Protein AF-0000000068152889 (afdb_homodimer)

Foldseek 3Di:
DPPPPLQAFEEEEEEDAQFAPQLVCLQVLLQVLLCVVVVHNNYHYFYEYQAQAWHAHVVRDTDHGHYHLVRQLVCCPDPNNGQEYEYTHDPPVLVDDDVSLLVSQVSCVVSVRQYEYAAACVLVPVSSVNQQCHEWEHAPLQVLQSCVVRVRGNYDQWQWDDGRSYIYGHHRNSSNLSSLVVCCVVPRDVSSVSSCVVVVPPDRDDRRDGPDDQPCVVQVFDDPLLSVLVVVLLVQQLAGDDLCVSCVVSVHDSVVQQVCCCVGPVDGPVVVSLVVLLSSLLSNLANHPDDLQVSCNSRHHPGSVVSQVSNCVVVVDGSVVSNVVSVVVVVVSD/DPPPPLQAFEEEEEEDAQFAPQLVCLQVLLQVLLCVVVVHNNYHYFYEYQAQAWHAHVVRDTDHGHYHLVRQLVCCPDPNNGQEYEYTHDPPVLVDDDVSLLVSQVSCVVSVRQYEYAAACVLVCVSSVNQQCHEWEHAPLQVLQSCVVRVRGNYDQWQWDDGRSYIYGHHRNSSNLSSLVVCCVNPRDVSSVSSCVVVVPPDRDDRRDGPDDQPCVVQVFDDPLLSVLVVVLLVQQLAGDDLCVSCVVSVHDSVVQQVCCCVGPVDGPVVVSLVVLLSSLLSNLANHPDDLQVSCNSRHHPGSVVSQVSNCVVVVDGSVVSNVVSVVVVVVSD

pLDDT: mean 92.95, std 10.17, range [31.41, 98.94]

Sequence (668 aa):
MHKPLTKKRSLVFFLVPNFSMLPFSAAIETLRIANRMLGYEAYTWRLASTDGQKVYSSAGIALEVNTSLADERKYLGGESRPSMVLVCSGVYVEDFQNKSVNAWLREAYNRGIAVGSLCTGAHVLDSAGLLTGKRCAIHWENLPGFSESFPQADVYADLYEIDGNIYTCAGGTASLDMMLNLIDQDFGENLVNRVCEQALTDRVRGPHDRQRLPLRARLGVQNAKVLSIIELMESNLSEPLSLLEIAESADLSRRQIERLFRQEMGRSPARYYLEIRLDRARHLLIQSSMPVVEVAVACGFVSASHFSKCYRELYNRSPQQERAERKLTLQMARMHKPLTKKRSLVFFLVPNFSMLPFSAAIETLRIANRMLGYEAYTWRLASTDGQKVYSSAGIALEVNTSLADERKYLGGESRPSMVLVCSGVYVEDFQNKSVNAWLREAYNRGIAVGSLCTGAHVLDSAGLLTGKRCAIHWENLPGFSESFPQADVYADLYEIDGNIYTCAGGTASLDMMLNLIDQDFGENLVNRVCEQALTDRVRGPHDRQRLPLRARLGVQNAKVLSIIELMESNLSEPLSLLEIAESADLSRRQIERLFRQEMGRSPARYYLEIRLDRARHLLIQSSMPVVEVAVACGFVSASHFSKCYRELYNRSPQQERAERKLTLQMAR

Radius of gyration: 26.79 Å; Cα contacts (8 Å, |Δi|>4): 1304; chains: 2; bounding box: 69×76×69 Å

Structure (mmCIF, N/CA/C/O backbone):
data_AF-0000000068152889-model_v1
#
loop_
_entity.id
_entity.type
_entity.pdbx_description
1 polymer 'Transcription regulator AraC family'
#
loop_
_atom_site.group_PDB
_atom_site.id
_atom_site.type_symbol
_atom_site.label_atom_id
_atom_site.label_alt_id
_atom_site.label_comp_id
_atom_site.label_asym_id
_atom_site.label_entity_id
_atom_site.label_seq_id
_atom_site.pdbx_PDB_ins_code
_atom_site.Cartn_x
_atom_site.Cartn_y
_atom_site.Cartn_z
_atom_site.occupancy
_atom_site.B_iso_or_equiv
_atom_site.auth_seq_id
_atom_site.auth_comp_id
_atom_site.auth_asym_id
_atom_site.auth_atom_id
_atom_site.pdbx_PDB_model_num
ATOM 1 N N . MET A 1 1 ? -34.219 13.75 19.234 1 31.5 1 MET A N 1
ATOM 2 C CA . MET A 1 1 ? -33.312 14 18.109 1 31.5 1 MET A CA 1
ATOM 3 C C . MET A 1 1 ? -32.625 12.719 17.688 1 31.5 1 MET A C 1
ATOM 5 O O . MET A 1 1 ? -31.922 12.094 18.484 1 31.5 1 MET A O 1
ATOM 9 N N . HIS A 1 2 ? -33.125 11.898 16.828 1 32.91 2 HIS A N 1
ATOM 10 C CA . HIS A 1 2 ? -32.656 10.578 16.422 1 32.91 2 HIS A CA 1
ATOM 11 C C . HIS A 1 2 ? -31.188 10.609 16.016 1 32.91 2 HIS A C 1
ATOM 13 O O . HIS A 1 2 ? -30.797 11.414 15.164 1 32.91 2 HIS A O 1
ATOM 19 N N . LYS A 1 3 ? -30.312 10.391 16.844 1 44.84 3 LYS A N 1
ATOM 20 C CA . LYS A 1 3 ? -28.875 10.312 16.531 1 44.84 3 LYS A CA 1
ATOM 21 C C . LYS A 1 3 ? -28.656 9.586 15.211 1 44.84 3 LYS A C 1
ATOM 23 O O . LYS A 1 3 ? -29.062 8.445 15.047 1 44.84 3 LYS A O 1
ATOM 28 N N . PRO A 1 4 ? -28.562 10.25 14.133 1 51.5 4 PRO A N 1
ATOM 29 C CA . PRO A 1 4 ? -28.438 9.508 12.875 1 51.5 4 PRO A CA 1
ATOM 30 C C . PRO A 1 4 ? -27.578 8.25 13 1 51.5 4 PRO A C 1
ATOM 32 O O . PRO A 1 4 ? -26.609 8.234 13.773 1 51.5 4 PRO A O 1
ATOM 35 N N . LEU A 1 5 ? -28.156 6.992 12.922 1 55.22 5 LEU A N 1
ATOM 36 C CA . LEU A 1 5 ? -27.516 5.688 13.008 1 55.22 5 LEU A CA 1
ATOM 37 C C . LEU A 1 5 ? -26.172 5.695 12.305 1 55.22 5 LEU A C 1
ATOM 39 O O . LEU A 1 5 ? -26.094 5.875 11.086 1 55.22 5 LEU A O 1
ATOM 43 N N . THR A 1 6 ? -25.125 6.027 13.078 1 76.88 6 THR A N 1
ATOM 44 C CA . THR A 1 6 ? -23.781 6.035 12.531 1 76.88 6 THR A CA 1
ATOM 45 C C . THR A 1 6 ? -23.375 4.633 12.078 1 76.88 6 THR A C 1
ATOM 47 O O . THR A 1 6 ? -23.531 3.664 12.82 1 76.88 6 THR A O 1
ATOM 50 N N . LYS A 1 7 ? -23.312 4.312 10.719 1 82.88 7 LYS A N 1
ATOM 51 C CA . LYS A 1 7 ? -22.875 3.037 10.164 1 82.88 7 LYS A CA 1
ATOM 52 C C . LYS A 1 7 ? -21.594 2.543 10.844 1 82.88 7 LYS A C 1
ATOM 54 O O . LYS A 1 7 ? -20.656 3.309 11.039 1 82.88 7 LYS A O 1
ATOM 59 N N . LYS A 1 8 ? -21.719 1.295 11.461 1 92 8 LYS A N 1
ATOM 60 C CA . LYS A 1 8 ? -20.578 0.667 12.102 1 92 8 LYS A CA 1
ATOM 61 C C . LYS A 1 8 ? -20.328 -0.735 11.547 1 92 8 LYS A C 1
ATOM 63 O O . LYS A 1 8 ? -21.281 -1.475 11.289 1 92 8 LYS A O 1
ATOM 68 N N . ARG A 1 9 ? -19.125 -1.07 11.211 1 95.62 9 ARG A N 1
ATOM 69 C CA . ARG A 1 9 ? -18.703 -2.398 10.773 1 95.62 9 ARG A CA 1
ATOM 70 C C . ARG A 1 9 ? -17.578 -2.936 11.633 1 95.62 9 ARG A C 1
ATOM 72 O O . ARG A 1 9 ? -16.656 -2.191 12 1 95.62 9 ARG A O 1
ATOM 79 N N . SER A 1 10 ? -17.766 -4.184 12.016 1 97.44 10 SER A N 1
ATOM 80 C CA . SER A 1 10 ? -16.672 -4.898 12.672 1 97.44 10 SER A CA 1
ATOM 81 C C . SER A 1 10 ? -16.062 -5.953 11.75 1 97.44 10 SER A C 1
ATOM 83 O O . SER A 1 10 ? -16.797 -6.805 11.227 1 97.44 10 SER A O 1
ATOM 85 N N . LEU A 1 11 ? -14.773 -5.898 11.531 1 98.5 11 LEU A N 1
ATOM 86 C CA . LEU A 1 11 ? -14.102 -6.82 10.625 1 98.5 11 LEU A CA 1
ATOM 87 C C . LEU A 1 11 ? -13.109 -7.703 11.383 1 98.5 11 LEU A C 1
ATOM 89 O O . LEU A 1 11 ? -12.539 -7.277 12.391 1 98.5 11 LEU A O 1
ATOM 93 N N . VAL A 1 12 ? -12.938 -8.914 10.922 1 98.81 12 VAL A N 1
ATOM 94 C CA . VAL A 1 12 ? -11.883 -9.797 11.398 1 98.81 12 VAL A CA 1
ATOM 95 C C . VAL A 1 12 ? -10.906 -10.086 10.266 1 98.81 12 VAL A C 1
ATOM 97 O O . VAL A 1 12 ? -11.312 -10.516 9.18 1 98.81 12 VAL A O 1
ATOM 100 N N . PHE A 1 13 ? -9.703 -9.797 10.5 1 98.88 13 PHE A N 1
ATOM 101 C CA . PHE A 1 13 ? -8.633 -10.195 9.594 1 98.88 13 PHE A CA 1
ATOM 102 C C . PHE A 1 13 ? -7.945 -11.461 10.094 1 98.88 13 PHE A C 1
ATOM 104 O O . PHE A 1 13 ? -7.293 -11.445 11.141 1 98.88 13 PHE A O 1
ATOM 111 N N . PHE A 1 14 ? -8.109 -12.539 9.414 1 98.94 14 PHE A N 1
ATOM 112 C CA . PHE A 1 14 ? -7.457 -13.797 9.75 1 98.94 14 PHE A CA 1
ATOM 113 C C . PHE A 1 14 ? -6.125 -13.93 9.016 1 98.94 14 PHE A C 1
ATOM 115 O O . PHE A 1 14 ? -6.098 -14.031 7.789 1 98.94 14 PHE A O 1
ATOM 122 N N . LEU A 1 15 ? -5.055 -13.969 9.773 1 98.81 15 LEU A N 1
ATOM 123 C CA . LEU A 1 15 ? -3.719 -13.977 9.195 1 98.81 15 LEU A CA 1
ATOM 124 C C . LEU A 1 15 ? -3.227 -15.406 8.977 1 98.81 15 LEU A C 1
ATOM 126 O O . LEU A 1 15 ? -3.117 -16.172 9.938 1 98.81 15 LEU A O 1
ATOM 130 N N . VAL A 1 16 ? -2.926 -15.719 7.707 1 98.62 16 VAL A N 1
ATOM 131 C CA . VAL A 1 16 ? -2.293 -16.984 7.332 1 98.62 16 VAL A CA 1
ATOM 132 C C . VAL A 1 16 ? -0.774 -16.828 7.371 1 98.62 16 VAL A C 1
ATOM 134 O O . VAL A 1 16 ? -0.237 -15.797 6.953 1 98.62 16 VAL A O 1
ATOM 137 N N . PRO A 1 17 ? -0.037 -17.812 7.922 1 97.62 17 PRO A N 1
ATOM 138 C CA . PRO A 1 17 ? 1.424 -17.703 7.891 1 97.62 17 PRO A CA 1
ATOM 139 C C . PRO A 1 17 ? 1.959 -17.328 6.512 1 97.62 17 PRO A C 1
ATOM 141 O O . PRO A 1 17 ? 1.462 -17.828 5.496 1 97.62 17 PRO A O 1
ATOM 144 N N . ASN A 1 18 ? 2.965 -16.438 6.488 1 97.19 18 ASN A N 1
ATOM 145 C CA . ASN A 1 18 ? 3.605 -15.945 5.277 1 97.19 18 ASN A CA 1
ATOM 146 C C . ASN A 1 18 ? 2.672 -15.031 4.484 1 97.19 18 ASN A C 1
ATOM 148 O O . ASN A 1 18 ? 2.754 -14.969 3.256 1 97.19 18 ASN A O 1
ATOM 152 N N . PHE A 1 19 ? 1.725 -14.445 5.211 1 98.25 19 PHE A N 1
ATOM 153 C CA . PHE A 1 19 ? 0.882 -13.469 4.527 1 98.25 19 PHE A CA 1
ATOM 154 C C . PHE A 1 19 ? 1.711 -12.289 4.027 1 98.25 19 PHE A C 1
ATOM 156 O O . PHE A 1 19 ? 2.793 -12.016 4.555 1 98.25 19 PHE A O 1
ATOM 163 N N . SER A 1 20 ? 1.239 -11.648 2.984 1 98.06 20 SER A N 1
ATOM 164 C CA . SER A 1 20 ? 1.909 -10.469 2.451 1 98.06 20 SER A CA 1
ATOM 165 C C . SER A 1 20 ? 1.516 -9.211 3.223 1 98.06 20 SER A C 1
ATOM 167 O O . SER A 1 20 ? 0.329 -8.906 3.361 1 98.06 20 SER A O 1
ATOM 169 N N . MET A 1 21 ? 2.416 -8.43 3.633 1 98.06 21 MET A N 1
ATOM 170 C CA . MET A 1 21 ? 2.16 -7.277 4.496 1 98.06 21 MET A CA 1
ATOM 171 C C . MET A 1 21 ? 1.453 -6.168 3.729 1 98.06 21 MET A C 1
ATOM 173 O O . MET A 1 21 ? 0.585 -5.484 4.277 1 98.06 21 MET A O 1
ATOM 177 N N . LEU A 1 22 ? 1.832 -6.004 2.498 1 98.44 22 LEU A N 1
ATOM 178 C CA . LEU A 1 22 ? 1.33 -4.863 1.743 1 98.44 22 LEU A CA 1
ATOM 179 C C . LEU A 1 22 ? -0.183 -4.945 1.572 1 98.44 22 LEU A C 1
ATOM 181 O O . LEU A 1 22 ? -0.908 -4.027 1.966 1 98.44 22 LEU A O 1
ATOM 185 N N . PRO A 1 23 ? -0.765 -6.09 1.053 1 98.69 23 PRO A N 1
ATOM 186 C CA . PRO A 1 23 ? -2.225 -6.145 0.93 1 98.69 23 PRO A CA 1
ATOM 187 C C . PRO A 1 23 ? -2.934 -6.027 2.277 1 98.69 23 PRO A C 1
ATOM 189 O O . PRO A 1 23 ? -3.979 -5.379 2.375 1 98.69 23 PRO A O 1
ATOM 192 N N . PHE A 1 24 ? -2.383 -6.613 3.299 1 98.81 24 PHE A N 1
ATOM 193 C CA . PHE A 1 24 ? -2.969 -6.539 4.633 1 98.81 24 PHE A CA 1
ATOM 194 C C . PHE A 1 24 ? -3.01 -5.098 5.125 1 98.81 24 PHE A C 1
ATOM 196 O O . PHE A 1 24 ? -4.066 -4.602 5.527 1 98.81 24 PHE A O 1
ATOM 203 N N . SER A 1 25 ? -1.882 -4.402 5.055 1 98.62 25 SER A N 1
ATOM 204 C CA . SER A 1 25 ? -1.765 -3.035 5.547 1 98.62 25 SER A CA 1
ATOM 205 C C . SER A 1 25 ? -2.617 -2.074 4.723 1 98.62 25 SER A C 1
ATOM 207 O O . SER A 1 25 ? -3.193 -1.129 5.262 1 98.62 25 SER A O 1
ATOM 209 N N . ALA A 1 26 ? -2.609 -2.318 3.408 1 98.44 26 ALA A N 1
ATOM 210 C CA . ALA A 1 26 ? -3.436 -1.475 2.551 1 98.44 26 ALA A CA 1
ATOM 211 C C . ALA A 1 26 ? -4.902 -1.55 2.955 1 98.44 26 ALA A C 1
ATOM 213 O O . ALA A 1 26 ? -5.598 -0.531 2.99 1 98.44 26 ALA A O 1
ATOM 214 N N . ALA A 1 27 ? -5.367 -2.727 3.293 1 98.62 27 ALA A N 1
ATOM 215 C CA . ALA A 1 27 ? -6.762 -2.91 3.688 1 98.62 27 ALA A CA 1
ATOM 216 C C . ALA A 1 27 ? -7.055 -2.211 5.012 1 98.62 27 ALA A C 1
ATOM 218 O O . ALA A 1 27 ? -7.98 -1.398 5.102 1 98.62 27 ALA A O 1
ATOM 219 N N . ILE A 1 28 ? -6.242 -2.418 6 1 98.19 28 ILE A N 1
ATOM 220 C CA . ILE A 1 28 ? -6.512 -1.917 7.344 1 98.19 28 ILE A CA 1
ATOM 221 C C . ILE A 1 28 ? -6.336 -0.401 7.375 1 98.19 28 ILE A C 1
ATOM 223 O O . ILE A 1 28 ? -7.117 0.309 8.008 1 98.19 28 ILE A O 1
ATOM 227 N N . GLU A 1 29 ? -5.309 0.078 6.738 1 98.25 29 GLU A N 1
ATOM 228 C CA . GLU A 1 29 ? -5.027 1.51 6.766 1 98.25 29 GLU A CA 1
ATOM 229 C C . GLU A 1 29 ? -6.133 2.301 6.074 1 98.25 29 GLU A C 1
ATOM 231 O O . GLU A 1 29 ? -6.438 3.43 6.465 1 98.25 29 GLU A O 1
ATOM 236 N N . THR A 1 30 ? -6.668 1.681 5.004 1 98.44 30 THR A N 1
ATOM 237 C CA . THR A 1 30 ? -7.801 2.32 4.344 1 98.44 30 THR A CA 1
ATOM 238 C C . THR A 1 30 ? -8.953 2.521 5.32 1 98.44 30 THR A C 1
ATOM 240 O O . THR A 1 30 ? -9.539 3.604 5.379 1 98.44 30 THR A O 1
ATOM 243 N N . LEU A 1 31 ? -9.258 1.573 6.133 1 98.56 31 LEU A N 1
ATOM 244 C CA . LEU A 1 31 ? -10.312 1.656 7.133 1 98.56 31 LEU A CA 1
ATOM 245 C C . LEU A 1 31 ? -9.945 2.652 8.227 1 98.56 31 LEU A C 1
ATOM 247 O O . LEU A 1 31 ? -10.789 3.441 8.664 1 98.56 31 LEU A O 1
ATOM 251 N N . ARG A 1 32 ? -8.703 2.598 8.656 1 98.12 32 ARG A N 1
ATOM 252 C CA . ARG A 1 32 ? -8.242 3.508 9.695 1 98.12 32 ARG A CA 1
ATOM 253 C C . ARG A 1 32 ? -8.359 4.961 9.25 1 98.12 32 ARG A C 1
ATOM 255 O O . ARG A 1 32 ? -8.812 5.812 10.008 1 98.12 32 ARG A O 1
ATOM 262 N N . ILE A 1 33 ? -7.91 5.215 8.055 1 97.81 33 ILE A N 1
ATOM 263 C CA . ILE A 1 33 ? -7.98 6.562 7.492 1 97.81 33 ILE A CA 1
ATOM 264 C C . ILE A 1 33 ? -9.438 7.004 7.395 1 97.81 33 ILE A C 1
ATOM 266 O O . ILE A 1 33 ? -9.773 8.148 7.723 1 97.81 33 ILE A O 1
ATOM 270 N N . ALA A 1 34 ? -10.32 6.105 6.938 1 98.06 34 ALA A N 1
ATOM 271 C CA . ALA A 1 34 ? -11.75 6.418 6.875 1 98.06 34 ALA A CA 1
ATOM 272 C C . ALA A 1 34 ? -12.273 6.855 8.242 1 98.06 34 ALA A C 1
ATOM 274 O O . ALA A 1 34 ? -12.992 7.852 8.352 1 98.06 34 ALA A O 1
ATOM 275 N N . ASN A 1 35 ? -11.93 6.09 9.305 1 97 35 ASN A N 1
ATOM 276 C CA . ASN A 1 35 ? -12.312 6.457 10.664 1 97 35 ASN A CA 1
ATOM 277 C C . ASN A 1 35 ? -11.867 7.871 11.008 1 97 35 ASN A C 1
ATOM 279 O O . ASN A 1 35 ? -12.641 8.656 11.555 1 97 35 ASN A O 1
ATOM 283 N N . ARG A 1 36 ? -10.633 8.133 10.648 1 93.94 36 ARG A N 1
ATOM 284 C CA . ARG A 1 36 ? -10.078 9.453 10.953 1 93.94 36 ARG A CA 1
ATOM 285 C C . ARG A 1 36 ? -10.844 10.547 10.227 1 93.94 36 ARG A C 1
ATOM 287 O O . ARG A 1 36 ? -11.156 11.586 10.812 1 93.94 36 ARG A O 1
ATOM 294 N N . MET A 1 37 ? -11.148 10.344 8.977 1 92.31 37 MET A N 1
ATOM 295 C CA . MET A 1 37 ? -11.859 11.336 8.18 1 92.31 37 MET A CA 1
ATOM 296 C C . MET A 1 37 ? -13.289 11.523 8.68 1 92.31 37 MET A C 1
ATOM 298 O O . MET A 1 37 ? -13.836 12.625 8.617 1 92.31 37 MET A O 1
ATOM 302 N N . LEU A 1 38 ? -13.859 10.445 9.164 1 93.12 38 LEU A N 1
ATOM 303 C CA . LEU A 1 38 ? -15.234 10.477 9.656 1 93.12 38 LEU A CA 1
ATOM 304 C C . LEU A 1 38 ? -15.297 11.102 11.047 1 93.12 38 LEU A C 1
ATOM 306 O O . LEU A 1 38 ? -16.344 11.602 11.461 1 93.12 38 LEU A O 1
ATOM 310 N N . GLY A 1 39 ? -14.234 11 11.805 1 89.06 39 GLY A N 1
ATOM 311 C CA . GLY A 1 39 ? -14.18 11.531 13.156 1 89.06 39 GLY A CA 1
ATOM 312 C C . GLY A 1 39 ? -14.711 10.57 14.195 1 89.06 39 GLY A C 1
ATOM 313 O O . GLY A 1 39 ? -14.938 10.953 15.344 1 89.06 39 GLY A O 1
ATOM 314 N N . TYR A 1 40 ? -15.031 9.328 13.75 1 91.38 40 TYR A N 1
ATOM 315 C CA . TYR A 1 40 ? -15.453 8.273 14.664 1 91.38 40 TYR A CA 1
ATOM 316 C C . TYR A 1 40 ? -15.086 6.898 14.125 1 91.38 40 TYR A C 1
ATOM 318 O O . TYR A 1 40 ? -14.664 6.766 12.977 1 91.38 40 TYR A O 1
ATOM 326 N N . GLU A 1 41 ? -15.227 5.961 14.93 1 95.38 41 GLU A N 1
ATOM 327 C CA . GLU A 1 41 ? -14.844 4.605 14.555 1 95.38 41 GLU A CA 1
ATOM 328 C C . GLU A 1 41 ? -15.984 3.889 13.836 1 95.38 41 GLU A C 1
ATOM 330 O O . GLU A 1 41 ? -16.703 3.084 14.438 1 95.38 41 GLU A O 1
ATOM 335 N N . ALA A 1 42 ? -16.125 4.184 12.609 1 97.38 42 ALA A N 1
ATOM 336 C CA . ALA A 1 42 ? -17.109 3.482 11.781 1 97.38 42 ALA A CA 1
ATOM 337 C C . ALA A 1 42 ? -16.672 2.039 11.531 1 97.38 42 ALA A C 1
ATOM 339 O O . ALA A 1 42 ? -17.516 1.156 11.359 1 97.38 42 ALA A O 1
ATOM 340 N N . TYR A 1 43 ? -15.414 1.824 11.508 1 98 43 TYR A N 1
ATOM 341 C CA . TYR A 1 43 ? -14.828 0.504 11.289 1 98 43 TYR A CA 1
ATOM 342 C C . TYR A 1 43 ? -13.969 0.09 12.477 1 98 43 TYR A C 1
ATOM 344 O O . TYR A 1 43 ? -13.141 0.87 12.953 1 98 43 TYR A O 1
ATOM 352 N N . THR A 1 44 ? -14.219 -1.092 12.969 1 97.56 44 THR A N 1
ATOM 353 C CA . THR A 1 44 ? -13.375 -1.734 13.961 1 97.56 44 THR A CA 1
ATOM 354 C C . THR A 1 44 ? -12.844 -3.07 13.445 1 97.56 44 THR A C 1
ATOM 356 O O . THR A 1 44 ? -13.398 -3.643 12.508 1 97.56 44 THR A O 1
ATOM 359 N N . TRP A 1 45 ? -11.719 -3.5 13.961 1 98.12 45 TRP A N 1
ATOM 360 C CA . TRP A 1 45 ? -11.172 -4.75 13.445 1 98.12 45 TRP A CA 1
ATOM 361 C C . TRP A 1 45 ? -10.469 -5.535 14.547 1 98.12 45 TRP A C 1
ATOM 363 O O . TRP A 1 45 ? -9.984 -4.953 15.523 1 98.12 45 TRP A O 1
ATOM 373 N N . ARG A 1 46 ? -10.469 -6.781 14.391 1 98.19 46 ARG A N 1
ATOM 374 C CA . ARG A 1 46 ? -9.68 -7.738 15.156 1 98.19 46 ARG A CA 1
ATOM 375 C C . ARG A 1 46 ? -8.75 -8.531 14.242 1 98.19 46 ARG A C 1
ATOM 377 O O . ARG A 1 46 ? -9.086 -8.797 13.086 1 98.19 46 ARG A O 1
ATOM 384 N N . LEU A 1 47 ? -7.617 -8.82 14.773 1 98.69 47 LEU A N 1
ATOM 385 C CA . LEU A 1 47 ? -6.68 -9.711 14.102 1 98.69 47 LEU A CA 1
ATOM 386 C C . LEU A 1 47 ? -6.707 -11.102 14.719 1 98.69 47 LEU A C 1
ATOM 388 O O . LEU A 1 47 ? -6.574 -11.25 15.938 1 98.69 47 LEU A O 1
ATOM 392 N N . ALA A 1 48 ? -6.855 -12.078 13.852 1 98.75 48 ALA A N 1
ATOM 393 C CA . ALA A 1 48 ? -6.973 -13.445 14.344 1 98.75 48 ALA A CA 1
ATOM 394 C C . ALA A 1 48 ? -5.918 -14.352 13.703 1 98.75 48 ALA A C 1
ATOM 396 O O . ALA A 1 48 ? -5.504 -14.117 12.562 1 98.75 48 ALA A O 1
ATOM 397 N N . SER A 1 49 ? -5.41 -15.266 14.43 1 98.62 49 SER A N 1
ATOM 398 C CA . SER A 1 49 ? -4.645 -16.406 13.93 1 98.62 49 SER A CA 1
ATOM 399 C C . SER A 1 49 ? -5.219 -17.719 14.43 1 98.62 49 SER A C 1
ATOM 401 O O . SER A 1 49 ? -6.16 -17.734 15.219 1 98.62 49 SER A O 1
ATOM 403 N N . THR A 1 50 ? -4.707 -18.812 13.906 1 98.19 50 THR A N 1
ATOM 404 C CA . THR A 1 50 ? -5.23 -20.125 14.273 1 98.19 50 THR A CA 1
ATOM 405 C C . THR A 1 50 ? -5.164 -20.344 15.781 1 98.19 50 THR A C 1
ATOM 407 O O . THR A 1 50 ? -6.129 -20.797 16.391 1 98.19 50 THR A O 1
ATOM 410 N N . ASP A 1 51 ? -4.082 -19.891 16.453 1 98 51 ASP A N 1
ATOM 411 C CA . ASP A 1 51 ? -3.859 -20.203 17.859 1 98 51 ASP A CA 1
ATOM 412 C C . ASP A 1 51 ? -3.791 -18.922 18.703 1 98 51 ASP A C 1
ATOM 414 O O . ASP A 1 51 ? -3.48 -18.984 19.891 1 98 51 ASP A O 1
ATOM 418 N N . GLY A 1 52 ? -3.998 -17.812 18.141 1 97.94 52 GLY A N 1
ATOM 419 C CA . GLY A 1 52 ? -3.965 -16.547 18.875 1 97.94 52 GLY A CA 1
ATOM 420 C C . GLY A 1 52 ? -2.559 -16.016 19.078 1 97.94 52 GLY A C 1
ATOM 421 O O . GLY A 1 52 ? -2.363 -15.016 19.766 1 97.94 52 GLY A O 1
ATOM 422 N N . GLN A 1 53 ? -1.618 -16.688 18.516 1 97.44 53 GLN A N 1
ATOM 423 C CA . GLN A 1 53 ? -0.228 -16.25 18.609 1 97.44 53 GLN A CA 1
ATOM 424 C C . GLN A 1 53 ? 0.161 -15.383 17.422 1 97.44 53 GLN A C 1
ATOM 426 O O . GLN A 1 53 ? -0.561 -15.336 16.422 1 97.44 53 GLN A O 1
ATOM 431 N N . LYS A 1 54 ? 1.28 -14.719 17.578 1 97.44 54 LYS A N 1
ATOM 432 C CA . LYS A 1 54 ? 1.789 -13.859 16.5 1 97.44 54 LYS A CA 1
ATOM 433 C C . LYS A 1 54 ? 1.954 -14.648 15.203 1 97.44 54 LYS A C 1
ATOM 435 O O . LYS A 1 54 ? 2.127 -15.867 15.227 1 97.44 54 LYS A O 1
ATOM 440 N N . VAL A 1 55 ? 1.851 -13.977 14.07 1 98.06 55 VAL A N 1
ATOM 441 C CA . VAL A 1 55 ? 1.971 -14.602 12.758 1 98.06 55 VAL A CA 1
ATOM 442 C C . VAL A 1 55 ? 3.08 -13.914 11.953 1 98.06 55 VAL A C 1
ATOM 444 O O . VAL A 1 55 ? 3.148 -12.688 11.906 1 98.06 55 VAL A O 1
ATOM 447 N N . TYR A 1 56 ? 3.934 -14.695 11.336 1 97.62 56 TYR A N 1
ATOM 448 C CA . TYR A 1 56 ? 5.016 -14.156 10.523 1 97.62 56 TYR A CA 1
ATOM 449 C C . TYR A 1 56 ? 4.543 -13.898 9.094 1 97.62 56 TYR A C 1
ATOM 451 O O . TYR A 1 56 ? 3.9 -14.75 8.484 1 97.62 56 TYR A O 1
ATOM 459 N N . SER A 1 57 ? 4.848 -12.688 8.648 1 97.81 57 SER A N 1
ATOM 460 C CA . SER A 1 57 ? 4.598 -12.344 7.25 1 97.81 57 SER A CA 1
ATOM 461 C C . SER A 1 57 ? 5.66 -12.945 6.336 1 97.81 57 SER A C 1
ATOM 463 O O . SER A 1 57 ? 6.656 -13.5 6.809 1 97.81 57 SER A O 1
ATOM 465 N N . SER A 1 58 ? 5.434 -12.812 5.035 1 96.56 58 SER A N 1
ATOM 466 C CA . SER A 1 58 ? 6.402 -13.281 4.047 1 96.56 58 SER A CA 1
ATOM 467 C C . SER A 1 58 ? 7.688 -12.461 4.102 1 96.56 58 SER A C 1
ATOM 469 O O . SER A 1 58 ? 8.719 -12.883 3.566 1 96.56 58 SER A O 1
ATOM 471 N N . ALA A 1 59 ? 7.672 -11.273 4.746 1 96.62 59 ALA A N 1
ATOM 472 C CA . ALA A 1 59 ? 8.859 -10.438 4.902 1 96.62 59 ALA A CA 1
ATOM 473 C C . ALA A 1 59 ? 9.617 -10.797 6.18 1 96.62 59 ALA A C 1
ATOM 475 O O . ALA A 1 59 ? 10.586 -10.117 6.543 1 96.62 59 ALA A O 1
ATOM 476 N N . GLY A 1 60 ? 9.188 -11.805 6.891 1 96.12 60 GLY A N 1
ATOM 477 C CA . GLY A 1 60 ? 9.852 -12.242 8.109 1 96.12 60 GLY A CA 1
ATOM 478 C C . GLY A 1 60 ? 9.516 -11.383 9.312 1 96.12 60 GLY A C 1
ATOM 479 O O . GLY A 1 60 ? 10.219 -11.422 10.328 1 96.12 60 GLY A O 1
ATOM 480 N N . ILE A 1 61 ? 8.5 -10.625 9.234 1 96.94 61 ILE A N 1
ATOM 481 C CA . ILE A 1 61 ? 8.086 -9.719 10.297 1 96.94 61 ILE A CA 1
ATOM 482 C C . ILE A 1 61 ? 6.867 -10.297 11.016 1 96.94 61 ILE A C 1
ATOM 484 O O . ILE A 1 61 ? 5.879 -10.664 10.383 1 96.94 61 ILE A O 1
ATOM 488 N N . ALA A 1 62 ? 6.93 -10.344 12.281 1 96.94 62 ALA A N 1
ATOM 489 C CA . ALA A 1 62 ? 5.848 -10.914 13.086 1 96.94 62 ALA A CA 1
ATOM 490 C C . ALA A 1 62 ? 4.859 -9.836 13.523 1 96.94 62 ALA A C 1
ATOM 492 O O . ALA A 1 62 ? 5.262 -8.766 13.984 1 96.94 62 ALA A O 1
ATOM 493 N N . LEU A 1 63 ? 3.588 -10.133 13.297 1 97.12 63 LEU A N 1
ATOM 494 C CA . LEU A 1 63 ? 2.508 -9.281 13.773 1 97.12 63 LEU A CA 1
ATOM 495 C C . LEU A 1 63 ? 1.785 -9.922 14.953 1 97.12 63 LEU A C 1
ATOM 497 O O . LEU A 1 63 ? 1.507 -11.117 14.938 1 97.12 63 LEU A O 1
ATOM 501 N N . GLU A 1 64 ? 1.51 -9.125 15.914 1 96.5 64 GLU A N 1
ATOM 502 C CA . GLU A 1 64 ? 0.67 -9.609 17 1 96.5 64 GLU A CA 1
ATOM 503 C C . GLU A 1 64 ? -0.799 -9.648 16.594 1 96.5 64 GLU A C 1
ATOM 505 O O . GLU A 1 64 ? -1.255 -8.805 15.812 1 96.5 64 GLU A O 1
ATOM 510 N N . VAL A 1 65 ? -1.461 -10.711 17.062 1 97.69 65 VAL A N 1
ATOM 511 C CA . VAL A 1 65 ? -2.908 -10.773 16.875 1 97.69 65 VAL A CA 1
ATOM 512 C C . VAL A 1 65 ? -3.604 -10.656 18.234 1 97.69 65 VAL A C 1
ATOM 514 O O . VAL A 1 65 ? -2.953 -10.711 19.281 1 97.69 65 VAL A O 1
ATOM 517 N N . ASN A 1 66 ? -4.887 -10.359 18.125 1 96.75 66 ASN A N 1
ATOM 518 C CA . ASN A 1 66 ? -5.543 -10.156 19.406 1 96.75 66 ASN A CA 1
ATOM 519 C C . ASN A 1 66 ? -6.652 -11.18 19.641 1 96.75 66 ASN A C 1
ATOM 521 O O . ASN A 1 66 ? -7.293 -11.188 20.688 1 96.75 66 ASN A O 1
ATOM 525 N N . THR A 1 67 ? -6.938 -12.133 18.734 1 98.06 67 THR A N 1
ATOM 526 C CA . THR A 1 67 ? -7.898 -13.211 18.906 1 98.06 67 THR A CA 1
ATOM 527 C C . THR A 1 67 ? -7.395 -14.5 18.266 1 98.06 67 THR A C 1
ATOM 529 O O . THR A 1 67 ? -6.43 -14.477 17.5 1 98.06 67 THR A O 1
ATOM 532 N N . SER A 1 68 ? -7.992 -15.594 18.672 1 98.44 68 SER A N 1
ATOM 533 C CA . SER A 1 68 ? -7.734 -16.906 18.094 1 98.44 68 SER A CA 1
ATOM 534 C C . SER A 1 68 ? -8.938 -17.406 17.297 1 98.44 68 SER A C 1
ATOM 536 O O . SER A 1 68 ? -10.031 -16.844 17.406 1 98.44 68 SER A O 1
ATOM 538 N N . LEU A 1 69 ? -8.672 -18.453 16.516 1 98.5 69 LEU A N 1
ATOM 539 C CA . LEU A 1 69 ? -9.773 -19.109 15.805 1 98.5 69 LEU A CA 1
ATOM 540 C C . LEU A 1 69 ? -10.859 -19.547 16.781 1 98.5 69 LEU A C 1
ATOM 542 O O . LEU A 1 69 ? -12.055 -19.375 16.516 1 98.5 69 LEU A O 1
ATOM 546 N N . ALA A 1 70 ? -10.492 -20.078 17.891 1 98 70 ALA A N 1
ATOM 547 C CA . ALA A 1 70 ? -11.438 -20.531 18.922 1 98 70 ALA A CA 1
ATOM 548 C C . ALA A 1 70 ? -12.281 -19.359 19.422 1 98 70 ALA A C 1
ATOM 550 O O . ALA A 1 70 ? -13.5 -19.484 19.578 1 98 70 ALA A O 1
ATOM 551 N N . ASP A 1 71 ? -11.648 -18.234 19.719 1 98 71 ASP A N 1
ATOM 552 C CA . ASP A 1 71 ? -12.367 -17.047 20.141 1 98 71 ASP A CA 1
ATOM 553 C C . ASP A 1 71 ? -13.367 -16.594 19.078 1 98 71 ASP A C 1
ATOM 555 O O . ASP A 1 71 ? -14.531 -16.344 19.391 1 98 71 ASP A O 1
ATOM 559 N N . GLU A 1 72 ? -12.914 -16.547 17.859 1 98.25 72 GLU A N 1
ATOM 560 C CA . GLU A 1 72 ? -13.742 -16.016 16.781 1 98.25 72 GLU A CA 1
ATOM 561 C C . GLU A 1 72 ? -14.953 -16.922 16.516 1 98.25 72 GLU A C 1
ATOM 563 O O . GLU A 1 72 ? -16.031 -16.438 16.141 1 98.25 72 GLU A O 1
ATOM 568 N N . ARG A 1 73 ? -14.766 -18.219 16.672 1 97.44 73 ARG A N 1
ATOM 569 C CA . ARG A 1 73 ? -15.898 -19.125 16.547 1 97.44 73 ARG A CA 1
ATOM 570 C C . ARG A 1 73 ? -16.969 -18.828 17.594 1 97.44 73 ARG A C 1
ATOM 572 O O . ARG A 1 73 ? -18.156 -18.828 17.281 1 97.44 73 ARG A O 1
ATOM 579 N N . LYS A 1 74 ? -16.484 -18.484 18.766 1 96.94 74 LYS A N 1
ATOM 580 C CA . LYS A 1 74 ? -17.422 -18.141 19.844 1 96.94 74 LYS A CA 1
ATOM 581 C C . LYS A 1 74 ? -18.156 -16.828 19.531 1 96.94 74 LYS A C 1
ATOM 583 O O . LYS A 1 74 ? -19.312 -16.656 19.906 1 96.94 74 LYS A O 1
ATOM 588 N N . TYR A 1 75 ? -17.5 -15.945 18.875 1 97.06 75 TYR A N 1
ATOM 589 C CA . TYR A 1 75 ? -18.047 -14.617 18.609 1 97.06 75 TYR A CA 1
ATOM 590 C C . TYR A 1 75 ? -19.141 -14.68 17.562 1 97.06 75 TYR A C 1
ATOM 592 O O . TYR A 1 75 ? -19.938 -13.75 17.438 1 97.06 75 TYR A O 1
ATOM 600 N N . LEU A 1 76 ? -19.25 -15.758 16.766 1 96.12 76 LEU A N 1
ATOM 601 C CA . LEU A 1 76 ? -20.172 -15.836 15.648 1 96.12 76 LEU A CA 1
ATOM 602 C C . LEU A 1 76 ? -21.625 -15.742 16.125 1 96.12 76 LEU A C 1
ATOM 604 O O . LEU A 1 76 ? -22.484 -15.266 15.391 1 96.12 76 LEU A O 1
ATOM 608 N N . GLY A 1 77 ? -21.922 -16.203 17.328 1 90.5 77 GLY A N 1
ATOM 609 C CA . GLY A 1 77 ? -23.281 -16.25 17.812 1 90.5 77 GLY A CA 1
ATOM 610 C C . GLY A 1 77 ? -23.594 -15.141 18.812 1 90.5 77 GLY A C 1
ATOM 611 O O . GLY A 1 77 ? -24.672 -15.109 19.406 1 90.5 77 GLY A O 1
ATOM 612 N N . GLY A 1 78 ? -22.703 -14.18 18.969 1 89.88 78 GLY A N 1
ATOM 613 C CA . GLY A 1 78 ? -22.891 -13.211 20.047 1 89.88 78 GLY A CA 1
ATOM 614 C C . GLY A 1 78 ? -22.812 -11.773 19.562 1 89.88 78 GLY A C 1
ATOM 615 O O . GLY A 1 78 ? -22.984 -11.5 18.375 1 89.88 78 GLY A O 1
ATOM 616 N N . GLU A 1 79 ? -22.656 -10.906 20.531 1 90.25 79 GLU A N 1
ATOM 617 C CA . GLU A 1 79 ? -22.641 -9.469 20.312 1 90.25 79 GLU A CA 1
ATOM 618 C C . GLU A 1 79 ? -21.375 -9.023 19.578 1 90.25 79 GLU A C 1
ATOM 620 O O . GLU A 1 79 ? -21.375 -7.992 18.906 1 90.25 79 GLU A O 1
ATOM 625 N N . SER A 1 80 ? -20.422 -9.906 19.609 1 93.56 80 SER A N 1
ATOM 626 C CA . SER A 1 80 ? -19.141 -9.562 19.016 1 93.56 80 SER A CA 1
ATOM 627 C C . SER A 1 80 ? -19.016 -10.125 17.594 1 93.56 80 SER A C 1
ATOM 629 O O . SER A 1 80 ? -17.906 -10.227 17.062 1 93.56 80 SER A O 1
ATOM 631 N N . ARG A 1 81 ? -20.156 -10.461 17.078 1 96.06 81 ARG A N 1
ATOM 632 C CA . ARG A 1 81 ? -20.188 -10.992 15.711 1 96.06 81 ARG A CA 1
ATOM 633 C C . ARG A 1 81 ? -19.672 -9.961 14.711 1 96.06 81 ARG A C 1
ATOM 635 O O . ARG A 1 81 ? -20.109 -8.805 14.727 1 96.06 81 ARG A O 1
ATOM 642 N N . PRO A 1 82 ? -18.703 -10.422 13.875 1 97.88 82 PRO A N 1
ATOM 643 C CA . PRO A 1 82 ? -18.234 -9.461 12.883 1 97.88 82 PRO A CA 1
ATOM 644 C C . PRO A 1 82 ? -19.188 -9.328 11.695 1 97.88 82 PRO A C 1
ATOM 646 O O . PRO A 1 82 ? -20.047 -10.188 11.492 1 97.88 82 PRO A O 1
ATOM 649 N N . SER A 1 83 ? -19.047 -8.219 10.984 1 97.12 83 SER A N 1
ATOM 650 C CA . SER A 1 83 ? -19.812 -8.047 9.758 1 97.12 83 SER A CA 1
ATOM 651 C C . SER A 1 83 ? -19.062 -8.617 8.555 1 97.12 83 SER A C 1
ATOM 653 O O . SER A 1 83 ? -19.656 -8.867 7.508 1 97.12 83 SER A O 1
ATOM 655 N N . MET A 1 84 ? -17.734 -8.797 8.727 1 98.31 84 MET A N 1
ATOM 656 C CA . MET A 1 84 ? -16.906 -9.289 7.621 1 98.31 84 MET A CA 1
ATOM 657 C C . MET A 1 84 ? -15.656 -9.992 8.141 1 98.31 84 MET A C 1
ATOM 659 O O . MET A 1 84 ? -15.055 -9.562 9.125 1 98.31 84 MET A O 1
ATOM 663 N N . VAL A 1 85 ? -15.32 -11.062 7.5 1 98.81 85 VAL A N 1
ATOM 664 C CA . VAL A 1 85 ? -14.078 -11.781 7.754 1 98.81 85 VAL A CA 1
ATOM 665 C C . VAL A 1 85 ? -13.211 -11.773 6.496 1 98.81 85 VAL A C 1
ATOM 667 O O . VAL A 1 85 ? -13.68 -12.125 5.41 1 98.81 85 VAL A O 1
ATOM 670 N N . LEU A 1 86 ? -11.977 -11.344 6.633 1 98.88 86 LEU A N 1
ATOM 671 C CA . LEU A 1 86 ? -11.039 -11.328 5.52 1 98.88 86 LEU A CA 1
ATOM 672 C C . LEU A 1 86 ? -9.852 -12.242 5.801 1 98.88 86 LEU A C 1
ATOM 674 O O . LEU A 1 86 ? -9.141 -12.062 6.793 1 98.88 86 LEU A O 1
ATOM 678 N N . VAL A 1 87 ? -9.641 -13.195 4.941 1 98.94 87 VAL A N 1
ATOM 679 C CA . VAL A 1 87 ? -8.469 -14.062 5.016 1 98.94 87 VAL A CA 1
ATOM 680 C C . VAL A 1 87 ? -7.273 -13.367 4.359 1 98.94 87 VAL A 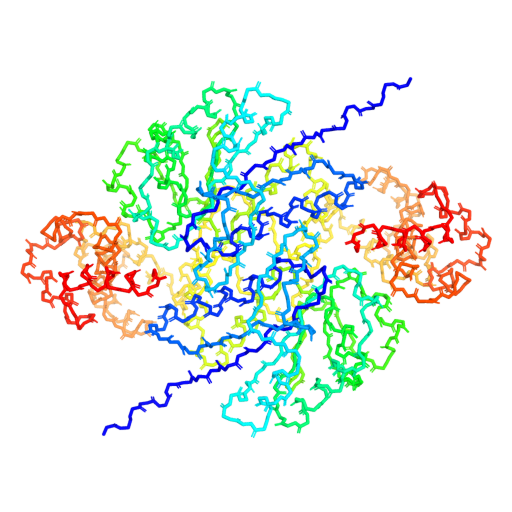C 1
ATOM 682 O O . VAL A 1 87 ? -7.316 -13.031 3.174 1 98.94 87 VAL A O 1
ATOM 685 N N . CYS A 1 88 ? -6.273 -13.125 5.148 1 98.81 88 CYS A N 1
ATOM 686 C CA . CYS A 1 88 ? -5.047 -12.5 4.664 1 98.81 88 CYS A CA 1
ATOM 687 C C . CYS A 1 88 ? -3.959 -13.547 4.43 1 98.81 88 CYS A C 1
ATOM 689 O O . CYS A 1 88 ? -3.486 -14.18 5.379 1 98.81 88 CYS A O 1
ATOM 691 N N . SER A 1 89 ? -3.539 -13.672 3.203 1 98.38 89 SER A N 1
ATOM 692 C CA . SER A 1 89 ? -2.564 -14.695 2.852 1 98.38 89 SER A CA 1
ATOM 693 C C . SER A 1 89 ? -1.446 -14.125 1.985 1 98.38 89 SER A C 1
ATOM 695 O O . SER A 1 89 ? -1.318 -12.906 1.853 1 98.38 89 SER A O 1
ATOM 697 N N . GLY A 1 90 ? -0.542 -14.961 1.561 1 96.69 90 GLY A N 1
ATOM 698 C CA . GLY A 1 90 ? 0.609 -14.594 0.75 1 96.69 90 GLY A CA 1
ATOM 699 C C . GLY A 1 90 ? 1.251 -15.781 0.06 1 96.69 90 GLY A C 1
ATOM 700 O O . GLY A 1 90 ? 0.573 -16.547 -0.628 1 96.69 90 GLY A O 1
ATOM 701 N N . VAL A 1 91 ? 2.521 -15.922 0.285 1 93.25 91 VAL A N 1
ATOM 702 C CA . VAL A 1 91 ? 3.244 -17 -0.39 1 93.25 91 VAL A CA 1
ATOM 703 C C . VAL A 1 91 ? 2.977 -18.328 0.314 1 93.25 91 VAL A C 1
ATOM 705 O O . VAL A 1 91 ? 2.629 -18.344 1.497 1 93.25 91 VAL A O 1
ATOM 708 N N . TYR A 1 92 ? 2.996 -19.406 -0.364 1 90.94 92 TYR A N 1
ATOM 709 C CA . TYR A 1 92 ? 2.896 -20.766 0.123 1 90.94 92 TYR A CA 1
ATOM 710 C C . TYR A 1 92 ? 1.503 -21.062 0.669 1 90.94 92 TYR A C 1
ATOM 712 O O . TYR A 1 92 ? 1.349 -21.812 1.636 1 90.94 92 TYR A O 1
ATOM 720 N N . VAL A 1 93 ? 0.531 -20.422 0.147 1 94.19 93 VAL A N 1
ATOM 721 C CA . VAL A 1 93 ? -0.83 -20.562 0.653 1 94.19 93 VAL A CA 1
ATOM 722 C C . VAL A 1 93 ? -1.306 -22 0.472 1 94.19 93 VAL A C 1
ATOM 724 O O . VAL A 1 93 ? -2.113 -22.5 1.261 1 94.19 93 VAL A O 1
ATOM 727 N N . GLU A 1 94 ? -0.816 -22.688 -0.58 1 89.81 94 GLU A N 1
ATOM 728 C CA . GLU A 1 94 ? -1.238 -24.047 -0.897 1 89.81 94 GLU A CA 1
ATOM 729 C C . GLU A 1 94 ? -0.901 -25.016 0.238 1 89.81 94 GLU A C 1
ATOM 731 O O . GLU A 1 94 ? -1.504 -26.078 0.353 1 89.81 94 GLU A O 1
ATOM 736 N N . ASP A 1 95 ? 0.013 -24.578 1.068 1 89.31 95 ASP A N 1
ATOM 737 C CA . ASP A 1 95 ? 0.443 -25.422 2.184 1 89.31 95 ASP A CA 1
ATOM 738 C C . ASP A 1 95 ? -0.456 -25.219 3.402 1 89.31 95 ASP A C 1
ATOM 740 O O . ASP A 1 95 ? -0.38 -25.984 4.367 1 89.31 95 ASP A O 1
ATOM 744 N N . PHE A 1 96 ? -1.23 -24.219 3.342 1 94.56 96 PHE A N 1
ATOM 745 C CA . PHE A 1 96 ? -2.113 -23.953 4.469 1 94.56 96 PHE A CA 1
ATOM 746 C C . PHE A 1 96 ? -3.412 -24.734 4.344 1 94.56 96 PHE A C 1
ATOM 748 O O . PHE A 1 96 ? -4.301 -24.359 3.574 1 94.56 96 PHE A O 1
ATOM 755 N N . GLN A 1 97 ? -3.52 -25.844 5.02 1 92.06 97 GLN A N 1
ATOM 756 C CA . GLN A 1 97 ? -4.715 -26.672 5.129 1 92.06 97 GLN A CA 1
ATOM 757 C C . GLN A 1 97 ? -5.156 -26.812 6.582 1 92.06 97 GLN A C 1
ATOM 759 O O . GLN A 1 97 ? -4.41 -27.359 7.41 1 92.06 97 GLN A O 1
ATOM 764 N N . ASN A 1 98 ? -6.277 -26.266 6.832 1 97 98 ASN A N 1
ATOM 765 C CA . ASN A 1 98 ? -6.793 -26.297 8.195 1 97 98 ASN A CA 1
ATOM 766 C C . ASN A 1 98 ? -8.312 -26.469 8.219 1 97 98 ASN A C 1
ATOM 768 O O . ASN A 1 98 ? -9.055 -25.547 7.906 1 97 98 ASN A O 1
ATOM 772 N N . LYS A 1 99 ? -8.773 -27.625 8.641 1 97.56 99 LYS A N 1
ATOM 773 C CA . LYS A 1 99 ? -10.18 -28 8.609 1 97.56 99 LYS A CA 1
ATOM 774 C C . LYS A 1 99 ? -11 -27.094 9.531 1 97.56 99 LYS A C 1
ATOM 776 O O . LYS A 1 99 ? -12.156 -26.781 9.234 1 97.56 99 LYS A O 1
ATOM 781 N N . SER A 1 100 ? -10.383 -26.75 10.625 1 98.31 100 SER A N 1
ATOM 782 C CA . SER A 1 100 ? -11.086 -25.891 11.578 1 98.31 100 SER A CA 1
ATOM 783 C C . SER A 1 100 ? -11.336 -24.5 11 1 98.31 100 SER A C 1
ATOM 785 O O . SER A 1 100 ? -12.398 -23.922 11.211 1 98.31 100 SER A O 1
ATOM 787 N N . VAL A 1 101 ? -10.359 -23.969 10.305 1 98.69 101 VAL A N 1
ATOM 788 C CA . VAL A 1 101 ? -10.523 -22.672 9.648 1 98.69 101 VAL A CA 1
ATOM 789 C C . VAL A 1 101 ? -11.609 -22.766 8.586 1 98.69 101 VAL A C 1
ATOM 791 O O . VAL A 1 101 ? -12.469 -21.891 8.484 1 98.69 101 VAL A O 1
ATOM 794 N N . ASN A 1 102 ? -11.594 -23.875 7.824 1 98.56 102 ASN A N 1
ATOM 795 C CA . ASN A 1 102 ? -12.602 -24.094 6.797 1 98.56 102 ASN A CA 1
ATOM 796 C C . ASN A 1 102 ? -14.008 -24.094 7.391 1 98.56 102 ASN A C 1
ATOM 798 O O . ASN A 1 102 ? -14.914 -23.453 6.867 1 98.56 102 ASN A O 1
ATOM 802 N N . ALA A 1 103 ? -14.141 -24.812 8.46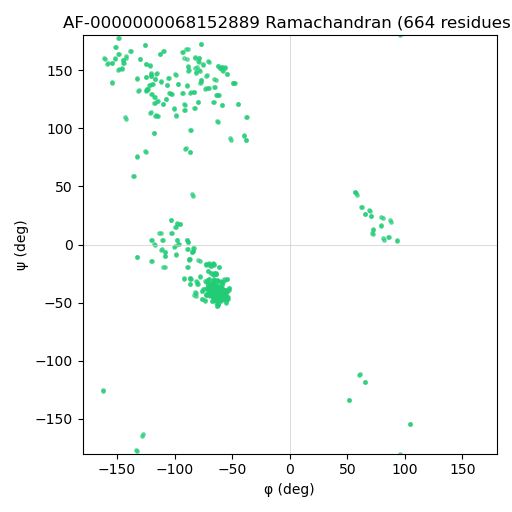1 1 98.62 103 ALA A N 1
ATOM 803 C CA . ALA A 1 103 ? -15.438 -24.906 9.125 1 98.62 103 ALA A CA 1
ATOM 804 C C . ALA A 1 103 ? -15.898 -23.547 9.633 1 98.62 103 ALA A C 1
ATOM 806 O O . ALA A 1 103 ? -17.062 -23.188 9.5 1 98.62 103 ALA A O 1
ATOM 807 N N . TRP A 1 104 ? -14.977 -22.812 10.234 1 98.69 104 TRP A N 1
ATOM 808 C CA . TRP A 1 104 ? -15.273 -21.484 10.766 1 98.69 104 TRP A CA 1
ATOM 809 C C . TRP A 1 104 ? -15.734 -20.547 9.656 1 98.69 104 TRP A C 1
ATOM 811 O O . TRP A 1 104 ? -16.703 -19.812 9.82 1 98.69 104 TRP A O 1
ATOM 821 N N . LEU A 1 105 ? -15.078 -20.562 8.516 1 98.81 105 LEU A N 1
ATOM 822 C CA . LEU A 1 105 ? -15.43 -19.703 7.387 1 98.81 105 LEU A CA 1
ATOM 823 C C . LEU A 1 105 ? -16.812 -20.062 6.844 1 98.81 105 LEU A C 1
ATOM 825 O O . LEU A 1 105 ? -17.609 -19.172 6.535 1 98.81 105 LEU A O 1
ATOM 829 N N . ARG A 1 106 ? -17.109 -21.328 6.734 1 98.44 106 ARG A N 1
ATOM 830 C CA . ARG A 1 106 ? -18.422 -21.766 6.273 1 98.44 106 ARG A CA 1
ATOM 831 C C . ARG A 1 106 ? -19.531 -21.281 7.211 1 98.44 106 ARG A C 1
ATOM 833 O O . ARG A 1 106 ? -20.562 -20.797 6.762 1 98.44 106 ARG A O 1
ATOM 840 N N . GLU A 1 107 ? -19.234 -21.5 8.422 1 98.38 107 GLU A N 1
ATOM 841 C CA . GLU A 1 107 ? -20.234 -21.078 9.414 1 98.38 107 GLU A CA 1
ATOM 842 C C . GLU A 1 107 ? -20.469 -19.578 9.352 1 98.38 107 GLU A C 1
ATOM 844 O O . GLU A 1 107 ? -21.609 -19.125 9.391 1 98.38 107 GLU A O 1
ATOM 849 N N . ALA A 1 108 ? -19.375 -18.781 9.289 1 98.44 108 ALA A N 1
ATOM 850 C CA . ALA A 1 108 ? -19.5 -17.328 9.172 1 98.44 108 ALA A CA 1
ATOM 851 C C . ALA A 1 108 ? -20.375 -16.953 7.973 1 98.44 108 ALA A C 1
ATOM 853 O O . ALA A 1 108 ? -21.312 -16.188 8.102 1 98.44 108 ALA A O 1
ATOM 854 N N . TYR A 1 109 ? -20.078 -17.594 6.887 1 98.25 109 TYR A N 1
ATOM 855 C CA . TYR A 1 109 ? -20.812 -17.312 5.66 1 98.25 109 TYR A CA 1
ATOM 856 C C . TYR A 1 109 ? -22.297 -17.672 5.809 1 98.25 109 TYR A C 1
ATOM 858 O O . TYR A 1 109 ? -23.172 -16.906 5.418 1 98.25 109 TYR A O 1
ATOM 866 N N . ASN A 1 110 ? -22.562 -18.781 6.379 1 97.25 110 ASN A N 1
ATOM 867 C CA . ASN A 1 110 ? -23.938 -19.266 6.551 1 97.25 110 ASN A CA 1
ATOM 868 C C . ASN A 1 110 ? -24.734 -18.375 7.48 1 97.25 110 ASN A C 1
ATOM 870 O O . ASN A 1 110 ? -25.953 -18.281 7.363 1 97.25 110 ASN A O 1
ATOM 874 N N . ARG A 1 111 ? -24.047 -17.703 8.305 1 97.06 111 ARG A N 1
ATOM 875 C CA . ARG A 1 111 ? -24.703 -16.797 9.25 1 97.06 111 ARG A CA 1
ATOM 876 C C . ARG A 1 111 ? -24.891 -15.406 8.648 1 97.06 111 ARG A C 1
ATOM 878 O O . ARG A 1 111 ? -25.297 -14.477 9.336 1 97.06 111 ARG A O 1
ATOM 885 N N . GLY A 1 112 ? -24.484 -15.266 7.418 1 96.56 112 GLY A N 1
ATOM 886 C CA . GLY A 1 112 ? -24.719 -14.016 6.711 1 96.56 112 GLY A CA 1
ATOM 887 C C . GLY A 1 112 ? -23.562 -13.047 6.824 1 96.56 112 GLY A C 1
ATOM 888 O O . GLY A 1 112 ? -23.656 -11.898 6.383 1 96.56 112 GLY A O 1
ATOM 889 N N . ILE A 1 113 ? -22.484 -13.438 7.445 1 98 113 ILE A N 1
ATOM 890 C CA . ILE A 1 113 ? -21.281 -12.617 7.539 1 98 113 ILE A CA 1
ATOM 891 C C . ILE A 1 113 ? -20.562 -12.594 6.191 1 98 113 ILE A C 1
ATOM 893 O O . ILE A 1 113 ? -20.453 -13.625 5.527 1 98 113 ILE A O 1
ATOM 897 N N . ALA A 1 114 ? -20.141 -11.398 5.746 1 98.44 114 ALA A N 1
ATOM 898 C CA . ALA A 1 114 ? -19.328 -11.328 4.523 1 98.44 114 ALA A CA 1
ATOM 899 C C . ALA A 1 114 ? -17.984 -12.008 4.711 1 98.44 114 ALA A C 1
ATOM 901 O O . ALA A 1 114 ? -17.359 -11.875 5.766 1 98.44 114 ALA A O 1
ATOM 902 N N . VAL A 1 115 ? -17.625 -12.781 3.729 1 98.75 115 VAL A N 1
ATOM 903 C CA . VAL A 1 115 ? -16.328 -13.445 3.758 1 98.75 115 VAL A CA 1
ATOM 904 C C . VAL A 1 115 ? -15.484 -12.984 2.568 1 98.75 115 VAL A C 1
ATOM 906 O O . VAL A 1 115 ? -16 -12.805 1.464 1 98.75 115 VAL A O 1
ATOM 909 N N . GLY A 1 116 ? -14.211 -12.742 2.834 1 98.69 116 GLY A N 1
ATOM 910 C CA . GLY A 1 116 ? -13.352 -12.258 1.766 1 98.69 116 GLY A CA 1
ATOM 911 C C . GLY A 1 116 ? -11.906 -12.711 1.908 1 98.69 116 GLY A C 1
ATOM 912 O O . GLY A 1 116 ? -11.578 -13.477 2.816 1 98.69 116 GLY A O 1
ATOM 913 N N . SER A 1 117 ? -11.125 -12.336 0.965 1 98.75 117 SER A N 1
ATOM 914 C CA . SER A 1 117 ? -9.719 -12.734 0.962 1 98.75 117 SER A CA 1
ATOM 915 C C . SER A 1 117 ? -8.844 -11.672 0.301 1 98.75 117 SER A C 1
ATOM 917 O O . SER A 1 117 ? -9.32 -10.906 -0.543 1 98.75 117 SER A O 1
ATOM 919 N N . LEU A 1 118 ? -7.66 -11.617 0.739 1 98.69 118 LEU A N 1
ATOM 920 C CA . LEU A 1 118 ? -6.617 -10.766 0.18 1 98.69 118 LEU A CA 1
ATOM 921 C C . LEU A 1 118 ? -5.477 -11.609 -0.382 1 98.69 118 LEU A C 1
ATOM 923 O O . LEU A 1 118 ? -5.082 -12.609 0.217 1 98.69 118 LEU A O 1
ATOM 927 N N . CYS A 1 119 ? -4.898 -11.109 -1.569 1 98 119 CYS A N 1
ATOM 928 C CA . CYS A 1 119 ? -3.771 -11.781 -2.209 1 98 119 CYS A CA 1
ATOM 929 C C . CYS A 1 119 ? -4.141 -13.203 -2.609 1 98 119 CYS A C 1
ATOM 931 O O . CYS A 1 119 ? -5.074 -13.414 -3.389 1 98 119 CYS A O 1
ATOM 933 N N . THR A 1 120 ? -3.559 -14.258 -1.992 1 97.81 120 THR A N 1
ATOM 934 C CA . THR A 1 120 ? -3.795 -15.633 -2.41 1 97.81 120 THR A CA 1
ATOM 935 C C . THR A 1 120 ? -4.836 -16.297 -1.513 1 97.81 120 THR A C 1
ATOM 937 O O . THR A 1 120 ? -5.027 -17.516 -1.571 1 97.81 120 THR A O 1
ATOM 940 N N . GLY A 1 121 ? -5.566 -15.492 -0.747 1 98.38 121 GLY A N 1
ATOM 941 C CA . GLY A 1 121 ? -6.504 -16 0.243 1 98.38 121 GLY A CA 1
ATOM 942 C C . GLY A 1 121 ? -7.703 -16.688 -0.372 1 98.38 121 GLY A C 1
ATOM 943 O O . GLY A 1 121 ? -8.406 -17.453 0.303 1 98.38 121 GLY A O 1
ATOM 944 N N . ALA A 1 122 ? -7.953 -16.422 -1.657 1 98.25 122 ALA A N 1
ATOM 945 C CA . ALA A 1 122 ? -9.039 -17.109 -2.35 1 98.25 122 ALA A CA 1
ATOM 946 C C . ALA A 1 122 ? -8.867 -18.625 -2.281 1 98.25 122 ALA A C 1
ATOM 948 O O . ALA A 1 122 ? -9.852 -19.375 -2.27 1 98.25 122 ALA A O 1
ATOM 949 N N . HIS A 1 123 ? -7.613 -19.078 -2.225 1 97 123 HIS A N 1
ATOM 950 C CA . HIS A 1 123 ? -7.324 -20.5 -2.076 1 97 123 HIS A CA 1
ATOM 951 C C . HIS A 1 123 ? -7.957 -21.062 -0.808 1 97 123 HIS A C 1
ATOM 953 O O . HIS A 1 123 ? -8.547 -22.156 -0.832 1 97 123 HIS A O 1
ATOM 959 N N . VAL A 1 124 ? -7.867 -20.312 0.285 1 98.19 124 VAL A N 1
ATOM 960 C CA . VAL A 1 124 ? -8.406 -20.734 1.575 1 98.19 124 VAL A CA 1
ATOM 961 C C . VAL A 1 124 ? -9.93 -20.734 1.525 1 98.19 124 VAL A C 1
ATOM 963 O O . VAL A 1 124 ? -10.578 -21.656 2.023 1 98.19 124 VAL A O 1
ATOM 966 N N . LEU A 1 125 ? -10.531 -19.719 0.914 1 98.5 125 LEU A N 1
ATOM 967 C CA . LEU A 1 125 ? -11.977 -19.672 0.777 1 98.5 125 LEU A CA 1
ATOM 968 C C . LEU A 1 125 ? -12.492 -20.844 -0.038 1 98.5 125 LEU A C 1
ATOM 970 O O . LEU A 1 125 ? -13.523 -21.438 0.296 1 98.5 125 LEU A O 1
ATOM 974 N N . ASP A 1 126 ? -11.797 -21.156 -1.078 1 96.94 126 ASP A N 1
ATOM 975 C CA . ASP A 1 126 ? -12.266 -22.25 -1.919 1 96.94 126 ASP A CA 1
ATOM 976 C C . ASP A 1 126 ? -12.07 -23.594 -1.223 1 96.94 126 ASP A C 1
ATOM 978 O O . ASP A 1 126 ? -12.898 -24.5 -1.361 1 96.94 126 ASP A O 1
ATOM 982 N N . SER A 1 127 ? -10.945 -23.734 -0.516 1 96.44 127 SER A N 1
ATOM 983 C CA . SER A 1 127 ? -10.742 -24.922 0.293 1 96.44 127 SER A CA 1
ATOM 984 C C . SER A 1 127 ? -11.906 -25.141 1.258 1 96.44 127 SER A C 1
ATOM 986 O O . SER A 1 127 ? -12.219 -26.281 1.613 1 96.44 127 SER A O 1
ATOM 988 N N . ALA A 1 128 ? -12.516 -24.031 1.65 1 97.69 128 ALA A N 1
ATOM 989 C CA . ALA A 1 128 ? -13.68 -24.094 2.531 1 97.69 128 ALA A CA 1
ATOM 990 C C . ALA A 1 128 ? -14.961 -24.344 1.735 1 97.69 128 ALA A C 1
ATOM 992 O O . ALA A 1 128 ? -16.047 -24.469 2.311 1 97.69 128 ALA A O 1
ATOM 993 N N . GLY A 1 129 ? -14.836 -24.406 0.396 1 97.19 129 GLY A N 1
ATOM 994 C CA . GLY A 1 129 ? -15.984 -24.688 -0.46 1 97.19 129 GLY A CA 1
ATOM 995 C C . GLY A 1 129 ? -16.844 -23.484 -0.71 1 97.19 129 GLY A C 1
ATOM 996 O O . GLY A 1 129 ? -18.016 -23.609 -1.093 1 97.19 129 GLY A O 1
ATOM 997 N N . LEU A 1 130 ? -16.297 -22.344 -0.565 1 98.19 130 LEU A N 1
ATOM 998 C CA . LEU A 1 130 ? -17.141 -21.141 -0.55 1 98.19 130 LEU A CA 1
ATOM 999 C C . LEU A 1 130 ? -17.125 -20.469 -1.914 1 98.19 130 LEU A C 1
ATOM 1001 O O . LEU A 1 130 ? -17.938 -19.562 -2.164 1 98.19 130 LEU A O 1
ATOM 1005 N N . LEU A 1 131 ? -16.266 -20.922 -2.826 1 98 131 LEU A N 1
ATOM 1006 C CA . LEU A 1 131 ? -16.125 -20.172 -4.078 1 98 131 LEU A CA 1
ATOM 1007 C C . LEU A 1 131 ? -16.703 -20.984 -5.242 1 98 131 LEU A C 1
ATOM 1009 O O . LEU A 1 131 ? -16.578 -20.578 -6.402 1 98 131 LEU A O 1
ATOM 1013 N N . THR A 1 132 ? -17.297 -22.141 -4.973 1 96.19 132 THR A N 1
ATOM 1014 C CA . THR A 1 132 ? -17.906 -22.922 -6.031 1 96.19 132 THR A CA 1
ATOM 1015 C C . THR A 1 132 ? -18.984 -22.125 -6.746 1 96.19 132 THR A C 1
ATOM 1017 O O . THR A 1 132 ? -19.953 -21.688 -6.121 1 96.19 132 THR A O 1
ATOM 1020 N N . GLY A 1 133 ? -18.812 -21.938 -8.008 1 95.94 133 GLY A N 1
ATOM 1021 C CA . GLY A 1 133 ? -19.797 -21.219 -8.812 1 95.94 133 GLY A CA 1
ATOM 1022 C C . GLY A 1 133 ? -19.812 -19.719 -8.539 1 95.94 133 GLY A C 1
ATOM 1023 O O . GLY A 1 133 ? -20.734 -19.016 -8.93 1 95.94 133 GLY A O 1
ATOM 1024 N N . LYS A 1 134 ? -18.859 -19.281 -7.793 1 97.31 134 LYS A N 1
ATOM 1025 C CA . LYS A 1 134 ? -18.781 -17.875 -7.438 1 97.31 134 LYS A CA 1
ATOM 1026 C C . LYS A 1 134 ? -17.688 -17.156 -8.211 1 97.31 134 LYS A C 1
ATOM 1028 O O . LYS A 1 134 ? -16.625 -17.75 -8.469 1 97.31 134 LYS A O 1
ATOM 1033 N N . ARG A 1 135 ? -17.938 -15.906 -8.594 1 97.06 135 ARG A N 1
ATOM 1034 C CA . ARG A 1 135 ? -16.891 -15.078 -9.172 1 97.06 135 ARG A CA 1
ATOM 1035 C C . ARG A 1 135 ? -15.852 -14.695 -8.117 1 97.06 135 ARG A C 1
ATOM 1037 O O . ARG A 1 135 ? -16.203 -14.32 -6.996 1 97.06 135 ARG A O 1
ATOM 1044 N N . CYS A 1 136 ? -14.617 -14.812 -8.453 1 97.94 136 CYS A N 1
ATOM 1045 C CA . CYS A 1 136 ? -13.586 -14.469 -7.48 1 97.94 136 CYS A CA 1
ATOM 1046 C C . CYS A 1 136 ? -12.312 -14 -8.18 1 97.94 136 CYS A C 1
ATOM 1048 O O . CYS A 1 136 ? -12.188 -14.125 -9.398 1 97.94 136 CYS A O 1
ATOM 1050 N N . ALA A 1 137 ? -11.477 -13.289 -7.445 1 97.81 137 ALA A N 1
ATOM 1051 C CA . ALA A 1 137 ? -10.18 -12.82 -7.91 1 97.81 137 ALA A CA 1
ATOM 1052 C C . ALA A 1 137 ? -9.055 -13.367 -7.043 1 97.81 137 ALA A C 1
ATOM 1054 O O . ALA A 1 137 ? -9.25 -13.633 -5.855 1 97.81 137 ALA A O 1
ATOM 1055 N N . ILE A 1 138 ? -7.93 -13.609 -7.629 1 97.75 138 ILE A N 1
ATOM 1056 C CA . ILE A 1 138 ? -6.699 -14.008 -6.953 1 97.75 138 ILE A CA 1
ATOM 1057 C C . ILE A 1 138 ? -5.496 -13.391 -7.66 1 97.75 138 ILE A C 1
ATOM 1059 O O . ILE A 1 138 ? -5.613 -12.898 -8.781 1 97.75 138 ILE A O 1
ATOM 1063 N N . HIS A 1 139 ? -4.402 -13.273 -6.996 1 97.12 139 HIS A N 1
ATOM 1064 C CA . HIS A 1 139 ? -3.189 -12.758 -7.621 1 97.12 139 HIS A CA 1
ATOM 1065 C C . HIS A 1 139 ? -2.9 -13.469 -8.938 1 97.12 139 HIS A C 1
ATOM 1067 O O . HIS A 1 139 ? -2.986 -14.695 -9.016 1 97.12 139 HIS A O 1
ATOM 1073 N N . TRP A 1 140 ? -2.479 -12.734 -9.945 1 94.06 140 TRP A N 1
ATOM 1074 C CA . TRP A 1 140 ? -2.354 -13.266 -11.297 1 94.06 140 TRP A CA 1
ATOM 1075 C C . TRP A 1 140 ? -1.364 -14.422 -11.336 1 94.06 140 TRP A C 1
ATOM 1077 O O . TRP A 1 140 ? -1.547 -15.375 -12.102 1 94.06 140 TRP A O 1
ATOM 1087 N N . GLU A 1 141 ? -0.345 -14.297 -10.531 1 93.19 141 GLU A N 1
ATOM 1088 C CA . GLU A 1 141 ? 0.688 -15.328 -10.523 1 93.19 141 GLU A CA 1
ATOM 1089 C C . GLU A 1 141 ? 0.128 -16.672 -10.047 1 93.19 141 GLU A C 1
ATOM 1091 O O . GLU A 1 141 ? 0.673 -17.719 -10.375 1 93.19 141 GLU A O 1
ATOM 1096 N N . ASN A 1 142 ? -0.9 -16.625 -9.289 1 94.62 142 ASN A N 1
ATOM 1097 C CA . ASN A 1 142 ? -1.459 -17.828 -8.695 1 94.62 142 ASN A CA 1
ATOM 1098 C C . ASN A 1 142 ? -2.678 -18.328 -9.461 1 94.62 142 ASN A C 1
ATOM 1100 O O . ASN A 1 142 ? -3.238 -19.375 -9.141 1 94.62 142 ASN A O 1
ATOM 1104 N N . LEU A 1 143 ? -3.039 -17.641 -10.469 1 92.75 143 LEU A N 1
ATOM 1105 C CA . LEU A 1 143 ? -4.266 -17.922 -11.211 1 92.75 143 LEU A CA 1
ATOM 1106 C C . LEU A 1 143 ? -4.203 -19.297 -11.859 1 92.75 143 LEU A C 1
ATOM 1108 O O . LEU A 1 143 ? -5.137 -20.094 -11.734 1 92.75 143 LEU A O 1
ATOM 1112 N N . PRO A 1 144 ? -3.092 -19.641 -12.523 1 88.38 144 PRO A N 1
ATOM 1113 C CA . PRO A 1 144 ? -3.062 -20.953 -13.172 1 88.38 144 PRO A CA 1
ATOM 1114 C C . PRO A 1 144 ? -3.199 -22.109 -12.18 1 88.38 144 PRO A C 1
ATOM 1116 O O . PRO A 1 144 ? -4.012 -23.016 -12.383 1 88.38 144 PRO A O 1
ATOM 1119 N N . GLY A 1 145 ? -2.436 -22.062 -11.109 1 90.12 145 GLY A N 1
ATOM 1120 C CA . GLY A 1 145 ? -2.521 -23.109 -10.102 1 90.12 145 GLY A CA 1
ATOM 1121 C C . GLY A 1 145 ? -3.881 -23.172 -9.43 1 90.12 145 GLY A C 1
ATOM 1122 O O . GLY A 1 145 ? -4.406 -24.266 -9.195 1 90.12 145 GLY A O 1
ATOM 1123 N N . PHE A 1 146 ? -4.422 -22.047 -9.164 1 94.75 146 PHE A N 1
ATOM 1124 C CA . PHE A 1 146 ? -5.73 -21.938 -8.523 1 94.75 146 PHE A CA 1
ATOM 1125 C C . PHE A 1 146 ? -6.809 -22.547 -9.414 1 94.75 146 PHE A C 1
ATOM 1127 O O . PHE A 1 146 ? -7.652 -23.312 -8.938 1 94.75 146 PHE A O 1
ATOM 1134 N N . SER A 1 147 ? -6.793 -22.25 -10.711 1 91.75 147 SER A N 1
ATOM 1135 C CA . SER A 1 147 ? -7.781 -22.75 -11.664 1 91.75 147 SER A CA 1
ATOM 1136 C C . SER A 1 147 ? -7.707 -24.266 -11.797 1 91.75 147 SER A C 1
ATOM 1138 O O . SER A 1 147 ? -8.727 -24.922 -12.008 1 91.75 147 SER A O 1
ATOM 1140 N N . GLU A 1 148 ? -6.59 -24.734 -11.688 1 88.81 148 GLU A N 1
ATOM 1141 C CA . GLU A 1 148 ? -6.402 -26.188 -11.773 1 88.81 148 GLU A CA 1
ATOM 1142 C C . GLU A 1 148 ? -6.926 -26.875 -10.523 1 88.81 148 GLU A C 1
ATOM 1144 O O . GLU A 1 148 ? -7.574 -27.922 -10.617 1 88.81 148 GLU A O 1
ATOM 1149 N N . SER A 1 149 ? -6.617 -26.297 -9.406 1 90.31 149 SER A N 1
ATOM 1150 C CA . SER A 1 149 ? -6.996 -26.906 -8.125 1 90.31 149 SER A CA 1
ATOM 1151 C C . SER A 1 149 ? -8.492 -26.766 -7.871 1 90.31 149 SER A C 1
ATOM 1153 O O . SER A 1 149 ? -9.094 -27.625 -7.219 1 90.31 149 SER A O 1
ATOM 1155 N N . PHE A 1 150 ? -9.039 -25.703 -8.367 1 93.75 150 PHE A N 1
ATOM 1156 C CA . PHE A 1 150 ? -10.438 -25.391 -8.094 1 93.75 150 PHE A CA 1
ATOM 1157 C C . PHE A 1 150 ? -11.164 -25.016 -9.383 1 93.75 150 PHE A C 1
ATOM 1159 O O . PHE A 1 150 ? -11.578 -23.859 -9.555 1 93.75 150 PHE A O 1
ATOM 1166 N N . PRO A 1 151 ? -11.492 -26.031 -10.203 1 91.81 151 PRO A N 1
ATOM 1167 C CA . PRO A 1 151 ? -12.055 -25.766 -11.531 1 91.81 151 PRO A CA 1
ATOM 1168 C C . PRO A 1 151 ? -13.477 -25.203 -11.469 1 91.81 151 PRO A C 1
ATOM 1170 O O . PRO A 1 151 ? -13.969 -24.656 -12.461 1 91.81 151 PRO A O 1
ATOM 1173 N N . GLN A 1 152 ? -14.125 -25.328 -10.383 1 94.5 152 GLN A N 1
ATOM 1174 C CA . GLN A 1 152 ? -15.523 -24.922 -10.289 1 94.5 152 GLN A CA 1
ATOM 1175 C C . GLN A 1 152 ? -15.641 -23.453 -9.922 1 94.5 152 GLN A C 1
ATOM 1177 O O . GLN A 1 152 ? -16.734 -22.875 -9.969 1 94.5 152 GLN A O 1
ATOM 1182 N N . ALA A 1 153 ? -14.57 -22.844 -9.484 1 94.88 153 ALA A N 1
ATOM 1183 C CA . ALA A 1 153 ? -14.578 -21.422 -9.195 1 94.88 153 ALA A CA 1
ATOM 1184 C C . ALA A 1 153 ? -14.508 -20.594 -10.477 1 94.88 153 ALA A C 1
ATOM 1186 O O . ALA A 1 153 ? -13.812 -20.969 -11.422 1 94.88 153 ALA A O 1
ATOM 1187 N N . ASP A 1 154 ? -15.234 -19.531 -10.562 1 96.38 154 ASP A N 1
ATOM 1188 C CA . ASP A 1 154 ? -15.18 -18.594 -11.68 1 96.38 154 ASP A CA 1
ATOM 1189 C C . ASP A 1 154 ? -14.164 -17.484 -11.422 1 96.38 154 ASP A C 1
ATOM 1191 O O . ASP A 1 154 ? -14.531 -16.391 -10.992 1 96.38 154 ASP A O 1
ATOM 1195 N N . VAL A 1 155 ? -12.883 -17.797 -11.703 1 95.44 155 VAL A N 1
ATOM 1196 C CA . VAL A 1 155 ? -11.805 -16.922 -11.281 1 95.44 155 VAL A CA 1
ATOM 1197 C C . VAL A 1 155 ? -11.406 -16 -12.438 1 95.44 155 VAL A C 1
ATOM 1199 O O . VAL A 1 155 ? -11.359 -16.438 -13.594 1 95.44 155 VAL A O 1
ATOM 1202 N N . TYR A 1 156 ? -11.156 -14.703 -12.125 1 92.5 156 TYR A N 1
ATOM 1203 C CA . TYR A 1 156 ? -10.773 -13.68 -13.094 1 92.5 156 TYR A CA 1
ATOM 1204 C C . TYR A 1 156 ? -9.477 -13 -12.695 1 92.5 156 TYR A C 1
ATOM 1206 O O . TYR A 1 156 ? -9.141 -12.945 -11.508 1 92.5 156 TYR A O 1
ATOM 1214 N N . ALA A 1 157 ? -8.766 -12.438 -13.695 1 90.75 157 ALA A N 1
ATOM 1215 C CA . ALA A 1 157 ? -7.562 -11.648 -13.445 1 90.75 157 ALA A CA 1
ATOM 1216 C C . ALA A 1 157 ? -7.918 -10.195 -13.133 1 90.75 157 ALA A C 1
ATOM 1218 O O . ALA A 1 157 ? -7.297 -9.273 -13.664 1 90.75 157 ALA A O 1
ATOM 1219 N N . ASP A 1 158 ? -8.953 -9.977 -12.305 1 94.44 158 ASP A N 1
ATOM 1220 C CA . ASP A 1 158 ? -9.414 -8.664 -11.867 1 94.44 158 ASP A CA 1
ATOM 1221 C C . ASP A 1 158 ? -8.734 -8.258 -10.562 1 94.44 158 ASP A C 1
ATOM 1223 O O . ASP A 1 158 ? -8.164 -9.102 -9.859 1 94.44 158 ASP A O 1
ATOM 1227 N N . LEU A 1 159 ? -8.75 -6.992 -10.297 1 96.75 159 LEU A N 1
ATOM 1228 C CA . LEU A 1 159 ? -8.148 -6.512 -9.055 1 96.75 159 LEU A CA 1
ATOM 1229 C C . LEU A 1 159 ? -8.867 -7.09 -7.844 1 96.75 159 LEU A C 1
ATOM 1231 O O . LEU A 1 159 ? -8.234 -7.473 -6.863 1 96.75 159 LEU A O 1
ATOM 1235 N N . TYR A 1 160 ? -10.148 -7.039 -7.914 1 98.19 160 TYR A N 1
ATOM 1236 C CA . TYR A 1 160 ? -11.008 -7.637 -6.898 1 98.19 160 TYR A CA 1
ATOM 1237 C C . TYR A 1 160 ? -12.367 -7.996 -7.477 1 98.19 160 TYR A C 1
ATOM 1239 O O . TYR A 1 160 ? -12.742 -7.516 -8.547 1 98.19 160 TYR A O 1
ATOM 1247 N N . GLU A 1 161 ? -13.039 -8.906 -6.891 1 97.88 161 GLU A N 1
ATOM 1248 C CA . GLU A 1 161 ? -14.391 -9.344 -7.25 1 97.88 161 GLU A CA 1
ATOM 1249 C C . GLU A 1 161 ? -15.297 -9.406 -6.023 1 97.88 161 GLU A C 1
ATOM 1251 O O . GLU A 1 161 ? -14.883 -9.867 -4.961 1 97.88 161 GLU A O 1
ATOM 1256 N N . ILE A 1 162 ? -16.438 -8.844 -6.172 1 97.62 162 ILE A N 1
ATOM 1257 C CA . ILE A 1 162 ? -17.469 -8.93 -5.145 1 97.62 162 ILE A CA 1
ATOM 1258 C C . ILE A 1 162 ? -18.672 -9.688 -5.688 1 97.62 162 ILE A C 1
ATOM 1260 O O . ILE A 1 162 ? -19.328 -9.227 -6.625 1 97.62 162 ILE A O 1
ATOM 1264 N N . ASP A 1 163 ? -18.922 -10.836 -5.211 1 97.69 163 ASP A N 1
ATOM 1265 C CA . ASP A 1 163 ? -20.062 -11.664 -5.562 1 97.69 163 ASP A CA 1
ATOM 1266 C C . ASP A 1 163 ? -20.953 -11.93 -4.344 1 97.69 163 ASP A C 1
ATOM 1268 O O . ASP A 1 163 ? -20.703 -12.852 -3.574 1 97.69 163 ASP A O 1
ATOM 1272 N N . GLY A 1 164 ? -22.062 -11.047 -4.219 1 95.94 164 GLY A N 1
ATOM 1273 C CA . GLY A 1 164 ? -22.844 -11.117 -2.994 1 95.94 164 GLY A CA 1
ATOM 1274 C C . GLY A 1 164 ? -22.062 -10.703 -1.763 1 95.94 164 GLY A C 1
ATOM 1275 O O . GLY A 1 164 ? -21.547 -9.578 -1.692 1 95.94 164 GLY A O 1
ATOM 1276 N N . ASN A 1 165 ? -21.922 -11.664 -0.817 1 96.62 165 ASN A N 1
ATOM 1277 C CA . ASN A 1 165 ? -21.203 -11.375 0.42 1 96.62 165 ASN A CA 1
ATOM 1278 C C . ASN A 1 165 ? -19.797 -11.977 0.407 1 96.62 165 ASN A C 1
ATOM 1280 O O . ASN A 1 165 ? -19.203 -12.188 1.463 1 96.62 165 ASN A O 1
ATOM 1284 N N . ILE A 1 166 ? -19.297 -12.25 -0.798 1 98.44 166 ILE A N 1
ATOM 1285 C CA . ILE A 1 166 ? -17.938 -12.766 -0.965 1 98.44 166 ILE A CA 1
ATOM 1286 C C . ILE A 1 166 ? -17.062 -11.695 -1.606 1 98.44 166 ILE A C 1
ATOM 1288 O O . ILE A 1 166 ? -17.359 -11.203 -2.695 1 98.44 166 ILE A O 1
ATOM 1292 N N . TYR A 1 167 ? -16.016 -11.32 -0.934 1 98.56 167 TYR A N 1
ATOM 1293 C CA . TYR A 1 167 ? -15.078 -10.297 -1.369 1 98.56 167 TYR A CA 1
ATOM 1294 C C . TYR A 1 167 ? -13.703 -10.898 -1.628 1 98.56 167 TYR A C 1
ATOM 1296 O O . TYR A 1 167 ? -13.031 -11.352 -0.699 1 98.56 167 TYR A O 1
ATOM 1304 N N . THR A 1 168 ? -13.266 -10.961 -2.844 1 98.62 168 THR A N 1
ATOM 1305 C CA . THR A 1 168 ? -11.938 -11.484 -3.121 1 98.62 168 THR A CA 1
ATOM 1306 C C . THR A 1 168 ? -11.086 -10.453 -3.854 1 98.62 168 THR A C 1
ATOM 1308 O O . THR A 1 168 ? -11.594 -9.719 -4.707 1 98.62 168 THR A O 1
ATOM 1311 N N . CYS A 1 169 ? -9.859 -10.359 -3.439 1 98 169 CYS A N 1
ATOM 1312 C CA . CYS A 1 169 ? -8.938 -9.359 -3.951 1 98 169 CYS A CA 1
ATOM 1313 C C . CYS A 1 169 ? -7.594 -9.984 -4.312 1 98 169 CYS A C 1
ATOM 1315 O O . CYS A 1 169 ? -7.09 -10.844 -3.59 1 98 169 CYS A O 1
ATOM 1317 N N . ALA A 1 170 ? -6.988 -9.5 -5.387 1 97.62 170 ALA A N 1
ATOM 1318 C CA . ALA A 1 170 ? -5.746 -10.07 -5.91 1 97.62 170 ALA A CA 1
ATOM 1319 C C . ALA A 1 170 ? -4.57 -9.758 -4.988 1 97.62 170 ALA A C 1
ATOM 1321 O O . ALA A 1 170 ? -3.539 -10.43 -5.039 1 97.62 170 ALA A O 1
ATOM 1322 N N . GLY A 1 171 ? -4.711 -8.664 -4.168 1 97.19 171 GLY A N 1
ATOM 1323 C CA . GLY A 1 171 ? -3.635 -8.297 -3.262 1 97.19 171 GLY A CA 1
ATOM 1324 C C . GLY A 1 171 ? -2.846 -7.09 -3.727 1 97.19 171 GLY A C 1
ATOM 1325 O O . GLY A 1 171 ? -3.381 -6.223 -4.418 1 97.19 171 GLY A O 1
ATOM 1326 N N . GLY A 1 172 ? -1.51 -7.004 -3.258 1 96.62 172 GLY A N 1
ATOM 1327 C CA . GLY A 1 172 ? -0.791 -5.777 -3.562 1 96.62 172 GLY A CA 1
ATOM 1328 C C . GLY A 1 172 ? -1.553 -4.523 -3.17 1 96.62 172 GLY A C 1
ATOM 1329 O O . GLY A 1 172 ? -2.105 -4.449 -2.07 1 96.62 172 GLY A O 1
ATOM 1330 N N . THR A 1 173 ? -1.56 -3.578 -4.102 1 97.06 173 THR A N 1
ATOM 1331 C CA . THR A 1 173 ? -2.273 -2.34 -3.814 1 97.06 173 THR A CA 1
ATOM 1332 C C . THR A 1 173 ? -3.76 -2.488 -4.121 1 97.06 173 THR A C 1
ATOM 1334 O O . THR A 1 173 ? -4.555 -1.596 -3.816 1 97.06 173 THR A O 1
ATOM 1337 N N . ALA A 1 174 ? -4.145 -3.631 -4.691 1 97.25 174 ALA A N 1
ATOM 1338 C CA . ALA A 1 174 ? -5.543 -3.844 -5.051 1 97.25 174 ALA A CA 1
ATOM 1339 C C . ALA A 1 174 ? -6.426 -3.91 -3.809 1 97.25 174 ALA A C 1
ATOM 1341 O O . ALA A 1 174 ? -7.633 -3.656 -3.879 1 97.25 174 ALA A O 1
ATOM 1342 N N . SER A 1 175 ? -5.82 -4.32 -2.678 1 97.94 175 SER A N 1
ATOM 1343 C CA . SER A 1 175 ? -6.582 -4.363 -1.435 1 97.94 175 SER A CA 1
ATOM 1344 C C . SER A 1 175 ? -7.117 -2.984 -1.063 1 97.94 175 SER A C 1
ATOM 1346 O O . SER A 1 175 ? -8.195 -2.865 -0.484 1 97.94 175 SER A O 1
ATOM 1348 N N . LEU A 1 176 ? -6.301 -1.963 -1.324 1 97.5 176 LEU A N 1
ATOM 1349 C CA . LEU A 1 176 ? -6.758 -0.593 -1.126 1 97.5 176 LEU A CA 1
ATOM 1350 C C . LEU A 1 176 ? -8.016 -0.318 -1.944 1 97.5 176 LEU A C 1
ATOM 1352 O O . LEU A 1 176 ? -9 0.2 -1.418 1 97.5 176 LEU A O 1
ATOM 1356 N N . ASP A 1 177 ? -8.047 -0.749 -3.168 1 97.56 177 ASP A N 1
ATOM 1357 C CA . ASP A 1 177 ? -9.156 -0.511 -4.09 1 97.56 177 ASP A CA 1
ATOM 1358 C C . ASP A 1 177 ? -10.422 -1.222 -3.623 1 97.56 177 ASP A C 1
ATOM 1360 O O . ASP A 1 177 ? -11.516 -0.645 -3.654 1 97.56 177 ASP A O 1
ATOM 1364 N N . MET A 1 178 ? -10.234 -2.428 -3.229 1 98.12 178 MET A N 1
ATOM 1365 C CA . MET A 1 178 ? -11.391 -3.172 -2.752 1 98.12 178 MET A CA 1
ATOM 1366 C C . MET A 1 178 ? -12 -2.506 -1.521 1 98.12 178 MET A C 1
ATOM 1368 O O . MET A 1 178 ? -13.219 -2.381 -1.414 1 98.12 178 MET A O 1
ATOM 1372 N N . MET A 1 179 ? -11.172 -2.086 -0.59 1 98.38 179 MET A N 1
ATOM 1373 C CA . MET A 1 179 ? -11.664 -1.449 0.627 1 98.38 179 MET A CA 1
ATOM 1374 C C . MET A 1 179 ? -12.289 -0.092 0.316 1 98.38 179 MET A C 1
ATOM 1376 O O . MET A 1 179 ? -13.242 0.321 0.972 1 98.38 179 MET A O 1
ATOM 1380 N N . LEU A 1 180 ? -11.703 0.619 -0.653 1 97.62 180 LEU A N 1
ATOM 1381 C CA . LEU A 1 180 ? -12.312 1.87 -1.09 1 97.62 180 LEU A CA 1
ATOM 1382 C C . LEU A 1 180 ? -13.711 1.631 -1.639 1 97.62 180 LEU A C 1
ATOM 1384 O O . LEU A 1 180 ? -14.617 2.445 -1.428 1 97.62 180 LEU A O 1
ATOM 1388 N N . ASN A 1 181 ? -13.859 0.542 -2.367 1 97.31 181 ASN A N 1
ATOM 1389 C CA . ASN A 1 181 ? -15.188 0.178 -2.842 1 97.31 181 ASN A CA 1
ATOM 1390 C C . ASN A 1 181 ? -16.156 -0.042 -1.684 1 97.31 181 ASN A C 1
ATOM 1392 O O . ASN A 1 181 ? -17.312 0.398 -1.739 1 97.31 181 ASN A O 1
ATOM 1396 N N . LEU A 1 182 ? -15.711 -0.728 -0.668 1 97.31 182 LEU A N 1
ATOM 1397 C CA . LEU A 1 182 ? -16.531 -0.934 0.526 1 97.31 182 LEU A CA 1
ATOM 1398 C C . LEU A 1 182 ? -16.922 0.4 1.147 1 97.31 182 LEU A C 1
ATOM 1400 O O . LEU A 1 182 ? -18.094 0.602 1.493 1 97.31 182 LEU A O 1
ATOM 1404 N N . ILE A 1 183 ? -15.992 1.294 1.294 1 97.56 183 ILE A N 1
ATOM 1405 C CA . ILE A 1 183 ? -16.219 2.609 1.884 1 97.56 183 ILE A CA 1
ATOM 1406 C C . ILE A 1 183 ? -17.188 3.4 1.02 1 97.56 183 ILE A C 1
ATOM 1408 O O . ILE A 1 183 ? -18.047 4.129 1.539 1 97.56 183 ILE A O 1
ATOM 1412 N N . ASP A 1 184 ? -17.062 3.252 -0.267 1 96.56 184 ASP A N 1
ATOM 1413 C CA . ASP A 1 184 ? -17.969 3.926 -1.188 1 96.56 184 ASP A CA 1
ATOM 1414 C C . ASP A 1 184 ? -19.422 3.48 -0.958 1 96.56 184 ASP A C 1
ATOM 1416 O O . ASP A 1 184 ? -20.328 4.312 -0.905 1 96.56 184 ASP A O 1
ATOM 1420 N N . GLN A 1 185 ? -19.609 2.213 -0.81 1 95.81 185 GLN A N 1
ATOM 1421 C CA . GLN A 1 185 ? -20.922 1.66 -0.557 1 95.81 185 GLN A CA 1
ATOM 1422 C C . GLN A 1 185 ? -21.5 2.17 0.766 1 95.81 185 GLN A C 1
ATOM 1424 O O . GLN A 1 185 ? -22.688 2.432 0.874 1 95.81 185 GLN A O 1
ATOM 1429 N N . ASP A 1 186 ? -20.609 2.314 1.721 1 96.56 186 ASP A N 1
ATOM 1430 C CA . ASP A 1 186 ? -21.047 2.678 3.062 1 96.56 186 ASP A CA 1
ATOM 1431 C C . ASP A 1 186 ? -21.281 4.184 3.18 1 96.56 186 ASP A C 1
ATOM 1433 O O . ASP A 1 186 ? -22.234 4.629 3.814 1 96.56 186 ASP A O 1
ATOM 1437 N N . PHE A 1 187 ? -20.328 5.012 2.553 1 96.56 187 PHE A N 1
ATOM 1438 C CA . PHE A 1 187 ? -20.328 6.43 2.891 1 96.56 187 PHE A CA 1
ATOM 1439 C C . PHE A 1 187 ? -20.266 7.285 1.631 1 96.56 187 PHE A C 1
ATOM 1441 O O . PHE A 1 187 ? -20.391 8.508 1.699 1 96.56 187 PHE A O 1
ATOM 1448 N N . GLY A 1 188 ? -20.016 6.711 0.519 1 95 188 GLY A N 1
ATOM 1449 C CA . GLY A 1 188 ? -20.078 7.441 -0.737 1 95 188 GLY A CA 1
ATOM 1450 C C . GLY A 1 188 ? -18.734 7.953 -1.197 1 95 188 GLY A C 1
ATOM 1451 O O . GLY A 1 188 ? -17.734 7.805 -0.492 1 95 188 GLY A O 1
ATOM 1452 N N . GLU A 1 189 ? -18.719 8.609 -2.307 1 92.56 189 GLU A N 1
ATOM 1453 C CA . GLU A 1 189 ? -17.531 8.977 -3.068 1 92.56 189 GLU A CA 1
ATOM 1454 C C . GLU A 1 189 ? -16.719 10.055 -2.354 1 92.56 189 GLU A C 1
ATOM 1456 O O . GLU A 1 189 ? -15.492 10.094 -2.449 1 92.56 189 GLU A O 1
ATOM 1461 N N . ASN A 1 190 ? -17.312 10.938 -1.673 1 90.94 190 ASN A N 1
ATOM 1462 C CA . ASN A 1 190 ? -16.609 12.016 -0.987 1 90.94 190 ASN A CA 1
ATOM 1463 C C . ASN A 1 190 ? -15.609 11.477 0.027 1 90.94 190 ASN A C 1
ATOM 1465 O O . ASN A 1 190 ? -14.461 11.914 0.062 1 90.94 190 ASN A O 1
ATOM 1469 N N . LEU A 1 191 ? -16.047 10.461 0.828 1 93.94 191 LEU A N 1
ATOM 1470 C CA . LEU A 1 191 ? -15.133 9.867 1.797 1 93.94 191 LEU A CA 1
ATOM 1471 C C . LEU A 1 191 ? -14.023 9.094 1.093 1 93.94 191 LEU A C 1
ATOM 1473 O O . LEU A 1 191 ? -12.867 9.133 1.523 1 93.94 191 LEU A O 1
ATOM 1477 N N . VAL A 1 192 ? -14.406 8.43 -0.021 1 96 192 VAL A N 1
ATOM 1478 C CA . VAL A 1 192 ? -13.422 7.688 -0.805 1 96 192 VAL A CA 1
ATOM 1479 C C . VAL A 1 192 ? -12.305 8.625 -1.25 1 96 192 VAL A C 1
ATOM 1481 O O . VAL A 1 192 ? -11.125 8.312 -1.094 1 96 192 VAL A O 1
ATOM 1484 N N . ASN A 1 193 ? -12.656 9.758 -1.737 1 92.38 193 ASN A N 1
ATOM 1485 C CA . ASN A 1 193 ? -11.672 10.719 -2.229 1 92.38 193 ASN A CA 1
ATOM 1486 C C . ASN A 1 193 ? -10.766 11.211 -1.106 1 92.38 193 ASN A C 1
ATOM 1488 O O . ASN A 1 193 ? -9.555 11.359 -1.298 1 92.38 193 ASN A O 1
ATOM 1492 N N . ARG A 1 194 ? -11.281 11.445 0.034 1 93 194 ARG A N 1
ATOM 1493 C CA . ARG A 1 194 ? -10.492 11.891 1.178 1 93 194 ARG A CA 1
ATOM 1494 C C . ARG A 1 194 ? -9.492 10.82 1.609 1 93 194 ARG A C 1
ATOM 1496 O O . ARG A 1 194 ? -8.344 11.125 1.918 1 93 194 ARG A O 1
ATOM 1503 N N . VAL A 1 195 ? -10 9.586 1.606 1 96.81 195 VAL A N 1
ATOM 1504 C CA . VAL A 1 195 ? -9.133 8.477 1.981 1 96.81 195 VAL A CA 1
ATOM 1505 C C . VAL A 1 195 ? -8.008 8.336 0.957 1 96.81 195 VAL A C 1
ATOM 1507 O O . VAL A 1 195 ? -6.848 8.133 1.323 1 96.81 195 VAL A O 1
ATOM 1510 N N . CYS A 1 196 ? -8.312 8.461 -0.298 1 95.25 196 CYS A N 1
ATOM 1511 C CA . CYS A 1 196 ? -7.328 8.359 -1.368 1 95.25 196 CYS A CA 1
ATOM 1512 C C . CYS A 1 196 ? -6.258 9.438 -1.222 1 95.25 196 CYS A C 1
ATOM 1514 O O . CYS A 1 196 ? -5.074 9.172 -1.44 1 95.25 196 CYS A O 1
ATOM 1516 N N . GLU A 1 197 ? -6.641 10.594 -0.82 1 93.06 197 GLU A N 1
ATOM 1517 C CA . GLU A 1 197 ? -5.695 11.688 -0.62 1 93.06 197 GLU A CA 1
ATOM 1518 C C . GLU A 1 197 ? -4.738 11.391 0.533 1 93.06 197 GLU A C 1
ATOM 1520 O O . GLU A 1 197 ? -3.545 11.68 0.45 1 93.06 197 GLU A O 1
ATOM 1525 N N . GLN A 1 198 ? -5.309 10.805 1.496 1 95.81 198 GLN A N 1
ATOM 1526 C CA . GLN A 1 198 ? -4.508 10.484 2.67 1 95.81 198 GLN A CA 1
ATOM 1527 C C . GLN A 1 198 ? -3.521 9.359 2.371 1 95.81 198 GLN A C 1
ATOM 1529 O O . GLN A 1 198 ? -2.396 9.359 2.875 1 95.81 198 GLN A O 1
ATOM 1534 N N . ALA A 1 199 ? -3.926 8.383 1.529 1 97.06 199 ALA A N 1
ATOM 1535 C CA . ALA A 1 199 ? -3.113 7.215 1.213 1 97.06 199 ALA A CA 1
ATOM 1536 C C . ALA A 1 199 ? -2.197 7.488 0.024 1 97.06 199 ALA A C 1
ATOM 1538 O O . ALA A 1 199 ? -1.382 6.641 -0.349 1 97.06 199 ALA A O 1
ATOM 1539 N N . LEU A 1 200 ? -2.326 8.688 -0.583 1 96.19 200 LEU A N 1
ATOM 1540 C CA . LEU A 1 200 ? -1.521 9.133 -1.716 1 96.19 200 LEU A CA 1
ATOM 1541 C C . LEU A 1 200 ? -1.629 8.148 -2.875 1 96.19 200 LEU A C 1
ATOM 1543 O O . LEU A 1 200 ? -0.614 7.719 -3.432 1 96.19 200 LEU A O 1
ATOM 1547 N N . THR A 1 201 ? -2.873 7.707 -3.176 1 92.62 201 THR A N 1
ATOM 1548 C CA . THR A 1 201 ? -3.109 6.879 -4.355 1 92.62 201 THR A CA 1
ATOM 1549 C C . THR A 1 201 ? -3.186 7.742 -5.613 1 92.62 201 THR A C 1
ATOM 1551 O O . THR A 1 201 ? -3.531 8.922 -5.543 1 92.62 201 THR A O 1
ATOM 1554 N N . ASP A 1 202 ? -2.84 7.133 -6.684 1 84.62 202 ASP A N 1
ATOM 1555 C CA . ASP A 1 202 ? -2.824 7.859 -7.949 1 84.62 202 ASP A CA 1
ATOM 1556 C C . ASP A 1 202 ? -4.242 8.062 -8.484 1 84.62 202 ASP A C 1
ATOM 1558 O O . ASP A 1 202 ? -4.547 9.109 -9.055 1 84.62 202 ASP A O 1
ATOM 1562 N N . ARG A 1 203 ? -5.039 7.105 -8.367 1 85.56 203 ARG A N 1
ATOM 1563 C CA . ARG A 1 203 ? -6.441 7.125 -8.781 1 85.56 203 ARG A CA 1
ATOM 1564 C C . ARG A 1 203 ? -7.227 6.008 -8.102 1 85.56 203 ARG A C 1
ATOM 1566 O O . ARG A 1 203 ? -6.641 5.066 -7.562 1 85.56 203 ARG A O 1
ATOM 1573 N N . VAL A 1 204 ? -8.484 6.18 -8.086 1 86.31 204 VAL A N 1
ATOM 1574 C CA . VAL A 1 204 ? -9.359 5.102 -7.645 1 86.31 204 VAL A CA 1
ATOM 1575 C C . VAL A 1 204 ? -9.547 4.09 -8.773 1 86.31 204 VAL A C 1
ATOM 1577 O O . VAL A 1 204 ? -9.984 4.445 -9.867 1 86.31 204 VAL A O 1
ATOM 1580 N N . ARG A 1 205 ? -9.188 2.814 -8.492 1 92.06 205 ARG A N 1
ATOM 1581 C CA . ARG A 1 205 ? -9.32 1.776 -9.508 1 92.06 205 ARG A CA 1
ATOM 1582 C C . ARG A 1 205 ? -10.594 0.961 -9.297 1 92.06 205 ARG A C 1
ATOM 1584 O O . ARG A 1 205 ? -11.047 0.791 -8.164 1 92.06 205 ARG A O 1
ATOM 1591 N N . GLY A 1 206 ? -11.148 0.536 -10.438 1 91.75 206 GLY A N 1
ATOM 1592 C CA . GLY A 1 206 ? -12.336 -0.304 -10.398 1 91.75 206 GLY A CA 1
ATOM 1593 C C . GLY A 1 206 ? -12.016 -1.786 -10.344 1 91.75 206 GLY A C 1
ATOM 1594 O O . GLY A 1 206 ? -10.867 -2.186 -10.531 1 91.75 206 GLY A O 1
ATOM 1595 N N . PRO A 1 207 ? -13.047 -2.574 -10.07 1 90.88 207 PRO A N 1
ATOM 1596 C CA . PRO A 1 207 ? -12.844 -4.016 -9.898 1 90.88 207 PRO A CA 1
ATOM 1597 C C . PRO A 1 207 ? -12.25 -4.672 -11.148 1 90.88 207 PRO A C 1
ATOM 1599 O O . PRO A 1 207 ? -11.453 -5.605 -11.039 1 90.88 207 PRO A O 1
ATOM 1602 N N . HIS A 1 208 ? -12.562 -4.164 -12.359 1 86.81 208 HIS A N 1
ATOM 1603 C CA . HIS A 1 208 ? -12.203 -4.859 -13.594 1 86.81 208 HIS A CA 1
ATOM 1604 C C . HIS A 1 208 ? -10.922 -4.289 -14.195 1 86.81 208 HIS A C 1
ATOM 1606 O O . HIS A 1 208 ? -10.523 -4.688 -15.289 1 86.81 208 HIS A O 1
ATOM 1612 N N . ASP A 1 209 ? -10.359 -3.348 -13.453 1 88.88 209 ASP A N 1
ATOM 1613 C CA . ASP A 1 209 ? -9.047 -2.895 -13.891 1 88.88 209 ASP A CA 1
ATOM 1614 C C . ASP A 1 209 ? -8.039 -4.043 -13.891 1 88.88 209 ASP A C 1
ATOM 1616 O O . ASP A 1 209 ? -8.172 -4.992 -13.117 1 88.88 209 ASP A O 1
ATOM 1620 N N . ARG A 1 210 ? -7.051 -3.922 -14.766 1 85.88 210 ARG A N 1
ATOM 1621 C CA . ARG A 1 210 ? -6.066 -4.984 -14.938 1 85.88 210 ARG A CA 1
ATOM 1622 C C . ARG A 1 210 ? -5.117 -5.047 -13.742 1 85.88 210 ARG A C 1
ATOM 1624 O O . ARG A 1 210 ? -4.754 -4.016 -13.172 1 85.88 210 ARG A O 1
ATOM 1631 N N . GLN A 1 211 ? -4.719 -6.281 -13.43 1 91.75 211 GLN A N 1
ATOM 1632 C CA . GLN A 1 211 ? -3.725 -6.473 -12.383 1 91.75 211 GLN A CA 1
ATOM 1633 C C . GLN A 1 211 ? -2.334 -6.062 -12.859 1 91.75 211 GLN A C 1
ATOM 1635 O O . GLN A 1 211 ? -1.666 -5.246 -12.227 1 91.75 211 GLN A O 1
ATOM 1640 N N . ARG A 1 212 ? -2.043 -6.574 -14.031 1 86.38 212 ARG A N 1
ATOM 1641 C CA . ARG A 1 212 ? -0.68 -6.426 -14.531 1 86.38 212 ARG A CA 1
ATOM 1642 C C . ARG A 1 212 ? -0.519 -5.125 -15.305 1 86.38 212 ARG A C 1
ATOM 1644 O O . ARG A 1 212 ? -1.486 -4.605 -15.867 1 86.38 212 ARG A O 1
ATOM 1651 N N . LEU A 1 213 ? 0.686 -4.617 -15.336 1 85.56 213 LEU A N 1
ATOM 1652 C CA . LEU A 1 213 ? 0.992 -3.449 -16.156 1 85.56 213 LEU A CA 1
ATOM 1653 C C . LEU A 1 213 ? 0.695 -3.721 -17.625 1 85.56 213 LEU A C 1
ATOM 1655 O O . LEU A 1 213 ? 0.713 -4.871 -18.062 1 85.56 213 LEU A O 1
ATOM 1659 N N . PRO A 1 214 ? 0.39 -2.627 -18.328 1 84.94 214 PRO A N 1
ATOM 1660 C CA . PRO A 1 214 ? 0.305 -2.818 -19.781 1 84.94 214 PRO A CA 1
ATOM 1661 C C . PRO A 1 214 ? 1.573 -3.434 -20.375 1 84.94 214 PRO A C 1
ATOM 1663 O O . PRO A 1 214 ? 2.672 -3.193 -19.859 1 84.94 214 PRO A O 1
ATOM 1666 N N . LEU A 1 215 ? 1.343 -4.215 -21.406 1 87.38 215 LEU A N 1
ATOM 1667 C CA . LEU A 1 215 ? 2.438 -4.965 -22 1 87.38 215 LEU A CA 1
ATOM 1668 C C . LEU A 1 215 ? 3.59 -4.039 -22.375 1 87.38 215 LEU A C 1
ATOM 1670 O O . LEU A 1 215 ? 4.758 -4.383 -22.172 1 87.38 215 LEU A O 1
ATOM 1674 N N . ARG A 1 216 ? 3.238 -2.879 -22.875 1 87.12 216 ARG A N 1
ATOM 1675 C CA . ARG A 1 216 ? 4.246 -1.889 -23.234 1 87.12 216 ARG A CA 1
ATOM 1676 C C . ARG A 1 216 ? 5.168 -1.581 -22.062 1 87.12 216 ARG A C 1
ATOM 1678 O O . ARG A 1 216 ? 6.391 -1.533 -22.219 1 87.12 216 ARG A O 1
ATOM 1685 N N . ALA A 1 217 ? 4.59 -1.401 -20.969 1 84.56 217 ALA A N 1
ATOM 1686 C CA . ALA A 1 217 ? 5.355 -1.06 -19.781 1 84.56 217 ALA A CA 1
ATOM 1687 C C . ALA A 1 217 ? 6.094 -2.279 -19.234 1 84.56 217 ALA A C 1
ATOM 1689 O O . ALA A 1 217 ? 7.246 -2.176 -18.812 1 84.56 217 ALA A O 1
ATOM 1690 N N . ARG A 1 218 ? 5.453 -3.398 -19.297 1 85.5 218 ARG A N 1
ATOM 1691 C CA . ARG A 1 218 ? 6.012 -4.633 -18.766 1 85.5 218 ARG A CA 1
ATOM 1692 C C . ARG A 1 218 ? 7.293 -5.02 -19.5 1 85.5 218 ARG A C 1
ATOM 1694 O O . ARG A 1 218 ? 8.266 -5.461 -18.875 1 85.5 218 ARG A O 1
ATOM 1701 N N . LEU A 1 219 ? 7.273 -4.773 -20.844 1 88.38 219 LEU A N 1
ATOM 1702 C CA . LEU A 1 219 ? 8.359 -5.297 -21.672 1 88.38 219 LEU A CA 1
ATOM 1703 C C . LEU A 1 219 ? 9.273 -4.168 -22.141 1 88.38 219 LEU A C 1
ATOM 1705 O O . LEU A 1 219 ? 10.352 -4.426 -22.672 1 88.38 219 LEU A O 1
ATOM 1709 N N . GLY A 1 220 ? 8.82 -2.947 -21.906 1 85.19 220 GLY A N 1
ATOM 1710 C CA . GLY A 1 220 ? 9.586 -1.818 -22.406 1 85.19 220 GLY A CA 1
ATOM 1711 C C . GLY A 1 220 ? 9.641 -1.756 -23.922 1 85.19 220 GLY A C 1
ATOM 1712 O O . GLY A 1 220 ? 10.68 -1.433 -24.5 1 85.19 220 GLY A O 1
ATOM 1713 N N . VAL A 1 221 ? 8.664 -2.303 -24.531 1 89.5 221 VAL A N 1
ATOM 1714 C CA . VAL A 1 221 ? 8.594 -2.344 -25.984 1 89.5 221 VAL A CA 1
ATOM 1715 C C . VAL A 1 221 ? 7.457 -1.448 -26.469 1 89.5 221 VAL A C 1
ATOM 1717 O O . VAL A 1 221 ? 6.375 -1.429 -25.875 1 89.5 221 VAL A O 1
ATOM 1720 N N . GLN A 1 222 ? 7.707 -0.716 -27.594 1 88.44 222 GLN A N 1
ATOM 1721 C CA . GLN A 1 222 ? 6.715 0.237 -28.078 1 88.44 222 GLN A CA 1
ATOM 1722 C C . GLN A 1 222 ? 6.074 -0.247 -29.375 1 88.44 222 GLN A C 1
ATOM 1724 O O . GLN A 1 222 ? 4.98 0.192 -29.734 1 88.44 222 GLN A O 1
ATOM 1729 N N . ASN A 1 223 ? 6.727 -1.147 -30.016 1 92.62 223 ASN A N 1
ATOM 1730 C CA . ASN A 1 223 ? 6.238 -1.588 -31.328 1 92.62 223 ASN A CA 1
ATOM 1731 C C . ASN A 1 223 ? 4.895 -2.307 -31.203 1 92.62 223 ASN A C 1
ATOM 1733 O O . ASN A 1 223 ? 4.809 -3.365 -30.578 1 92.62 223 ASN A O 1
ATOM 1737 N N . ALA A 1 224 ? 3.941 -1.806 -31.875 1 93.19 224 ALA A N 1
ATOM 1738 C CA . ALA A 1 224 ? 2.568 -2.287 -31.75 1 93.19 224 ALA A CA 1
ATOM 1739 C C . ALA A 1 224 ? 2.432 -3.709 -32.281 1 93.19 224 ALA A C 1
ATOM 1741 O O . ALA A 1 224 ? 1.659 -4.508 -31.75 1 93.19 224 ALA A O 1
ATOM 1742 N N . LYS A 1 225 ? 3.119 -3.971 -33.25 1 94.12 225 LYS A N 1
ATOM 1743 C CA . LYS A 1 225 ? 3.041 -5.305 -33.844 1 94.12 225 LYS A CA 1
ATOM 1744 C C . LYS A 1 225 ? 3.629 -6.355 -32.906 1 94.12 225 LYS A C 1
ATOM 1746 O O . LYS A 1 225 ? 3.049 -7.426 -32.719 1 94.12 225 LYS A O 1
ATOM 1751 N N . VAL A 1 226 ? 4.723 -6.027 -32.344 1 95.06 226 VAL A N 1
ATOM 1752 C CA . VAL A 1 226 ? 5.352 -6.941 -31.391 1 95.06 226 VAL A CA 1
ATOM 1753 C C . VAL A 1 226 ? 4.422 -7.18 -30.203 1 95.06 226 VAL A C 1
ATOM 1755 O O . VAL A 1 226 ? 4.238 -8.32 -29.766 1 95.06 226 VAL A O 1
ATOM 1758 N N . LEU A 1 227 ? 3.809 -6.109 -29.75 1 95 227 LEU A N 1
ATOM 1759 C CA . LEU A 1 227 ? 2.891 -6.203 -28.609 1 95 227 LEU A CA 1
ATOM 1760 C C . LEU A 1 227 ? 1.692 -7.082 -28.953 1 95 227 LEU A C 1
ATOM 1762 O O . LEU A 1 227 ? 1.273 -7.91 -28.156 1 95 227 LEU A O 1
ATOM 1766 N N . SER A 1 228 ? 1.191 -6.895 -30.109 1 94.81 228 SER A N 1
ATOM 1767 C CA . SER A 1 228 ? 0.047 -7.695 -30.531 1 94.81 228 SER A CA 1
ATOM 1768 C C . SER A 1 228 ? 0.408 -9.172 -30.625 1 94.81 228 SER A C 1
ATOM 1770 O O . SER A 1 228 ? -0.4 -10.039 -30.281 1 94.81 228 SER A O 1
ATOM 1772 N N . ILE A 1 229 ? 1.538 -9.453 -31.109 1 95.81 229 ILE A N 1
ATOM 1773 C CA . ILE A 1 229 ? 2.018 -10.82 -31.234 1 95.81 229 ILE A CA 1
ATOM 1774 C C . ILE A 1 229 ? 2.15 -11.453 -29.844 1 95.81 229 ILE A C 1
ATOM 1776 O O . ILE A 1 229 ? 1.711 -12.578 -29.625 1 95.81 229 ILE A O 1
ATOM 1780 N N . ILE A 1 230 ? 2.693 -10.703 -28.969 1 95.31 230 ILE A N 1
ATOM 1781 C CA . ILE A 1 230 ? 2.9 -11.203 -27.609 1 95.31 230 ILE A CA 1
ATOM 1782 C C . ILE A 1 230 ? 1.551 -11.445 -26.938 1 95.31 230 ILE A C 1
ATOM 1784 O O . ILE A 1 230 ? 1.371 -12.445 -26.234 1 95.31 230 ILE A O 1
ATOM 1788 N N . GLU A 1 231 ? 0.663 -10.555 -27.141 1 93.94 231 GLU A N 1
ATOM 1789 C CA . GLU A 1 231 ? -0.687 -10.758 -26.609 1 93.94 231 GLU A CA 1
ATOM 1790 C C . GLU A 1 231 ? -1.291 -12.055 -27.156 1 93.94 231 GLU A C 1
ATOM 1792 O O . GLU A 1 231 ? -1.937 -12.797 -26.406 1 93.94 231 GLU A O 1
ATOM 1797 N N . LEU A 1 232 ? -1.1 -12.25 -28.406 1 94.81 232 LEU A N 1
ATOM 1798 C CA . LEU A 1 232 ? -1.577 -13.469 -29.047 1 94.81 232 LEU A CA 1
ATOM 1799 C C . LEU A 1 232 ? -0.923 -14.695 -28.438 1 94.81 232 LEU A C 1
ATOM 1801 O O . LEU A 1 232 ? -1.597 -15.695 -28.156 1 94.81 232 LEU A O 1
ATOM 1805 N N . MET A 1 233 ? 0.321 -14.664 -28.219 1 95.38 233 MET A N 1
ATOM 1806 C CA . MET A 1 233 ? 1.062 -15.758 -27.609 1 95.38 233 MET A CA 1
ATOM 1807 C C . MET A 1 233 ? 0.532 -16.062 -26.219 1 95.38 233 MET A C 1
ATOM 1809 O O . MET A 1 233 ? 0.244 -17.219 -25.891 1 95.38 233 MET A O 1
ATOM 1813 N N . GLU A 1 234 ? 0.37 -14.984 -25.406 1 92.81 234 GLU A N 1
ATOM 1814 C CA . GLU A 1 234 ? -0.056 -15.133 -24.031 1 92.81 234 GLU A CA 1
ATOM 1815 C C . GLU A 1 234 ? -1.465 -15.711 -23.938 1 92.81 234 GLU A C 1
ATOM 1817 O O . GLU A 1 234 ? -1.8 -16.406 -22.969 1 92.81 234 GLU A O 1
ATOM 1822 N N . SER A 1 235 ? -2.203 -15.484 -25.016 1 92.44 235 SER A N 1
ATOM 1823 C CA . SER A 1 235 ? -3.578 -15.977 -25.047 1 92.44 235 SER A CA 1
ATOM 1824 C C . SER A 1 235 ? -3.643 -17.422 -25.5 1 92.44 235 SER A C 1
ATOM 1826 O O . SER A 1 235 ? -4.695 -18.062 -25.422 1 92.44 235 SER A O 1
ATOM 1828 N N . ASN A 1 236 ? -2.461 -18.047 -25.953 1 94.94 236 ASN A N 1
ATOM 1829 C CA . ASN A 1 236 ? -2.432 -19.391 -26.531 1 94.94 236 ASN A CA 1
ATOM 1830 C C . ASN A 1 236 ? -1.267 -20.203 -25.984 1 94.94 236 ASN A C 1
ATOM 1832 O O . ASN A 1 236 ? -0.494 -20.781 -26.734 1 94.94 236 ASN A O 1
ATOM 1836 N N . LEU A 1 237 ? -1.271 -20.359 -24.734 1 92.94 237 LEU A N 1
ATOM 1837 C CA . LEU A 1 237 ? -0.133 -21.016 -24.094 1 92.94 237 LEU A CA 1
ATOM 1838 C C . LEU A 1 237 ? -0.318 -22.531 -24.094 1 92.94 237 LEU A C 1
ATOM 1840 O O . LEU A 1 237 ? 0.658 -23.281 -24.172 1 92.94 237 LEU A O 1
ATOM 1844 N N . SER A 1 238 ? -1.513 -23.047 -23.969 1 90.75 238 SER A N 1
ATOM 1845 C CA . SER A 1 238 ? -1.789 -24.484 -23.922 1 90.75 238 SER A CA 1
ATOM 1846 C C . SER A 1 238 ? -1.806 -25.094 -25.312 1 90.75 238 SER A C 1
ATOM 1848 O O . SER A 1 238 ? -1.486 -26.281 -25.469 1 90.75 238 SER A O 1
ATOM 1850 N N . GLU A 1 239 ? -2.215 -24.344 -26.25 1 93.56 239 GLU A N 1
ATOM 1851 C CA . GLU A 1 239 ? -2.193 -24.719 -27.672 1 93.56 239 GLU A CA 1
ATOM 1852 C C . GLU A 1 239 ? -1.45 -23.688 -28.5 1 93.56 239 GLU A C 1
ATOM 1854 O O . GLU A 1 239 ? -2.068 -22.922 -29.25 1 93.56 239 GLU A O 1
ATOM 1859 N N . PRO A 1 240 ? -0.179 -23.812 -28.438 1 95.06 240 PRO A N 1
ATOM 1860 C CA . PRO A 1 240 ? 0.628 -22.766 -29.062 1 95.06 240 PRO A CA 1
ATOM 1861 C C . PRO A 1 240 ? 0.435 -22.703 -30.578 1 95.06 240 PRO A C 1
ATOM 1863 O O . PRO A 1 240 ? 0.315 -23.734 -31.234 1 95.06 240 PRO A O 1
ATOM 1866 N N . LEU A 1 241 ? 0.43 -21.484 -31.047 1 95.5 241 LEU A N 1
ATOM 1867 C CA . LEU A 1 241 ? 0.352 -21.234 -32.469 1 95.5 241 LEU A CA 1
ATOM 1868 C C . LEU A 1 241 ? 1.725 -21.375 -33.125 1 95.5 241 LEU A C 1
ATOM 1870 O O . LEU A 1 241 ? 2.746 -21.094 -32.5 1 95.5 241 LEU A O 1
ATOM 1874 N N . SER A 1 242 ? 1.643 -21.812 -34.344 1 94.56 242 SER A N 1
ATOM 1875 C CA . SER A 1 242 ? 2.885 -21.797 -35.125 1 94.56 242 SER A CA 1
ATOM 1876 C C . SER A 1 242 ? 3.297 -20.375 -35.469 1 94.56 242 SER A C 1
ATOM 1878 O O . SER A 1 242 ? 2.471 -19.453 -35.469 1 94.56 242 SER A O 1
ATOM 1880 N N . LEU A 1 243 ? 4.594 -20.266 -35.719 1 92.62 243 LEU A N 1
ATOM 1881 C CA . LEU A 1 243 ? 5.078 -18.953 -36.125 1 92.62 243 LEU A CA 1
ATOM 1882 C C . LEU A 1 243 ? 4.367 -18.484 -37.375 1 92.62 243 LEU A C 1
ATOM 1884 O O . LEU A 1 243 ? 4.145 -17.281 -37.562 1 92.62 243 LEU A O 1
ATOM 1888 N N . LEU A 1 244 ? 4.023 -19.406 -38.188 1 93.44 244 LEU A N 1
ATOM 1889 C CA . LEU A 1 244 ? 3.309 -19.078 -39.438 1 93.44 244 LEU A CA 1
ATOM 1890 C C . LEU A 1 244 ? 1.922 -18.531 -39.125 1 93.44 244 LEU A C 1
ATOM 1892 O O . LEU A 1 244 ? 1.498 -17.531 -39.719 1 93.44 244 LEU A O 1
ATOM 1896 N N . GLU A 1 245 ? 1.196 -19.156 -38.25 1 95.44 245 GLU A N 1
ATOM 1897 C CA . GLU A 1 245 ? -0.124 -18.703 -37.812 1 95.44 245 GLU A CA 1
ATOM 1898 C C . GLU A 1 245 ? -0.053 -17.312 -37.188 1 95.44 245 GLU A C 1
ATOM 1900 O O . GLU A 1 245 ? -0.92 -16.469 -37.438 1 95.44 245 GLU A O 1
ATOM 1905 N N . ILE A 1 246 ? 0.978 -17.109 -36.406 1 95.75 246 ILE A N 1
ATOM 1906 C CA . ILE A 1 246 ? 1.172 -15.828 -35.75 1 95.75 246 ILE A CA 1
ATOM 1907 C C . ILE A 1 246 ? 1.459 -14.742 -36.781 1 95.75 246 ILE A C 1
ATOM 1909 O O . ILE A 1 246 ? 0.908 -13.641 -36.688 1 95.75 246 ILE A O 1
ATOM 1913 N N . ALA A 1 247 ? 2.281 -15.008 -37.688 1 93.88 247 ALA A N 1
ATOM 1914 C CA . ALA A 1 247 ? 2.625 -14.062 -38.75 1 93.88 247 ALA A CA 1
ATOM 1915 C C . ALA A 1 247 ? 1.389 -13.648 -39.562 1 93.88 247 ALA A C 1
ATOM 1917 O O . ALA A 1 247 ? 1.194 -12.469 -39.844 1 93.88 247 ALA A O 1
ATOM 1918 N N . GLU A 1 248 ? 0.613 -14.625 -39.875 1 94.06 248 GLU A N 1
ATOM 1919 C CA . GLU A 1 248 ? -0.613 -14.367 -40.625 1 94.06 248 GLU A CA 1
ATOM 1920 C C . GLU A 1 248 ? -1.56 -13.461 -39.844 1 94.06 248 GLU A C 1
ATOM 1922 O O . GLU A 1 248 ? -2.145 -12.531 -40.406 1 94.06 248 GLU A O 1
ATOM 1927 N N . SER A 1 249 ? -1.665 -13.727 -38.625 1 93.31 249 SER A N 1
ATOM 1928 C CA . SER A 1 249 ? -2.555 -12.945 -37.781 1 93.31 249 SER A CA 1
ATOM 1929 C C . SER A 1 249 ? -2.07 -11.5 -37.656 1 93.31 249 SER A C 1
ATOM 1931 O O . SER A 1 249 ? -2.871 -10.586 -37.469 1 93.31 249 SER A O 1
ATOM 1933 N N . ALA A 1 250 ? -0.811 -11.289 -37.719 1 93.44 250 ALA A N 1
ATOM 1934 C CA . ALA A 1 250 ? -0.22 -9.969 -37.531 1 93.44 250 ALA A CA 1
ATOM 1935 C C . ALA A 1 250 ? 0.044 -9.281 -38.844 1 93.44 250 ALA A C 1
ATOM 1937 O O . ALA A 1 250 ? 0.559 -8.164 -38.906 1 93.44 250 ALA A O 1
ATOM 1938 N N . ASP A 1 251 ? -0.285 -9.93 -39.906 1 93.94 251 ASP A N 1
ATOM 1939 C CA . ASP A 1 251 ? -0.051 -9.414 -41.25 1 93.94 251 ASP A CA 1
ATOM 1940 C C . ASP A 1 251 ? 1.432 -9.133 -41.5 1 93.94 251 ASP A C 1
ATOM 1942 O O . ASP A 1 251 ? 1.802 -8.039 -41.938 1 93.94 251 ASP A O 1
ATOM 1946 N N . LEU A 1 252 ? 2.24 -10.047 -41.062 1 95.44 252 LEU A N 1
ATOM 1947 C CA . LEU A 1 252 ? 3.686 -9.992 -41.25 1 95.44 252 LEU A CA 1
ATOM 1948 C C . LEU A 1 252 ? 4.211 -11.312 -41.812 1 95.44 252 LEU A C 1
ATOM 1950 O O . LEU A 1 252 ? 3.521 -12.328 -41.75 1 95.44 252 LEU A O 1
ATOM 1954 N N . SER A 1 253 ? 5.371 -11.266 -42.406 1 95.12 253 SER A N 1
ATOM 1955 C CA . SER A 1 253 ? 6.066 -12.484 -42.781 1 95.12 253 SER A CA 1
ATOM 1956 C C . SER A 1 253 ? 6.844 -13.07 -41.594 1 95.12 253 SER A C 1
ATOM 1958 O O . SER A 1 253 ? 7.082 -12.375 -40.594 1 95.12 253 SER A O 1
ATOM 1960 N N . ARG A 1 254 ? 7.164 -14.312 -41.75 1 93.69 254 ARG A N 1
ATOM 1961 C CA . ARG A 1 254 ? 7.98 -14.961 -40.719 1 93.69 254 ARG A CA 1
ATOM 1962 C C . ARG A 1 254 ? 9.289 -14.211 -40.5 1 93.69 254 ARG A C 1
ATOM 1964 O O . ARG A 1 254 ? 9.742 -14.039 -39.375 1 93.69 254 ARG A O 1
ATOM 1971 N N . ARG A 1 255 ? 9.844 -13.773 -41.562 1 94.56 255 ARG A N 1
ATOM 1972 C CA . ARG A 1 255 ? 11.109 -13.047 -41.5 1 94.56 255 ARG A CA 1
ATOM 1973 C C . ARG A 1 255 ? 10.938 -11.719 -40.781 1 94.56 255 ARG A C 1
ATOM 1975 O O . ARG A 1 255 ? 11.805 -11.32 -40 1 94.56 255 ARG A O 1
ATOM 1982 N N . GLN A 1 256 ? 9.883 -11.039 -41 1 95.38 256 GLN A N 1
ATOM 1983 C CA . GLN A 1 256 ? 9.609 -9.75 -40.375 1 95.38 256 GLN A CA 1
ATOM 1984 C C . GLN A 1 256 ? 9.43 -9.906 -38.875 1 95.38 256 GLN A C 1
ATOM 1986 O O . GLN A 1 256 ? 9.938 -9.086 -38.094 1 95.38 256 GLN A O 1
ATOM 1991 N N . ILE A 1 257 ? 8.703 -10.938 -38.469 1 95.31 257 ILE A N 1
ATOM 1992 C CA . ILE A 1 257 ? 8.477 -11.172 -37.062 1 95.31 257 ILE A CA 1
ATOM 1993 C C . ILE A 1 257 ? 9.812 -11.469 -36.375 1 95.31 257 ILE A C 1
ATOM 1995 O O . ILE A 1 257 ? 10.07 -10.969 -35.25 1 95.31 257 ILE A O 1
ATOM 1999 N N . GLU A 1 258 ? 10.617 -12.281 -36.969 1 95.38 258 GLU A N 1
ATOM 2000 C CA . GLU A 1 258 ? 11.922 -12.633 -36.438 1 95.38 258 GLU A CA 1
ATOM 2001 C C . GLU A 1 258 ? 12.797 -11.391 -36.281 1 95.38 258 GLU A C 1
ATOM 2003 O O . GLU A 1 258 ? 13.453 -11.211 -35.25 1 95.38 258 GLU A O 1
ATOM 2008 N N . ARG A 1 259 ? 12.781 -10.594 -37.219 1 95.19 259 ARG A N 1
ATOM 2009 C CA . ARG A 1 259 ? 13.57 -9.359 -37.219 1 95.19 259 ARG A CA 1
ATOM 2010 C C . ARG A 1 259 ? 13.078 -8.43 -36.094 1 95.19 259 ARG A C 1
ATOM 2012 O O . ARG A 1 259 ? 13.883 -7.902 -35.344 1 95.19 259 ARG A O 1
ATOM 2019 N N . LEU A 1 260 ? 11.789 -8.234 -36.062 1 95.06 260 LEU A N 1
ATOM 2020 C CA . LEU A 1 260 ? 11.203 -7.34 -35.062 1 95.06 260 LEU A CA 1
ATOM 2021 C 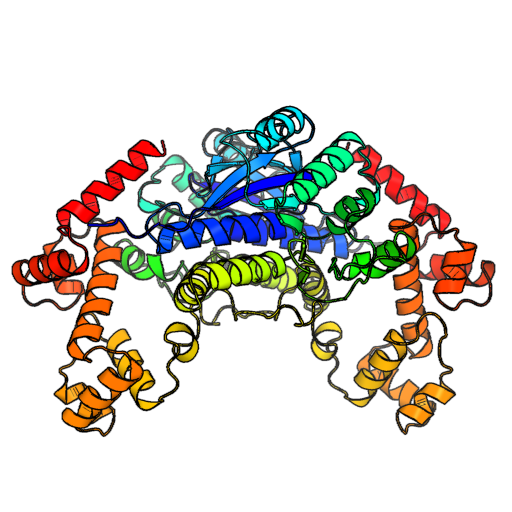C . LEU A 1 260 ? 11.516 -7.809 -33.656 1 95.06 260 LEU A C 1
ATOM 2023 O O . LEU A 1 260 ? 11.859 -7.004 -32.781 1 95.06 260 LEU A O 1
ATOM 2027 N N . PHE A 1 261 ? 11.359 -9.078 -33.406 1 95.94 261 PHE A N 1
ATOM 2028 C CA . PHE A 1 261 ? 11.625 -9.625 -32.094 1 95.94 261 PHE A CA 1
ATOM 2029 C C . PHE A 1 261 ? 13.094 -9.484 -31.719 1 95.94 261 PHE A C 1
ATOM 2031 O O . PHE A 1 261 ? 13.43 -9.125 -30.594 1 95.94 261 PHE A O 1
ATOM 2038 N N . ARG A 1 262 ? 13.93 -9.773 -32.625 1 94.06 262 ARG A N 1
ATOM 2039 C CA . ARG A 1 262 ? 15.359 -9.617 -32.375 1 94.06 262 ARG A CA 1
ATOM 2040 C C . ARG A 1 262 ? 15.695 -8.172 -32.031 1 94.06 262 ARG A C 1
ATOM 2042 O O . ARG A 1 262 ? 16.469 -7.91 -31.094 1 94.06 262 ARG A O 1
ATOM 2049 N N . GLN A 1 263 ? 15.148 -7.297 -32.719 1 94.19 263 GLN A N 1
ATOM 2050 C CA . GLN A 1 263 ? 15.414 -5.875 -32.531 1 94.19 263 GLN A CA 1
ATOM 2051 C C . GLN A 1 263 ? 14.836 -5.363 -31.234 1 94.19 263 GLN A C 1
ATOM 2053 O O . GLN A 1 263 ? 15.5 -4.633 -30.484 1 94.19 263 GLN A O 1
ATOM 2058 N N . GLU A 1 264 ? 13.594 -5.82 -31 1 93.31 264 GLU A N 1
ATOM 2059 C CA . GLU A 1 264 ? 12.852 -5.23 -29.906 1 93.31 264 GLU A CA 1
ATOM 2060 C C . GLU A 1 264 ? 13.055 -6.023 -28.609 1 93.31 264 GLU A C 1
ATOM 2062 O O . GLU A 1 264 ? 12.977 -5.465 -27.516 1 93.31 264 GLU A O 1
ATOM 2067 N N . MET A 1 265 ? 13.297 -7.309 -28.75 1 92.12 265 MET A N 1
ATOM 2068 C CA . MET A 1 265 ? 13.266 -8.172 -27.562 1 92.12 265 MET A CA 1
ATOM 2069 C C . MET A 1 265 ? 14.609 -8.844 -27.344 1 92.12 265 MET A C 1
ATOM 2071 O O . MET A 1 265 ? 14.859 -9.406 -26.281 1 92.12 265 MET A O 1
ATOM 2075 N N . GLY A 1 266 ? 15.422 -8.812 -28.266 1 92.88 266 GLY A N 1
ATOM 2076 C CA . GLY A 1 266 ? 16.734 -9.43 -28.172 1 92.88 266 GLY A CA 1
ATOM 2077 C C . GLY A 1 266 ? 16.688 -10.945 -28.219 1 92.88 266 GLY A C 1
ATOM 2078 O O . GLY A 1 266 ? 17.672 -11.609 -27.859 1 92.88 266 GLY A O 1
ATOM 2079 N N . ARG A 1 267 ? 15.562 -11.508 -28.578 1 92.69 267 ARG A N 1
ATOM 2080 C CA . ARG A 1 267 ? 15.406 -12.953 -28.719 1 92.69 267 ARG A CA 1
ATOM 2081 C C . ARG A 1 267 ? 14.391 -13.281 -29.812 1 92.69 267 ARG A C 1
ATOM 2083 O O . ARG A 1 267 ? 13.648 -12.406 -30.266 1 92.69 267 ARG A O 1
ATOM 2090 N N . SER A 1 268 ? 14.438 -14.469 -30.203 1 95.31 268 SER A N 1
ATOM 2091 C CA . SER A 1 268 ? 13.508 -14.891 -31.25 1 95.31 268 SER A CA 1
ATOM 2092 C C . SER A 1 268 ? 12.102 -15.078 -30.703 1 95.31 268 SER A C 1
ATOM 2094 O O . SER A 1 268 ? 11.922 -15.32 -29.5 1 95.31 268 SER A O 1
ATOM 2096 N N . PRO A 1 269 ? 11.086 -14.953 -31.609 1 95.88 269 PRO A N 1
ATOM 2097 C CA . PRO A 1 269 ? 9.703 -15.188 -31.172 1 95.88 269 PRO A CA 1
ATOM 2098 C C . PRO A 1 269 ? 9.5 -16.594 -30.609 1 95.88 269 PRO A C 1
ATOM 2100 O O . PRO A 1 269 ? 8.758 -16.781 -29.641 1 95.88 269 PRO A O 1
ATOM 2103 N N . ALA A 1 270 ? 10.133 -17.578 -31.188 1 94.88 270 ALA A N 1
ATOM 2104 C CA . ALA A 1 270 ? 10.008 -18.953 -30.734 1 94.88 270 ALA A CA 1
ATOM 2105 C C . ALA A 1 270 ? 10.57 -19.109 -29.312 1 94.88 270 ALA A C 1
ATOM 2107 O O . ALA A 1 270 ? 9.969 -19.797 -28.484 1 94.88 270 ALA A O 1
ATOM 2108 N N . ARG A 1 271 ? 11.656 -18.5 -29.141 1 95.25 271 ARG A N 1
ATOM 2109 C CA . ARG A 1 271 ? 12.281 -18.562 -27.828 1 95.25 271 ARG A CA 1
ATOM 2110 C C . ARG A 1 271 ? 11.422 -17.859 -26.781 1 95.25 271 ARG A C 1
ATOM 2112 O O . ARG A 1 271 ? 11.219 -18.391 -25.688 1 95.25 271 ARG A O 1
ATOM 2119 N N . TYR A 1 272 ? 10.953 -16.719 -27.156 1 95.5 272 TYR A N 1
ATOM 2120 C CA . TYR A 1 272 ? 10.109 -15.977 -26.234 1 95.5 272 TYR A CA 1
ATOM 2121 C C . TYR A 1 272 ? 8.859 -16.781 -25.875 1 95.5 272 TYR A C 1
ATOM 2123 O O . TYR A 1 272 ? 8.484 -16.859 -24.703 1 95.5 272 TYR A O 1
ATOM 2131 N N . TYR A 1 273 ? 8.258 -17.328 -26.859 1 96.31 273 TYR A N 1
ATOM 2132 C CA . TYR A 1 273 ? 7.051 -18.125 -26.672 1 96.31 273 TYR A CA 1
ATOM 2133 C C . TYR A 1 273 ? 7.324 -19.297 -25.734 1 96.31 273 TYR A C 1
ATOM 2135 O O . TYR A 1 273 ? 6.523 -19.578 -24.844 1 96.31 273 TYR A O 1
ATOM 2143 N N . LEU A 1 274 ? 8.422 -19.922 -25.938 1 95.94 274 LEU A N 1
ATOM 2144 C CA . LEU A 1 274 ? 8.836 -21.031 -25.094 1 95.94 274 LEU A CA 1
ATOM 2145 C C . LEU A 1 274 ? 9 -20.578 -23.641 1 95.94 274 LEU A C 1
ATOM 2147 O O . LEU A 1 274 ? 8.539 -21.234 -22.719 1 95.94 274 LEU A O 1
ATOM 2151 N N . GLU A 1 275 ? 9.562 -19.438 -23.484 1 95.44 275 GLU A N 1
ATOM 2152 C CA . GLU A 1 275 ? 9.844 -18.922 -22.141 1 95.44 275 GLU A CA 1
ATOM 2153 C C . GLU A 1 275 ? 8.555 -18.641 -21.375 1 95.44 275 GLU A C 1
ATOM 2155 O O . GLU A 1 275 ? 8.461 -18.938 -20.188 1 95.44 275 GLU A O 1
ATOM 2160 N N . ILE A 1 276 ? 7.621 -18.031 -22.047 1 94.69 276 ILE A N 1
ATOM 2161 C CA . ILE A 1 276 ? 6.398 -17.703 -21.328 1 94.69 276 ILE A CA 1
ATOM 2162 C C . ILE A 1 276 ? 5.609 -18.984 -21.047 1 94.69 276 ILE A C 1
ATOM 2164 O O . ILE A 1 276 ? 4.898 -19.062 -20.031 1 94.69 276 ILE A O 1
ATOM 2168 N N . ARG A 1 277 ? 5.715 -19.984 -21.922 1 95.62 277 ARG A N 1
ATOM 2169 C CA . ARG A 1 277 ? 5.102 -21.281 -21.641 1 95.62 277 ARG A CA 1
ATOM 2170 C C . ARG A 1 277 ? 5.781 -21.969 -20.453 1 95.62 277 ARG A C 1
ATOM 2172 O O . ARG A 1 277 ? 5.109 -22.531 -19.594 1 95.62 277 ARG A O 1
ATOM 2179 N N . LEU A 1 278 ? 7.066 -21.922 -20.406 1 96 278 LEU A N 1
ATOM 2180 C CA . LEU A 1 278 ? 7.816 -22.5 -19.312 1 96 278 LEU A CA 1
ATOM 2181 C C . LEU A 1 278 ? 7.531 -21.766 -18 1 96 278 LEU A C 1
ATOM 2183 O O . LEU A 1 278 ? 7.504 -22.375 -16.938 1 96 278 LEU A O 1
ATOM 2187 N N . ASP A 1 279 ? 7.344 -20.516 -18.125 1 93.56 279 ASP A N 1
ATOM 2188 C CA . ASP A 1 279 ? 6.992 -19.719 -16.953 1 93.56 279 ASP A CA 1
ATOM 2189 C C . ASP A 1 279 ? 5.656 -20.172 -16.359 1 93.56 279 ASP A C 1
ATOM 2191 O O . ASP A 1 279 ? 5.527 -20.328 -15.148 1 93.56 279 ASP A O 1
ATOM 2195 N N . ARG A 1 280 ? 4.719 -20.312 -17.172 1 93.31 280 ARG A N 1
ATOM 2196 C CA . ARG A 1 280 ? 3.436 -20.859 -16.734 1 93.31 280 ARG A CA 1
ATOM 2197 C C . ARG A 1 280 ? 3.613 -22.219 -16.062 1 93.31 280 ARG A C 1
ATOM 2199 O O . ARG A 1 280 ? 3.012 -22.484 -15.031 1 93.31 280 ARG A O 1
ATOM 2206 N N . ALA A 1 281 ? 4.418 -23.047 -16.688 1 95 281 ALA A N 1
ATOM 2207 C CA . ALA A 1 281 ? 4.684 -24.359 -16.141 1 95 281 ALA A CA 1
ATOM 2208 C C . ALA A 1 281 ? 5.273 -24.266 -14.742 1 95 281 ALA A C 1
ATOM 2210 O O . ALA A 1 281 ? 4.895 -25.031 -13.844 1 95 281 ALA A O 1
ATOM 2211 N N . ARG A 1 282 ? 6.145 -23.438 -14.609 1 92.81 282 ARG A N 1
ATOM 2212 C CA . ARG A 1 282 ? 6.766 -23.234 -13.305 1 92.81 282 ARG A CA 1
ATOM 2213 C C . ARG A 1 282 ? 5.723 -22.906 -12.25 1 92.81 282 ARG A C 1
ATOM 2215 O O . ARG A 1 282 ? 5.742 -23.469 -11.148 1 92.81 282 ARG A O 1
ATOM 2222 N N . HIS A 1 283 ? 4.852 -22.031 -12.555 1 89.75 283 HIS A N 1
ATOM 2223 C CA . HIS A 1 283 ? 3.777 -21.672 -11.633 1 89.75 283 HIS A CA 1
ATOM 2224 C C . HIS A 1 283 ? 2.92 -22.891 -11.289 1 89.75 283 HIS A C 1
ATOM 2226 O O . HIS A 1 283 ? 2.592 -23.109 -10.125 1 89.75 283 HIS A O 1
ATOM 2232 N N . LEU A 1 284 ? 2.648 -23.656 -12.281 1 92.38 284 LEU A N 1
ATOM 2233 C CA . LEU A 1 284 ? 1.827 -24.844 -12.062 1 92.38 284 LEU A CA 1
ATOM 2234 C C . LEU A 1 284 ? 2.555 -25.844 -11.18 1 92.38 284 LEU A C 1
ATOM 2236 O O . LEU A 1 284 ? 1.951 -26.438 -10.289 1 92.38 284 LEU A O 1
ATOM 2240 N N . LEU A 1 285 ? 3.816 -26 -11.43 1 91.56 285 LEU A N 1
ATOM 2241 C CA . LEU A 1 285 ? 4.621 -26.953 -10.672 1 91.56 285 LEU A CA 1
ATOM 2242 C C . LEU A 1 285 ? 4.652 -26.594 -9.195 1 91.56 285 LEU A C 1
ATOM 2244 O O . LEU A 1 285 ? 4.559 -27.469 -8.328 1 91.56 285 LEU A O 1
ATOM 2248 N N . ILE A 1 286 ? 4.711 -25.328 -8.945 1 87.12 286 ILE A N 1
ATOM 2249 C CA . ILE A 1 286 ? 4.922 -24.828 -7.586 1 87.12 286 ILE A CA 1
ATOM 2250 C C . ILE A 1 286 ? 3.582 -24.703 -6.867 1 87.12 286 ILE A C 1
ATOM 2252 O O . ILE A 1 286 ? 3.488 -24.969 -5.664 1 87.12 286 ILE A O 1
ATOM 2256 N N . GLN A 1 287 ? 2.529 -24.469 -7.539 1 87.25 287 GLN A N 1
ATOM 2257 C CA . GLN A 1 287 ? 1.295 -24.016 -6.902 1 87.25 287 GLN A CA 1
ATOM 2258 C C . GLN A 1 287 ? 0.217 -25.094 -6.984 1 87.25 287 GLN A C 1
ATOM 2260 O O . GLN A 1 287 ? -0.887 -24.922 -6.465 1 87.25 287 GLN A O 1
ATOM 2265 N N . SER A 1 288 ? 0.506 -26.219 -7.688 1 87.38 288 SER A N 1
ATOM 2266 C CA . SER A 1 288 ? -0.493 -27.266 -7.828 1 87.38 288 SER A CA 1
ATOM 2267 C C . SER A 1 288 ? 0.132 -28.641 -7.66 1 87.38 288 SER A C 1
ATOM 2269 O O . SER A 1 288 ? 1.356 -28.781 -7.629 1 87.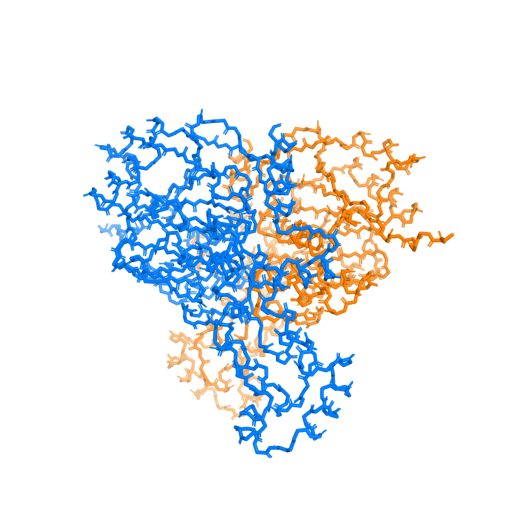38 288 SER A O 1
ATOM 2271 N N . SER A 1 289 ? -0.706 -29.609 -7.504 1 86.81 289 SER A N 1
ATOM 2272 C CA . SER A 1 289 ? -0.256 -31 -7.418 1 86.81 289 SER A CA 1
ATOM 2273 C C . SER A 1 289 ? -0.327 -31.688 -8.773 1 86.81 289 SER A C 1
ATOM 2275 O O . SER A 1 289 ? -0.24 -32.906 -8.859 1 86.81 289 SER A O 1
ATOM 2277 N N . MET A 1 290 ? -0.402 -30.922 -9.773 1 90.75 290 MET A N 1
ATOM 2278 C CA . MET A 1 290 ? -0.498 -31.469 -11.125 1 90.75 290 MET A CA 1
ATOM 2279 C C . MET A 1 290 ? 0.756 -32.25 -11.477 1 90.75 290 MET A C 1
ATOM 2281 O O . MET A 1 290 ? 1.875 -31.797 -11.25 1 90.75 290 MET A O 1
ATOM 2285 N N . PRO A 1 291 ? 0.502 -33.469 -11.93 1 93.31 291 PRO A N 1
ATOM 2286 C CA . PRO A 1 291 ? 1.671 -34.25 -12.352 1 93.31 291 PRO A CA 1
ATOM 2287 C C . PRO A 1 291 ? 2.473 -33.562 -13.453 1 93.31 291 PRO A C 1
ATOM 2289 O O . PRO A 1 291 ? 1.897 -32.875 -14.289 1 93.31 291 PRO A O 1
ATOM 2292 N N . VAL A 1 292 ? 3.705 -33.812 -13.445 1 94.38 292 VAL A N 1
ATOM 2293 C CA . VAL A 1 292 ? 4.637 -33.156 -14.359 1 94.38 292 VAL A CA 1
ATOM 2294 C C . VAL A 1 292 ? 4.184 -33.344 -15.797 1 94.38 292 VAL A C 1
ATOM 2296 O O . VAL A 1 292 ? 4.246 -32.438 -16.609 1 94.38 292 VAL A O 1
ATOM 2299 N N . VAL A 1 293 ? 3.719 -34.562 -16.062 1 95.12 293 VAL A N 1
ATOM 2300 C CA . VAL A 1 293 ? 3.287 -34.875 -17.422 1 95.12 293 VAL A CA 1
ATOM 2301 C C . VAL A 1 293 ? 2.098 -34 -17.812 1 95.12 293 VAL A C 1
ATOM 2303 O O . VAL A 1 293 ? 2.002 -33.562 -18.953 1 95.12 293 VAL A O 1
ATOM 2306 N N . GLU A 1 294 ? 1.231 -33.812 -16.906 1 94.94 294 GLU A N 1
ATOM 2307 C CA . GLU A 1 294 ? 0.055 -32.969 -17.156 1 94.94 294 GLU A CA 1
ATOM 2308 C C . GLU A 1 294 ? 0.432 -31.5 -17.281 1 94.94 294 GLU A C 1
ATOM 2310 O O . GLU A 1 294 ? -0.184 -30.766 -18.062 1 94.94 294 GLU A O 1
ATOM 2315 N N . VAL A 1 295 ? 1.371 -31.062 -16.453 1 95.88 295 VAL A N 1
ATOM 2316 C CA . VAL A 1 295 ? 1.882 -29.703 -16.562 1 95.88 295 VAL A CA 1
ATOM 2317 C C . VAL A 1 295 ? 2.428 -29.469 -17.969 1 95.88 295 VAL A C 1
ATOM 2319 O O . VAL A 1 295 ? 2.168 -28.438 -18.578 1 95.88 295 VAL A O 1
ATOM 2322 N N . ALA A 1 296 ? 3.164 -30.438 -18.438 1 96.31 296 ALA A N 1
ATOM 2323 C CA . ALA A 1 296 ? 3.709 -30.359 -19.797 1 96.31 296 ALA A CA 1
ATOM 2324 C C . ALA A 1 296 ? 2.6 -30.156 -20.828 1 96.31 296 ALA A C 1
ATOM 2326 O O . ALA A 1 296 ? 2.699 -29.266 -21.672 1 96.31 296 ALA A O 1
ATOM 2327 N N . VAL A 1 297 ? 1.555 -30.891 -20.688 1 94.38 297 VAL A N 1
ATOM 2328 C CA . VAL A 1 297 ? 0.43 -30.828 -21.609 1 94.38 297 VAL A CA 1
ATOM 2329 C C . VAL A 1 297 ? -0.273 -29.469 -21.484 1 94.38 297 VAL A C 1
ATOM 2331 O O . VAL A 1 297 ? -0.586 -28.828 -22.484 1 94.38 297 VAL A O 1
ATOM 2334 N N . ALA A 1 298 ? -0.435 -29.031 -20.297 1 93.5 298 ALA A N 1
ATOM 2335 C CA . ALA A 1 298 ? -1.142 -27.781 -20.016 1 93.5 298 ALA A CA 1
ATOM 2336 C C . ALA A 1 298 ? -0.373 -26.578 -20.562 1 93.5 298 ALA A C 1
ATOM 2338 O O . ALA A 1 298 ? -0.933 -25.5 -20.719 1 93.5 298 ALA A O 1
ATOM 2339 N N . CYS A 1 299 ? 0.865 -26.781 -20.844 1 95.75 299 CYS A N 1
ATOM 2340 C CA . CYS A 1 299 ? 1.702 -25.688 -21.328 1 95.75 299 CYS A CA 1
ATOM 2341 C C . CYS A 1 299 ? 2.094 -25.906 -22.781 1 95.75 299 CYS A C 1
ATOM 2343 O O . CYS A 1 299 ? 2.979 -25.219 -23.297 1 95.75 299 CYS A O 1
ATOM 2345 N N . GLY A 1 300 ? 1.474 -26.875 -23.391 1 94.62 300 GLY A N 1
ATOM 2346 C CA . GLY A 1 300 ? 1.538 -27.031 -24.844 1 94.62 300 GLY A CA 1
ATOM 2347 C C . GLY A 1 300 ? 2.736 -27.844 -25.297 1 94.62 300 GLY A C 1
ATOM 2348 O O . GLY A 1 300 ? 3.156 -27.734 -26.453 1 94.62 300 GLY A O 1
ATOM 2349 N N . PHE A 1 301 ? 3.285 -28.609 -24.453 1 95.81 301 PHE A N 1
ATOM 2350 C CA . PHE A 1 301 ? 4.406 -29.438 -24.875 1 95.81 301 PHE A CA 1
ATOM 2351 C C . PHE A 1 301 ? 3.916 -30.781 -25.422 1 95.81 301 PHE A C 1
ATOM 2353 O O . PHE A 1 301 ? 2.914 -31.312 -24.938 1 95.81 301 PHE A O 1
ATOM 2360 N N . VAL A 1 302 ? 4.695 -31.25 -26.328 1 90.88 302 VAL A N 1
ATOM 2361 C CA . VAL A 1 302 ? 4.312 -32.469 -27.016 1 90.88 302 VAL A CA 1
ATOM 2362 C C . VAL A 1 302 ? 4.633 -33.688 -26.141 1 90.88 302 VAL A C 1
ATOM 2364 O O . VAL A 1 302 ? 3.994 -34.75 -26.266 1 90.88 302 VAL A O 1
ATOM 2367 N N . SER A 1 303 ? 5.75 -33.562 -25.375 1 92.5 303 SER A N 1
ATOM 2368 C CA . SER A 1 303 ? 6.141 -34.656 -24.516 1 92.5 303 SER A CA 1
ATOM 2369 C C . SER A 1 303 ? 6.75 -34.156 -23.203 1 92.5 303 SER A C 1
ATOM 2371 O O . SER A 1 303 ? 7.305 -33.062 -23.156 1 92.5 303 SER A O 1
ATOM 2373 N N . ALA A 1 304 ? 6.633 -35.062 -22.266 1 93.5 304 ALA A N 1
ATOM 2374 C CA . ALA A 1 304 ? 7.207 -34.75 -20.953 1 93.5 304 ALA A CA 1
ATOM 2375 C C . ALA A 1 304 ? 8.727 -34.656 -21.031 1 93.5 304 ALA A C 1
ATOM 2377 O O . ALA A 1 304 ? 9.344 -33.844 -20.312 1 93.5 304 ALA A O 1
ATOM 2378 N N . SER A 1 305 ? 9.25 -35.438 -21.875 1 94.94 305 SER A N 1
ATOM 2379 C CA . SER A 1 305 ? 10.703 -35.438 -22.047 1 94.94 305 SER A CA 1
ATOM 2380 C C . SER A 1 305 ? 11.188 -34.094 -22.625 1 94.94 305 SER A C 1
ATOM 2382 O O . SER A 1 305 ? 12.172 -33.531 -22.156 1 94.94 305 SER A O 1
ATOM 2384 N N . HIS A 1 306 ? 10.5 -33.719 -23.625 1 96 306 HIS A N 1
ATOM 2385 C CA . HIS A 1 306 ? 10.844 -32.406 -24.219 1 96 306 HIS A CA 1
ATOM 2386 C C . HIS A 1 306 ? 10.664 -31.281 -23.219 1 96 306 HIS A C 1
ATOM 2388 O O . HIS A 1 306 ? 11.5 -30.375 -23.141 1 96 306 HIS A O 1
ATOM 2394 N N . PHE A 1 307 ? 9.578 -31.328 -22.531 1 97.31 307 PHE A N 1
ATOM 2395 C CA . PHE A 1 307 ? 9.297 -30.359 -21.5 1 97.31 307 PHE A CA 1
ATOM 2396 C C . PHE A 1 307 ? 10.43 -30.312 -20.469 1 97.31 307 PHE A C 1
ATOM 2398 O O . PHE A 1 307 ? 10.969 -29.234 -20.188 1 97.31 307 PHE A O 1
ATOM 2405 N N . SER A 1 308 ? 10.82 -31.391 -19.969 1 97.12 308 SER A N 1
ATOM 2406 C CA . SER A 1 308 ? 11.844 -31.484 -18.938 1 97.12 308 SER A CA 1
ATOM 2407 C C . SER A 1 308 ? 13.18 -30.938 -19.438 1 97.12 308 SER A C 1
ATOM 2409 O O . SER A 1 308 ? 13.898 -30.266 -18.688 1 97.12 308 SER A O 1
ATOM 2411 N N . LYS A 1 309 ? 13.461 -31.25 -20.609 1 96.88 309 LYS A N 1
ATOM 2412 C CA . LYS A 1 309 ? 14.703 -30.766 -21.219 1 96.88 309 LYS A CA 1
ATOM 2413 C C . LYS A 1 309 ? 14.719 -29.234 -21.297 1 96.88 309 LYS A C 1
ATOM 2415 O O . LYS A 1 309 ? 15.68 -28.594 -20.875 1 96.88 309 LYS A O 1
ATOM 2420 N N . CYS A 1 310 ? 13.672 -28.672 -21.859 1 97.12 310 CYS A N 1
ATOM 2421 C CA . CYS A 1 310 ? 13.562 -27.234 -22.016 1 97.12 310 CYS A CA 1
ATOM 2422 C C . CYS A 1 310 ? 13.57 -26.531 -20.656 1 97.12 310 CYS A C 1
ATOM 2424 O O . CYS A 1 310 ? 14.188 -25.484 -20.484 1 97.12 310 CYS A O 1
ATOM 2426 N N . TYR A 1 311 ? 12.883 -27.109 -19.719 1 97.25 311 TYR A N 1
ATOM 2427 C CA . TYR A 1 311 ? 12.797 -26.547 -18.375 1 97.25 311 TYR A CA 1
ATOM 2428 C C . TYR A 1 311 ? 14.172 -26.484 -17.719 1 97.25 311 TYR A C 1
ATOM 2430 O O . TYR A 1 311 ? 14.547 -25.453 -17.156 1 97.25 311 TYR A O 1
ATOM 2438 N N . ARG A 1 312 ? 14.898 -27.5 -17.828 1 96.12 312 ARG A N 1
ATOM 2439 C CA . ARG A 1 312 ? 16.25 -27.562 -17.281 1 96.12 312 ARG A CA 1
ATOM 2440 C C . ARG A 1 312 ? 17.156 -26.547 -17.953 1 96.12 312 ARG A C 1
ATOM 2442 O O . ARG A 1 312 ? 18 -25.922 -17.281 1 96.12 312 ARG A O 1
ATOM 2449 N N . GLU A 1 313 ? 17.016 -26.469 -19.156 1 95.75 313 GLU A N 1
ATOM 2450 C CA . GLU A 1 313 ? 17.844 -25.531 -19.906 1 95.75 313 GLU A CA 1
ATOM 2451 C C . GLU A 1 313 ? 17.594 -24.094 -19.453 1 95.75 313 GLU A C 1
ATOM 2453 O O . GLU A 1 313 ? 18.531 -23.297 -19.375 1 95.75 313 GLU A O 1
ATOM 2458 N N . LEU A 1 314 ? 16.375 -23.812 -19.188 1 93.5 314 LEU A N 1
ATOM 2459 C CA . LEU A 1 314 ? 16.031 -22.438 -18.844 1 93.5 314 LEU A CA 1
ATOM 2460 C C . LEU A 1 314 ? 16.312 -22.172 -17.359 1 93.5 314 LEU A C 1
ATOM 2462 O O . LEU A 1 314 ? 16.859 -21.125 -17.016 1 93.5 314 LEU A O 1
ATOM 2466 N N . TYR A 1 315 ? 15.969 -23.062 -16.438 1 92.62 315 TYR A N 1
ATOM 2467 C CA . TYR A 1 315 ? 15.953 -22.781 -15.008 1 92.62 315 TYR A CA 1
ATOM 2468 C C . TYR A 1 315 ? 17.094 -23.5 -14.305 1 92.62 315 TYR A C 1
ATOM 2470 O O . TYR A 1 315 ? 17.297 -23.312 -13.102 1 92.62 315 TYR A O 1
ATOM 2478 N N . ASN A 1 316 ? 17.812 -24.312 -14.969 1 92.75 316 ASN A N 1
ATOM 2479 C CA . ASN A 1 316 ? 18.953 -25.062 -14.445 1 92.75 316 ASN A CA 1
ATOM 2480 C C . ASN A 1 316 ? 18.516 -26.016 -13.336 1 92.75 316 ASN A C 1
ATOM 2482 O O . ASN A 1 316 ? 19.25 -26.219 -12.367 1 92.75 316 ASN A O 1
ATOM 2486 N N . ARG A 1 317 ? 17.281 -26.547 -13.438 1 92.56 317 ARG A N 1
ATOM 2487 C CA . ARG A 1 317 ? 16.719 -27.578 -12.578 1 92.56 317 ARG A CA 1
ATOM 2488 C C . ARG A 1 317 ? 15.562 -28.297 -13.258 1 92.56 317 ARG A C 1
ATOM 2490 O O . ARG A 1 317 ? 14.922 -27.75 -14.156 1 92.56 317 ARG A O 1
ATOM 2497 N N . SER A 1 318 ? 15.375 -29.516 -12.781 1 94.62 318 SER A N 1
ATOM 2498 C CA . SER A 1 318 ? 14.273 -30.281 -13.359 1 94.62 318 SER A CA 1
ATOM 2499 C C . SER A 1 318 ? 12.938 -29.844 -12.773 1 94.62 318 SER A C 1
ATOM 2501 O O . SER A 1 318 ? 12.891 -29.234 -11.703 1 94.62 318 SER A O 1
ATOM 2503 N N . PRO A 1 319 ? 11.867 -30.125 -13.555 1 94.69 319 PRO A N 1
ATOM 2504 C CA . PRO A 1 319 ? 10.539 -29.844 -12.992 1 94.69 319 PRO A CA 1
ATOM 2505 C C . PRO A 1 319 ? 10.336 -30.484 -11.625 1 94.69 319 PRO A C 1
ATOM 2507 O O . PRO A 1 319 ? 9.758 -29.875 -10.727 1 94.69 319 PRO A O 1
ATOM 2510 N N . GLN A 1 320 ? 10.867 -31.656 -11.484 1 91.94 320 GLN A N 1
ATOM 2511 C CA . GLN A 1 320 ? 10.727 -32.344 -10.219 1 91.94 320 GLN A CA 1
ATOM 2512 C C . GLN A 1 320 ? 11.508 -31.656 -9.109 1 91.94 320 GLN A C 1
ATOM 2514 O O . GLN A 1 320 ? 11.039 -31.547 -7.977 1 91.94 320 GLN A O 1
ATOM 2519 N N . GLN A 1 321 ? 12.625 -31.203 -9.453 1 91.12 321 GLN A N 1
ATOM 2520 C CA . GLN A 1 321 ? 13.453 -30.469 -8.508 1 91.12 321 GLN A CA 1
ATOM 2521 C C . GLN A 1 321 ? 12.789 -29.156 -8.094 1 91.12 321 GLN A C 1
ATOM 2523 O O . GLN A 1 321 ? 12.859 -28.75 -6.93 1 91.12 321 GLN A O 1
ATOM 2528 N N . GLU A 1 322 ? 12.227 -28.562 -9.117 1 89.88 322 GLU A N 1
ATOM 2529 C CA . GLU A 1 322 ? 11.516 -27.328 -8.844 1 89.88 322 GLU A CA 1
ATOM 2530 C C . GLU A 1 322 ? 10.453 -27.516 -7.766 1 89.88 322 GLU A C 1
ATOM 2532 O O . GLU A 1 322 ? 10.367 -26.734 -6.824 1 89.88 322 GLU A O 1
ATOM 2537 N N . ARG A 1 323 ? 9.711 -28.469 -7.871 1 86.19 323 ARG A N 1
ATOM 2538 C CA . ARG A 1 323 ? 8.648 -28.797 -6.926 1 86.19 323 ARG A CA 1
ATOM 2539 C C . ARG A 1 323 ? 9.219 -29.172 -5.562 1 86.19 323 ARG A C 1
ATOM 2541 O O . ARG A 1 323 ? 8.688 -28.75 -4.531 1 86.19 323 ARG A O 1
ATOM 2548 N N . ALA A 1 324 ? 10.344 -29.875 -5.531 1 82.62 324 ALA A N 1
ATOM 2549 C CA . ALA A 1 324 ? 10.961 -30.344 -4.297 1 82.62 324 ALA A CA 1
ATOM 2550 C C . ALA A 1 324 ? 11.602 -29.203 -3.527 1 82.62 324 ALA A C 1
ATOM 2552 O O . ALA A 1 324 ? 11.555 -29.172 -2.295 1 82.62 324 ALA A O 1
ATOM 2553 N N . GLU A 1 325 ? 12.281 -28.312 -4.191 1 74.38 325 GLU A N 1
ATOM 2554 C CA . GLU A 1 325 ? 12.969 -27.188 -3.57 1 74.38 325 GLU A CA 1
ATOM 2555 C C . GLU A 1 325 ? 11.984 -26.266 -2.842 1 74.38 325 GLU A C 1
ATOM 2557 O O . GLU A 1 325 ? 12.305 -25.734 -1.78 1 74.38 325 GLU A O 1
ATOM 2562 N N . ARG A 1 326 ? 10.961 -26.094 -3.352 1 66 326 ARG A N 1
ATOM 2563 C CA . ARG A 1 326 ? 9.945 -25.297 -2.682 1 66 326 ARG A CA 1
ATOM 2564 C C . ARG A 1 326 ? 9.602 -25.875 -1.314 1 66 326 ARG A C 1
ATOM 2566 O O . ARG A 1 326 ? 9.469 -25.141 -0.335 1 66 326 ARG A O 1
ATOM 2573 N N . LYS A 1 327 ? 9.57 -27.062 -1.336 1 61.94 327 LYS A N 1
ATOM 2574 C CA . LYS A 1 327 ? 9.25 -27.766 -0.097 1 61.94 327 LYS A CA 1
ATOM 2575 C C . LYS A 1 327 ? 10.344 -27.578 0.947 1 61.94 327 LYS A C 1
ATOM 2577 O O . LYS A 1 327 ? 10.055 -27.406 2.135 1 61.94 327 LYS A O 1
ATOM 2582 N N . LEU A 1 328 ? 11.508 -27.422 0.444 1 53.75 328 LEU A N 1
ATOM 2583 C CA . LEU A 1 328 ? 12.625 -27.234 1.359 1 53.75 328 LEU A CA 1
ATOM 2584 C C . LEU A 1 328 ? 12.641 -25.828 1.931 1 53.75 328 LEU A C 1
ATOM 2586 O O . LEU A 1 328 ? 12.922 -25.625 3.117 1 53.75 328 LEU A O 1
ATOM 2590 N N . THR A 1 329 ? 12.477 -24.859 1.085 1 54.78 329 THR A N 1
ATOM 2591 C CA . THR A 1 329 ? 12.469 -23.484 1.554 1 54.78 329 THR A CA 1
ATOM 2592 C C . THR A 1 329 ? 11.359 -23.266 2.582 1 54.78 329 THR A C 1
ATOM 2594 O O . THR A 1 329 ? 11.555 -22.547 3.564 1 54.78 329 THR A O 1
ATOM 2597 N N . LEU A 1 330 ? 10.305 -23.922 2.404 1 53.28 330 LEU A N 1
ATOM 2598 C CA . LEU A 1 330 ? 9.18 -23.844 3.338 1 53.28 330 LEU A CA 1
ATOM 2599 C C . LEU A 1 330 ? 9.547 -24.484 4.672 1 53.28 330 LEU A C 1
ATOM 2601 O O . LEU A 1 330 ? 9.125 -24.016 5.73 1 53.28 330 LEU A O 1
ATOM 2605 N N . GLN A 1 331 ? 10.273 -25.531 4.551 1 47.75 331 GLN A N 1
ATOM 2606 C CA . GLN A 1 331 ? 10.695 -26.219 5.77 1 47.75 331 GLN A CA 1
ATOM 2607 C C . GLN A 1 331 ? 11.688 -25.391 6.562 1 47.75 331 GLN A C 1
ATOM 2609 O O . GLN A 1 331 ? 11.688 -25.406 7.793 1 47.75 331 GLN A O 1
ATOM 2614 N N . MET A 1 332 ? 12.391 -24.484 5.863 1 42.97 332 MET A N 1
ATOM 2615 C CA . MET A 1 332 ? 13.375 -23.641 6.543 1 42.97 332 MET A CA 1
ATOM 2616 C C . MET A 1 332 ? 12.711 -22.406 7.133 1 42.97 332 MET A C 1
ATOM 2618 O O . MET A 1 332 ? 13.234 -21.797 8.078 1 42.97 332 MET A O 1
ATOM 2622 N N . ALA A 1 333 ? 11.789 -22.031 6.566 1 44.5 333 ALA A N 1
ATOM 2623 C CA . ALA A 1 333 ? 11.047 -20.859 7.051 1 44.5 333 ALA A CA 1
ATOM 2624 C C . ALA A 1 333 ? 10.148 -21.234 8.227 1 44.5 333 ALA A C 1
ATOM 2626 O O . ALA A 1 333 ? 9.578 -20.359 8.883 1 44.5 333 ALA A O 1
ATOM 2627 N N . ARG A 1 334 ? 9.867 -22.516 8.547 1 41.97 334 ARG A N 1
ATOM 2628 C CA . ARG A 1 334 ? 9.086 -22.969 9.688 1 41.97 334 ARG A CA 1
ATOM 2629 C C . ARG A 1 334 ? 9.945 -23.062 10.938 1 41.97 334 ARG A C 1
ATOM 2631 O O . ARG A 1 334 ? 11.125 -23.422 10.867 1 41.97 334 ARG A O 1
ATOM 2638 N N . MET B 1 1 ? 36.625 -17.359 -12.242 1 31.41 1 MET B N 1
ATOM 2639 C CA . MET B 1 1 ? 35.312 -16.875 -12.727 1 31.41 1 MET B CA 1
ATOM 2640 C C . MET B 1 1 ? 34.719 -15.852 -11.766 1 31.41 1 MET B C 1
ATOM 2642 O O . MET B 1 1 ? 34.531 -16.141 -10.586 1 31.41 1 MET B O 1
ATOM 2646 N N . HIS B 1 2 ? 35 -14.594 -11.82 1 32.59 2 HIS B N 1
ATOM 2647 C CA . HIS B 1 2 ? 34.656 -13.5 -10.922 1 32.59 2 HIS B CA 1
ATOM 2648 C C . HIS B 1 2 ? 33.156 -13.484 -10.633 1 32.59 2 HIS B C 1
ATOM 2650 O O . HIS B 1 2 ? 32.344 -13.469 -11.555 1 32.59 2 HIS B O 1
ATOM 2656 N N . LYS B 1 3 ? 32.719 -14.133 -9.672 1 44.44 3 LYS B N 1
ATOM 2657 C CA . LYS B 1 3 ? 31.312 -14.117 -9.266 1 44.44 3 LYS B CA 1
ATOM 2658 C C . LYS B 1 3 ? 30.719 -12.719 -9.383 1 44.44 3 LYS B C 1
ATOM 2660 O O . LYS B 1 3 ? 31.234 -11.766 -8.797 1 44.44 3 LYS B O 1
ATOM 2665 N N . PRO B 1 4 ? 30.094 -12.359 -10.438 1 51.28 4 PRO B N 1
ATOM 2666 C CA . PRO B 1 4 ? 29.641 -10.977 -10.547 1 51.28 4 PRO B CA 1
ATOM 2667 C C . PRO B 1 4 ? 29.125 -10.414 -9.227 1 51.28 4 PRO B C 1
ATOM 2669 O O . PRO B 1 4 ? 28.547 -11.148 -8.422 1 51.28 4 PRO B O 1
ATOM 2672 N N . LEU B 1 5 ? 29.844 -9.453 -8.555 1 54.88 5 LEU B N 1
ATOM 2673 C CA . LEU B 1 5 ? 29.531 -8.789 -7.297 1 54.88 5 LEU B CA 1
ATOM 2674 C C . LEU B 1 5 ? 28.031 -8.508 -7.199 1 54.88 5 LEU B C 1
ATOM 2676 O O . LEU B 1 5 ? 27.484 -7.73 -7.98 1 54.88 5 LEU B O 1
ATOM 2680 N N . THR B 1 6 ? 27.297 -9.484 -6.637 1 76.62 6 THR B N 1
ATOM 2681 C CA . THR B 1 6 ? 25.859 -9.328 -6.445 1 76.62 6 THR B CA 1
ATOM 2682 C C . THR B 1 6 ? 25.562 -8.172 -5.496 1 76.62 6 THR B C 1
ATOM 2684 O O . THR B 1 6 ? 26.156 -8.07 -4.422 1 76.62 6 THR B O 1
ATOM 2687 N N . LYS B 1 7 ? 25.062 -6.953 -5.973 1 82.25 7 LYS B N 1
ATOM 2688 C CA . LYS B 1 7 ? 24.688 -5.797 -5.164 1 82.25 7 LYS B CA 1
ATOM 2689 C C . LYS B 1 7 ? 23.859 -6.223 -3.955 1 82.25 7 LYS B C 1
ATOM 2691 O O . LYS B 1 7 ? 22.922 -7.02 -4.086 1 82.25 7 LYS B O 1
ATOM 2696 N N . LYS B 1 8 ? 24.406 -5.879 -2.727 1 91.94 8 LYS B N 1
ATOM 2697 C CA . LYS B 1 8 ? 23.703 -6.16 -1.485 1 91.94 8 LYS B CA 1
ATOM 2698 C C . LYS B 1 8 ? 23.516 -4.895 -0.654 1 91.94 8 LYS B C 1
ATOM 2700 O O . LYS B 1 8 ? 24.422 -4.055 -0.589 1 91.94 8 LYS B O 1
ATOM 2705 N N . ARG B 1 9 ? 22.344 -4.641 -0.159 1 95.62 9 ARG B N 1
ATOM 2706 C CA . ARG B 1 9 ? 22.031 -3.531 0.74 1 95.62 9 ARG B CA 1
ATOM 2707 C C . ARG B 1 9 ? 21.406 -4.035 2.035 1 95.62 9 ARG B C 1
ATOM 2709 O O . ARG B 1 9 ? 20.594 -4.949 2.018 1 95.62 9 ARG B O 1
ATOM 2716 N N . SER B 1 10 ? 21.938 -3.482 3.107 1 97.44 10 SER B N 1
ATOM 2717 C CA . SER B 1 10 ? 21.297 -3.699 4.402 1 97.44 10 SER B CA 1
ATOM 2718 C C . SER B 1 10 ? 20.594 -2.434 4.891 1 97.44 10 SER B C 1
ATOM 2720 O O . SER B 1 10 ? 21.219 -1.369 4.973 1 97.44 10 SER B O 1
ATOM 2722 N N . LEU B 1 11 ? 19.312 -2.539 5.199 1 98.5 11 LEU B N 1
ATOM 2723 C CA . LEU B 1 11 ? 18.531 -1.386 5.625 1 98.5 11 LEU B CA 1
ATOM 2724 C C . LEU B 1 11 ? 18.047 -1.555 7.062 1 98.5 11 LEU B C 1
ATOM 2726 O O . LEU B 1 11 ? 17.812 -2.676 7.512 1 98.5 11 LEU B O 1
ATOM 2730 N N . VAL B 1 12 ? 17.953 -0.467 7.766 1 98.81 12 VAL B N 1
ATOM 2731 C CA . VAL B 1 12 ? 17.312 -0.438 9.078 1 98.81 12 VAL B CA 1
ATOM 2732 C C . VAL B 1 12 ? 16.047 0.426 9.016 1 98.81 12 VAL B C 1
ATOM 2734 O O . VAL B 1 12 ? 16.109 1.579 8.578 1 98.81 12 VAL B O 1
ATOM 2737 N N . PHE B 1 13 ? 14.984 -0.146 9.367 1 98.94 13 PHE B N 1
ATOM 2738 C CA . PHE B 1 13 ? 13.742 0.593 9.539 1 98.94 13 PHE B CA 1
ATOM 2739 C C . PHE B 1 13 ? 13.508 0.917 11.016 1 98.94 13 PHE B C 1
ATOM 2741 O O . PHE B 1 13 ? 13.281 0.018 11.828 1 98.94 13 PHE B O 1
ATOM 2748 N N . PHE B 1 14 ? 13.609 2.152 11.383 1 98.94 14 PHE B N 1
ATOM 2749 C CA . PHE B 1 14 ? 13.359 2.6 12.75 1 98.94 14 PHE B CA 1
ATOM 2750 C C . PHE B 1 14 ? 11.898 3.002 12.922 1 98.94 14 PHE B C 1
ATOM 2752 O O . PHE B 1 14 ? 11.438 3.977 12.328 1 98.94 14 PHE B O 1
ATOM 2759 N N . LEU B 1 15 ? 11.195 2.268 13.766 1 98.81 15 LEU B N 1
ATOM 2760 C CA . LEU B 1 15 ? 9.766 2.477 13.938 1 98.81 15 LEU B CA 1
ATOM 2761 C C . LEU B 1 15 ? 9.484 3.469 15.055 1 98.81 15 LEU B C 1
ATOM 2763 O O . LEU B 1 15 ? 9.867 3.238 16.203 1 98.81 15 LEU B O 1
ATOM 2767 N N . VAL B 1 16 ? 8.805 4.578 14.688 1 98.62 16 VAL B N 1
ATOM 2768 C CA . VAL B 1 16 ? 8.312 5.559 15.648 1 98.62 16 VAL B CA 1
ATOM 2769 C C . VAL B 1 16 ? 6.906 5.168 16.109 1 98.62 16 VAL B C 1
ATOM 2771 O O . VAL B 1 16 ? 6.082 4.727 15.297 1 98.62 16 VAL B O 1
ATOM 2774 N N . PRO B 1 17 ? 6.598 5.266 17.406 1 97.62 17 PRO B N 1
ATOM 2775 C CA . PRO B 1 17 ? 5.23 4.961 17.844 1 97.62 17 PRO B CA 1
ATOM 2776 C C . PRO B 1 17 ? 4.176 5.66 16.984 1 97.62 17 PRO B C 1
ATOM 2778 O O . PRO B 1 17 ? 4.352 6.82 16.609 1 97.62 17 PRO B O 1
ATOM 2781 N N . ASN B 1 18 ? 3.094 4.926 16.672 1 97.19 18 ASN B N 1
ATOM 2782 C CA . ASN B 1 18 ? 1.979 5.398 15.859 1 97.19 18 ASN B CA 1
ATOM 2783 C C . ASN B 1 18 ? 2.387 5.566 14.398 1 97.19 18 ASN B C 1
ATOM 2785 O O . ASN B 1 18 ? 1.855 6.426 13.695 1 97.19 18 ASN B O 1
ATOM 2789 N N . PHE B 1 19 ? 3.41 4.812 14.031 1 98.25 19 PHE B N 1
ATOM 2790 C CA . PHE B 1 19 ? 3.764 4.844 12.617 1 98.25 19 PHE B CA 1
ATOM 2791 C C . PHE B 1 19 ? 2.619 4.312 11.758 1 98.25 19 PHE B C 1
ATOM 2793 O O . PHE B 1 19 ? 1.771 3.562 12.242 1 98.25 19 PHE B O 1
ATOM 2800 N N . SER B 1 20 ? 2.566 4.758 10.516 1 98.06 20 SER B N 1
ATOM 2801 C CA . SER B 1 20 ? 1.553 4.281 9.586 1 98.06 20 SER B CA 1
ATOM 2802 C C . SER B 1 20 ? 1.974 2.965 8.938 1 98.06 20 SER B C 1
ATOM 2804 O O . SER B 1 20 ? 3.059 2.871 8.359 1 98.06 20 SER B O 1
ATOM 2806 N N . MET B 1 21 ? 1.154 1.995 8.906 1 98.06 21 MET B N 1
ATOM 2807 C CA . MET B 1 21 ? 1.496 0.655 8.438 1 98.06 21 MET B CA 1
ATOM 2808 C C . MET B 1 21 ? 1.675 0.637 6.922 1 98.06 21 MET B C 1
ATOM 2810 O O . MET B 1 21 ? 2.551 -0.059 6.406 1 98.06 21 MET B O 1
ATOM 2814 N N . LEU B 1 22 ? 0.858 1.382 6.25 1 98.44 22 LEU B N 1
ATOM 2815 C CA . LEU B 1 22 ? 0.846 1.297 4.793 1 98.44 22 LEU B CA 1
ATOM 2816 C C . LEU B 1 22 ? 2.184 1.742 4.211 1 98.44 22 LEU B C 1
ATOM 2818 O O . LEU B 1 22 ? 2.832 0.985 3.486 1 98.44 22 LEU B O 1
ATOM 2822 N N . PRO B 1 23 ? 2.727 2.969 4.562 1 98.69 23 PRO B N 1
ATOM 2823 C CA . PRO B 1 23 ? 4.027 3.348 4.008 1 98.69 23 PRO B CA 1
ATOM 2824 C C . PRO B 1 23 ? 5.145 2.391 4.418 1 98.69 23 PRO B C 1
ATOM 2826 O O . PRO B 1 23 ? 6.023 2.076 3.607 1 98.69 23 PRO B O 1
ATOM 2829 N N . PHE B 1 24 ? 5.109 1.909 5.629 1 98.81 24 PHE B N 1
ATOM 2830 C CA . PHE B 1 24 ? 6.117 0.968 6.105 1 98.81 24 PHE B CA 1
ATOM 2831 C C . PHE B 1 24 ? 6.082 -0.32 5.293 1 98.81 24 PHE B C 1
ATOM 2833 O O . PHE B 1 24 ? 7.105 -0.756 4.766 1 98.81 24 PHE B O 1
ATOM 2840 N N . SER B 1 25 ? 4.902 -0.91 5.145 1 98.62 25 SER B N 1
ATOM 2841 C CA . SER B 1 25 ? 4.742 -2.18 4.441 1 98.62 25 SER B CA 1
ATOM 2842 C C . SER B 1 25 ? 5.055 -2.035 2.957 1 98.62 25 SER B C 1
ATOM 2844 O O . SER B 1 25 ? 5.617 -2.947 2.346 1 98.62 25 SER B O 1
ATOM 2846 N N . ALA B 1 26 ? 4.609 -0.906 2.406 1 98.44 26 ALA B N 1
ATOM 2847 C CA . ALA B 1 26 ? 4.906 -0.667 0.996 1 98.44 26 ALA B CA 1
ATOM 2848 C C . ALA B 1 26 ? 6.414 -0.665 0.745 1 98.44 26 ALA B C 1
ATOM 2850 O O . ALA B 1 26 ? 6.883 -1.224 -0.249 1 98.44 26 ALA B O 1
ATOM 2851 N N . ALA B 1 27 ? 7.172 -0.076 1.639 1 98.62 27 ALA B N 1
ATOM 2852 C CA . ALA B 1 27 ? 8.625 -0.009 1.489 1 98.62 27 ALA B CA 1
ATOM 2853 C C . ALA B 1 27 ? 9.25 -1.396 1.604 1 98.62 27 ALA B C 1
ATOM 2855 O O . ALA B 1 27 ? 9.984 -1.827 0.713 1 98.62 27 ALA B O 1
ATOM 2856 N N . ILE B 1 28 ? 8.898 -2.137 2.607 1 98.19 28 ILE B N 1
ATOM 2857 C CA . ILE B 1 28 ? 9.547 -3.412 2.889 1 98.19 28 ILE B CA 1
ATOM 2858 C C . ILE B 1 28 ? 9.133 -4.445 1.841 1 98.19 28 ILE B C 1
ATOM 2860 O O . ILE B 1 28 ? 9.961 -5.238 1.381 1 98.19 28 ILE B O 1
ATOM 2864 N N . GLU B 1 29 ? 7.879 -4.457 1.507 1 98.25 29 GLU B N 1
ATOM 2865 C CA . GLU B 1 29 ? 7.383 -5.445 0.557 1 98.25 29 GLU B CA 1
ATOM 2866 C C . GLU B 1 29 ? 8 -5.25 -0.823 1 98.25 29 GLU B C 1
ATOM 2868 O O . GLU B 1 29 ? 8.227 -6.215 -1.553 1 98.25 29 GLU B O 1
ATOM 2873 N N . THR B 1 30 ? 8.211 -3.965 -1.155 1 98.5 30 THR B N 1
ATOM 2874 C CA . THR B 1 30 ? 8.898 -3.686 -2.412 1 98.5 30 THR B CA 1
ATOM 2875 C C . THR B 1 30 ? 10.273 -4.34 -2.436 1 98.5 30 THR B C 1
ATOM 2877 O O . THR B 1 30 ? 10.648 -4.98 -3.42 1 98.5 30 THR B O 1
ATOM 2880 N N . LEU B 1 31 ? 11.008 -4.277 -1.384 1 98.62 31 LEU B N 1
ATOM 2881 C CA . LEU B 1 31 ? 12.328 -4.891 -1.269 1 98.62 31 LEU B CA 1
ATOM 2882 C C . LEU B 1 31 ? 12.227 -6.414 -1.265 1 98.62 31 LEU B C 1
ATOM 2884 O O . LEU B 1 31 ? 13.016 -7.098 -1.92 1 98.62 31 LEU B O 1
ATOM 2888 N N . ARG B 1 32 ? 11.258 -6.914 -0.537 1 98.12 32 ARG B N 1
ATOM 2889 C CA . ARG B 1 32 ? 11.047 -8.359 -0.463 1 98.12 32 ARG B CA 1
ATOM 2890 C C . ARG B 1 32 ? 10.742 -8.938 -1.84 1 98.12 32 ARG B C 1
ATOM 2892 O O . ARG B 1 32 ? 11.289 -9.977 -2.217 1 98.12 32 ARG B O 1
ATOM 2899 N N . ILE B 1 33 ? 9.852 -8.297 -2.535 1 97.81 33 ILE B N 1
ATOM 2900 C CA . ILE B 1 33 ? 9.477 -8.734 -3.877 1 97.81 33 ILE B CA 1
ATOM 2901 C C . ILE B 1 33 ? 10.695 -8.688 -4.789 1 97.81 33 ILE B C 1
ATOM 2903 O O . ILE B 1 33 ? 10.922 -9.609 -5.582 1 97.81 33 ILE B O 1
ATOM 2907 N N . ALA B 1 34 ? 11.492 -7.613 -4.699 1 98.06 34 ALA B N 1
ATOM 2908 C CA . ALA B 1 34 ? 12.719 -7.523 -5.484 1 98.06 34 ALA B CA 1
ATOM 2909 C C . ALA B 1 34 ? 13.625 -8.727 -5.234 1 98.06 34 ALA B C 1
ATOM 2911 O O . ALA B 1 34 ? 14.148 -9.328 -6.18 1 98.06 34 ALA B O 1
ATOM 2912 N N . ASN B 1 35 ? 13.828 -9.086 -3.951 1 96.94 35 ASN B N 1
ATOM 2913 C CA . ASN B 1 35 ? 14.609 -10.266 -3.607 1 96.94 35 ASN B CA 1
ATOM 2914 C C . ASN B 1 35 ? 14.078 -11.516 -4.301 1 96.94 35 ASN B C 1
ATOM 2916 O O . ASN B 1 35 ? 14.852 -12.297 -4.863 1 96.94 35 ASN B O 1
ATOM 2920 N N . ARG B 1 36 ? 12.773 -11.641 -4.246 1 93.94 36 ARG B N 1
ATOM 2921 C CA . ARG B 1 36 ? 12.148 -12.805 -4.855 1 93.94 36 ARG B CA 1
ATOM 2922 C C . ARG B 1 36 ? 12.398 -12.836 -6.359 1 93.94 36 ARG B C 1
ATOM 2924 O O . ARG B 1 36 ? 12.719 -13.891 -6.918 1 93.94 36 ARG B O 1
ATOM 2931 N N . MET B 1 37 ? 12.266 -11.719 -7.012 1 92.12 37 MET B N 1
ATOM 2932 C CA . MET B 1 37 ? 12.453 -11.641 -8.461 1 92.12 37 MET B CA 1
ATOM 2933 C C . MET B 1 37 ? 13.914 -11.883 -8.836 1 92.12 37 MET B C 1
ATOM 2935 O O . MET B 1 37 ? 14.195 -12.453 -9.883 1 92.12 37 MET B O 1
ATOM 2939 N N . LEU B 1 38 ? 14.797 -11.453 -7.965 1 93 38 LEU B N 1
ATOM 2940 C CA . LEU B 1 38 ? 16.234 -11.602 -8.211 1 93 38 LEU B CA 1
ATOM 2941 C C . LEU B 1 38 ? 16.688 -13.031 -7.918 1 93 38 LEU B C 1
ATOM 2943 O O . LEU B 1 38 ? 17.703 -13.484 -8.445 1 93 38 LEU B O 1
ATOM 2947 N N . GLY B 1 39 ? 15.992 -13.719 -7.043 1 88.94 39 GLY B N 1
ATOM 2948 C CA . GLY B 1 39 ? 16.344 -15.078 -6.664 1 88.94 39 GLY B CA 1
ATOM 2949 C C . GLY B 1 39 ? 17.375 -15.141 -5.559 1 88.94 39 GLY B C 1
ATOM 2950 O O . GLY B 1 39 ? 17.938 -16.203 -5.281 1 88.94 39 GLY B O 1
ATOM 2951 N N . TYR B 1 40 ? 17.719 -13.953 -4.996 1 91.31 40 TYR B N 1
ATOM 2952 C CA . TYR B 1 40 ? 18.625 -13.891 -3.85 1 91.31 40 TYR B CA 1
ATOM 2953 C C . TYR B 1 40 ? 18.328 -12.664 -2.992 1 91.31 40 TYR B C 1
ATOM 2955 O O . TYR B 1 40 ? 17.547 -11.797 -3.389 1 91.31 40 TYR B O 1
ATOM 2963 N N . GLU B 1 41 ? 18.922 -12.633 -1.898 1 95.38 41 GLU B N 1
ATOM 2964 C CA . GLU B 1 41 ? 18.672 -11.547 -0.959 1 95.38 41 GLU B CA 1
ATOM 2965 C C . GLU B 1 41 ? 19.578 -10.352 -1.245 1 95.38 41 GLU B C 1
ATOM 2967 O O . GLU B 1 41 ? 20.578 -10.156 -0.568 1 95.38 41 GLU B O 1
ATOM 2972 N N . ALA B 1 42 ? 19.203 -9.602 -2.207 1 97.31 42 ALA B N 1
ATOM 2973 C CA . ALA B 1 42 ? 19.922 -8.367 -2.504 1 97.31 42 ALA B CA 1
ATOM 2974 C C . ALA B 1 42 ? 19.688 -7.32 -1.418 1 97.31 42 ALA B C 1
ATOM 2976 O O . ALA B 1 42 ? 20.547 -6.477 -1.163 1 97.31 42 ALA B O 1
ATOM 2977 N N . TYR B 1 43 ? 18.562 -7.383 -0.809 1 98 43 TYR B N 1
ATOM 2978 C CA . TYR B 1 43 ? 18.172 -6.477 0.268 1 98 43 TYR B CA 1
ATOM 2979 C C . TYR B 1 43 ? 17.891 -7.246 1.553 1 98 43 TYR B C 1
ATOM 2981 O O . TYR B 1 43 ? 17.172 -8.25 1.537 1 98 43 TYR B O 1
ATOM 2989 N N . THR B 1 44 ? 18.5 -6.805 2.615 1 97.56 44 THR B N 1
ATOM 2990 C CA . THR B 1 44 ? 18.203 -7.281 3.959 1 97.56 44 THR B CA 1
ATOM 2991 C C . THR B 1 44 ? 17.766 -6.129 4.859 1 97.56 44 THR B C 1
ATOM 2993 O O . THR B 1 44 ? 18.031 -4.965 4.559 1 97.56 44 THR B O 1
ATOM 2996 N N . TRP B 1 45 ? 16.984 -6.434 5.879 1 98.19 45 TRP B N 1
ATOM 2997 C CA . TRP B 1 45 ? 16.516 -5.336 6.715 1 98.19 45 TRP B CA 1
ATOM 2998 C C . TRP B 1 45 ? 16.406 -5.77 8.172 1 98.19 45 TRP B C 1
ATOM 3000 O O . TRP B 1 45 ? 16.203 -6.953 8.461 1 98.19 45 TRP B O 1
ATOM 3010 N N . ARG B 1 46 ? 16.562 -4.848 9.008 1 98.25 46 ARG B N 1
ATOM 3011 C CA . ARG B 1 46 ? 16.297 -4.938 10.438 1 98.25 46 ARG B CA 1
ATOM 3012 C C . ARG B 1 46 ? 15.242 -3.91 10.852 1 98.25 46 ARG B C 1
ATOM 3014 O O . ARG B 1 46 ? 15.18 -2.816 10.289 1 98.25 46 ARG B O 1
ATOM 3021 N N . LEU B 1 47 ? 14.453 -4.324 11.781 1 98.69 47 LEU B N 1
ATOM 3022 C CA . LEU B 1 47 ? 13.5 -3.41 12.406 1 98.69 47 LEU B CA 1
ATOM 3023 C C . LEU B 1 47 ? 14 -2.975 13.781 1 98.69 47 LEU B C 1
ATOM 3025 O O . LEU B 1 47 ? 14.344 -3.814 14.617 1 98.69 47 LEU B O 1
ATOM 3029 N N . ALA B 1 48 ? 13.992 -1.671 13.977 1 98.75 48 ALA B N 1
ATOM 3030 C CA . ALA B 1 48 ? 14.516 -1.141 15.227 1 98.75 48 ALA B CA 1
ATOM 3031 C C . ALA B 1 48 ? 13.477 -0.265 15.93 1 98.75 48 ALA B C 1
ATOM 3033 O O . ALA B 1 48 ? 12.648 0.365 15.273 1 98.75 48 ALA B O 1
ATOM 3034 N N . SER B 1 49 ? 13.43 -0.305 17.203 1 98.62 49 SER B N 1
ATOM 3035 C CA . SER B 1 49 ? 12.742 0.666 18.047 1 98.62 49 SER B CA 1
ATOM 3036 C C . SER B 1 49 ? 13.68 1.244 19.109 1 98.62 49 SER B C 1
ATOM 3038 O O . SER B 1 49 ? 14.836 0.825 19.219 1 98.62 49 SER B O 1
ATOM 3040 N N . THR B 1 50 ? 13.219 2.252 19.812 1 98.19 50 THR B N 1
ATOM 3041 C CA . THR B 1 50 ? 14.062 2.918 20.797 1 98.19 50 THR B CA 1
ATOM 3042 C C . THR B 1 50 ? 14.586 1.919 21.828 1 98.19 50 THR B C 1
ATOM 3044 O O . THR B 1 50 ? 15.773 1.921 22.156 1 98.19 50 THR B O 1
ATOM 3047 N N . ASP B 1 51 ? 13.766 0.943 22.266 1 98 51 ASP B N 1
ATOM 3048 C CA . ASP B 1 51 ? 14.125 0.058 23.359 1 98 51 ASP B CA 1
ATOM 3049 C C . ASP B 1 51 ? 14.148 -1.4 22.922 1 98 51 ASP B C 1
ATOM 3051 O O . ASP B 1 51 ? 14.305 -2.307 23.734 1 98 51 ASP B O 1
ATOM 3055 N N . GLY B 1 52 ? 13.938 -1.675 21.703 1 97.94 52 GLY B N 1
ATOM 3056 C CA . GLY B 1 52 ? 13.945 -3.033 21.172 1 97.94 52 GLY B CA 1
ATOM 3057 C C . GLY B 1 52 ? 12.641 -3.771 21.406 1 97.94 52 GLY B C 1
ATOM 3058 O O . GLY B 1 52 ? 12.539 -4.961 21.109 1 97.94 52 GLY B O 1
ATOM 3059 N N . GLN B 1 53 ? 11.695 -3.092 21.922 1 97.44 53 GLN B N 1
ATOM 3060 C CA . GLN B 1 53 ? 10.383 -3.682 22.156 1 97.44 53 GLN B CA 1
ATOM 3061 C C . GLN B 1 53 ? 9.445 -3.412 20.984 1 97.44 53 GLN B C 1
ATOM 3063 O O . GLN B 1 53 ? 9.734 -2.578 20.125 1 97.44 53 GLN B O 1
ATOM 3068 N N . LYS B 1 54 ? 8.352 -4.148 20.984 1 97.44 54 LYS B N 1
ATOM 3069 C CA . LYS B 1 54 ? 7.348 -3.988 19.938 1 97.44 54 LYS B CA 1
ATOM 3070 C C . LYS B 1 54 ? 6.863 -2.545 19.859 1 97.44 54 LYS B C 1
ATOM 3072 O O . LYS B 1 54 ? 6.926 -1.807 20.844 1 97.44 54 LYS B O 1
ATOM 3077 N N . VAL B 1 55 ? 6.43 -2.111 18.672 1 98.12 55 VAL B N 1
ATOM 3078 C CA . VAL B 1 55 ? 5.953 -0.75 18.453 1 98.12 55 VAL B CA 1
ATOM 3079 C C . VAL B 1 55 ? 4.527 -0.788 17.891 1 98.12 55 VAL B C 1
ATOM 3081 O O . VAL B 1 55 ? 4.234 -1.551 16.969 1 98.12 55 VAL B O 1
ATOM 3084 N N . TYR B 1 56 ? 3.664 0.019 18.438 1 97.62 56 TYR B N 1
ATOM 3085 C CA . TYR B 1 56 ? 2.285 0.093 17.969 1 97.62 56 TYR B CA 1
ATOM 3086 C C . TYR B 1 56 ? 2.156 1.068 16.812 1 97.62 56 TYR B C 1
ATOM 3088 O O . TYR B 1 56 ? 2.67 2.188 16.875 1 97.62 56 TYR B O 1
ATOM 3096 N N . SER B 1 57 ? 1.493 0.578 15.758 1 97.81 57 SER B N 1
ATOM 3097 C CA . SER B 1 57 ? 1.152 1.443 14.641 1 97.81 57 SER B CA 1
ATOM 3098 C C . SER B 1 57 ? -0.046 2.328 14.961 1 97.81 57 SER B C 1
ATOM 3100 O O . SER B 1 57 ? -0.689 2.152 16 1 97.81 57 SER B O 1
ATOM 3102 N N . SER B 1 58 ? -0.332 3.252 14.062 1 96.5 58 SER B N 1
ATOM 3103 C CA . SER B 1 58 ? -1.494 4.121 14.211 1 96.5 58 SER B CA 1
ATOM 3104 C C . SER B 1 58 ? -2.793 3.33 14.102 1 96.5 58 SER B C 1
ATOM 3106 O O . SER B 1 58 ? -3.857 3.818 14.492 1 96.5 58 SER B O 1
ATOM 3108 N N . ALA B 1 59 ? -2.758 2.088 13.562 1 96.56 59 ALA B N 1
ATOM 3109 C CA . ALA B 1 59 ? -3.932 1.228 13.453 1 96.56 59 ALA B CA 1
ATOM 3110 C C . ALA B 1 59 ? -4.102 0.371 14.711 1 96.56 59 ALA B C 1
ATOM 3112 O O . ALA B 1 59 ? -4.973 -0.501 14.758 1 96.56 59 ALA B O 1
ATOM 3113 N N . GLY B 1 60 ? -3.277 0.564 15.703 1 96.12 60 GLY B N 1
ATOM 3114 C CA . GLY B 1 60 ? -3.369 -0.181 16.953 1 96.12 60 GLY B CA 1
ATOM 3115 C C . GLY B 1 60 ? -2.77 -1.571 16.859 1 96.12 60 GLY B C 1
ATOM 3116 O O . GLY B 1 60 ? -3.043 -2.428 17.703 1 96.12 60 GLY B O 1
ATOM 3117 N N . ILE B 1 61 ? -2 -1.828 15.883 1 96.88 61 ILE B N 1
ATOM 3118 C CA . ILE B 1 61 ? -1.388 -3.131 15.656 1 96.88 61 ILE B CA 1
ATOM 3119 C C . ILE B 1 61 ? 0.088 -3.084 16.047 1 96.88 61 ILE B C 1
ATOM 3121 O O . ILE B 1 61 ? 0.824 -2.197 15.602 1 96.88 61 ILE B O 1
ATOM 3125 N N . ALA B 1 62 ? 0.502 -4.004 16.797 1 97 62 ALA B N 1
ATOM 3126 C CA . ALA B 1 62 ? 1.881 -4.043 17.281 1 97 62 ALA B CA 1
ATOM 3127 C C . ALA B 1 62 ? 2.758 -4.895 16.375 1 97 62 ALA B C 1
ATOM 3129 O O . ALA B 1 62 ? 2.375 -6.004 15.984 1 97 62 ALA B O 1
ATOM 3130 N N . LEU B 1 63 ? 3.889 -4.324 16 1 97.19 63 LEU B N 1
ATOM 3131 C CA . LEU B 1 63 ? 4.906 -5.043 15.242 1 97.19 63 LEU B CA 1
ATOM 3132 C C . LEU B 1 63 ? 6.102 -5.383 16.125 1 97.19 63 LEU B C 1
ATOM 3134 O O . LEU B 1 63 ? 6.559 -4.547 16.906 1 97.19 63 LEU B O 1
ATOM 3138 N N . GLU B 1 64 ? 6.562 -6.555 15.969 1 96.5 64 GLU B N 1
ATOM 3139 C CA . GLU B 1 64 ? 7.809 -6.91 16.641 1 96.5 64 GLU B CA 1
ATOM 3140 C C . GLU B 1 64 ? 9.016 -6.328 15.906 1 96.5 64 GLU B C 1
ATOM 3142 O O . GLU B 1 64 ? 9.008 -6.215 14.68 1 96.5 64 GLU B O 1
ATOM 3147 N N . VAL B 1 65 ? 9.977 -5.883 16.719 1 97.69 65 VAL B N 1
ATOM 3148 C CA . VAL B 1 65 ? 11.25 -5.457 16.141 1 97.69 65 VAL B CA 1
ATOM 3149 C C . VAL B 1 65 ? 12.359 -6.422 16.562 1 97.69 65 VAL B C 1
ATOM 3151 O O . VAL B 1 65 ? 12.148 -7.281 17.422 1 97.69 65 VAL B O 1
ATOM 3154 N N . ASN B 1 66 ? 13.445 -6.301 15.805 1 96.75 66 ASN B N 1
ATOM 3155 C CA . ASN B 1 66 ? 14.477 -7.277 16.141 1 96.75 66 ASN B CA 1
ATOM 3156 C C . ASN B 1 66 ? 15.75 -6.594 16.641 1 96.75 66 ASN B C 1
ATOM 3158 O O . ASN B 1 66 ? 16.719 -7.266 17 1 96.75 66 ASN B O 1
ATOM 3162 N N . THR B 1 67 ? 15.852 -5.258 16.734 1 98.06 67 THR B N 1
ATOM 3163 C CA . THR B 1 67 ? 16.984 -4.531 17.281 1 98.06 67 THR B CA 1
ATOM 3164 C C . THR B 1 67 ? 16.516 -3.307 18.062 1 98.06 67 THR B C 1
ATOM 3166 O O . THR B 1 67 ? 15.352 -2.902 17.953 1 98.06 67 THR B O 1
ATOM 3169 N N . SER B 1 68 ? 17.391 -2.816 18.906 1 98.44 68 SER B N 1
ATOM 3170 C CA . SER B 1 68 ? 17.172 -1.58 19.656 1 98.44 68 SER B CA 1
ATOM 3171 C C . SER B 1 68 ? 18.078 -0.463 19.141 1 98.44 68 SER B C 1
ATOM 3173 O O . SER B 1 68 ? 19.016 -0.713 18.375 1 98.44 68 SER B O 1
ATOM 3175 N N . LEU B 1 69 ? 17.734 0.755 19.578 1 98.5 69 LEU B N 1
ATOM 3176 C CA . LEU B 1 69 ? 18.594 1.884 19.25 1 98.5 69 LEU B CA 1
ATOM 3177 C C . LEU B 1 69 ? 20.031 1.624 19.734 1 98.5 69 LEU B C 1
ATOM 3179 O O . LEU B 1 69 ? 20.984 1.928 19.016 1 98.5 69 LEU B O 1
ATOM 3183 N N . ALA B 1 70 ? 20.188 1.08 20.891 1 98 70 ALA B N 1
ATOM 3184 C CA . ALA B 1 70 ? 21.5 0.771 21.438 1 98 70 ALA B CA 1
ATOM 3185 C C . ALA B 1 70 ? 22.25 -0.216 20.547 1 98 70 ALA B C 1
ATOM 3187 O O . ALA B 1 70 ? 23.438 -0.039 20.266 1 98 70 ALA B O 1
ATOM 3188 N N . ASP B 1 71 ? 21.578 -1.263 20.094 1 98 71 ASP B N 1
ATOM 3189 C CA . ASP B 1 71 ? 22.188 -2.225 19.172 1 98 71 ASP B CA 1
ATOM 3190 C C . ASP B 1 71 ? 22.641 -1.543 17.891 1 98 71 ASP B C 1
ATOM 3192 O O . ASP B 1 71 ? 23.766 -1.729 17.453 1 98 71 ASP B O 1
ATOM 3196 N N . GLU B 1 72 ? 21.766 -0.735 17.344 1 98.25 72 GLU B N 1
ATOM 3197 C CA . GLU B 1 72 ? 22.047 -0.121 16.047 1 98.25 72 GLU B CA 1
ATOM 3198 C C . GLU B 1 72 ? 23.219 0.857 16.141 1 98.25 72 GLU B C 1
ATOM 3200 O O . GLU B 1 72 ? 23.984 1.011 15.18 1 98.25 72 GLU B O 1
ATOM 3205 N N . ARG B 1 73 ? 23.328 1.553 17.25 1 97.5 73 ARG B N 1
ATOM 3206 C CA . ARG B 1 73 ? 24.469 2.428 17.469 1 97.5 73 ARG B CA 1
ATOM 3207 C C . ARG B 1 73 ? 25.781 1.639 17.422 1 97.5 73 ARG B C 1
ATOM 3209 O O . ARG B 1 73 ? 26.766 2.084 16.828 1 97.5 73 ARG B O 1
ATOM 3216 N N . LYS B 1 74 ? 25.703 0.458 18 1 96.94 74 LYS B N 1
ATOM 3217 C CA . LYS B 1 74 ? 26.891 -0.407 18 1 96.94 74 LYS B CA 1
ATOM 3218 C C . LYS B 1 74 ? 27.219 -0.886 16.594 1 96.94 74 LYS B C 1
ATOM 3220 O O . LYS B 1 74 ? 28.391 -1.074 16.25 1 96.94 74 LYS B O 1
ATOM 3225 N N . TYR B 1 75 ? 26.219 -1.091 15.812 1 97 75 TYR B N 1
ATOM 3226 C CA . TYR B 1 75 ? 26.406 -1.653 14.477 1 97 75 TYR B CA 1
ATOM 3227 C C . TYR B 1 75 ? 27.031 -0.638 13.531 1 97 75 TYR B C 1
ATOM 3229 O O . TYR B 1 75 ? 27.562 -1.003 12.484 1 97 75 TYR B O 1
ATOM 3237 N N . LEU B 1 76 ? 27.031 0.666 13.844 1 96.12 76 LEU B N 1
ATOM 3238 C CA . LEU B 1 76 ? 27.5 1.716 12.945 1 96.12 76 LEU B CA 1
ATOM 3239 C C . LEU B 1 76 ? 28.969 1.55 12.625 1 96.12 76 LEU B C 1
ATOM 3241 O O . LEU B 1 76 ? 29.422 1.939 11.547 1 96.12 76 LEU B O 1
ATOM 3245 N N . GLY B 1 77 ? 29.766 1.019 13.539 1 90.62 77 GLY B N 1
ATOM 3246 C CA . GLY B 1 77 ? 31.203 0.91 13.352 1 90.62 77 GLY B CA 1
ATOM 3247 C C . GLY B 1 77 ? 31.641 -0.488 12.969 1 90.62 77 GLY B C 1
ATOM 3248 O O . GLY B 1 77 ? 32.844 -0.761 12.891 1 90.62 77 GLY B O 1
ATOM 3249 N N . GLY B 1 78 ? 30.734 -1.374 12.664 1 89.94 78 GLY B N 1
ATOM 3250 C CA . GLY B 1 78 ? 31.125 -2.762 12.469 1 89.94 78 GLY B CA 1
ATOM 3251 C C . GLY B 1 78 ? 30.641 -3.34 11.156 1 89.94 78 GLY B C 1
ATOM 3252 O O . GLY B 1 78 ? 30.297 -2.598 10.234 1 89.94 78 GLY B O 1
ATOM 3253 N N . GLU B 1 79 ? 30.672 -4.656 11.109 1 90.25 79 GLU B N 1
ATOM 3254 C CA . GLU B 1 79 ? 30.344 -5.41 9.898 1 90.25 79 GLU B CA 1
ATOM 3255 C C . GLU B 1 79 ? 28.844 -5.367 9.625 1 90.25 79 GLU B C 1
ATOM 3257 O O . GLU B 1 79 ? 28.406 -5.539 8.484 1 90.25 79 GLU B O 1
ATOM 3262 N N . SER B 1 80 ? 28.125 -4.996 10.656 1 93.56 80 SER B N 1
ATOM 3263 C CA . SER B 1 80 ? 26.672 -4.996 10.523 1 93.56 80 SER B CA 1
ATOM 3264 C C . SER B 1 80 ? 26.141 -3.602 10.203 1 93.56 80 SER B C 1
ATOM 3266 O O . SER B 1 80 ? 24.953 -3.326 10.375 1 93.56 80 SER B O 1
ATOM 3268 N N . ARG B 1 81 ? 27.047 -2.791 9.75 1 96.12 81 ARG B N 1
ATOM 3269 C CA . ARG B 1 81 ? 26.672 -1.432 9.375 1 96.12 81 ARG B CA 1
ATOM 3270 C C . ARG B 1 81 ? 25.672 -1.439 8.227 1 96.12 81 ARG B C 1
ATOM 3272 O O . ARG B 1 81 ? 25.875 -2.121 7.223 1 96.12 81 ARG B O 1
ATOM 3279 N N . PRO B 1 82 ? 24.562 -0.7 8.453 1 97.88 82 PRO B N 1
ATOM 3280 C CA . PRO B 1 82 ? 23.594 -0.66 7.348 1 97.88 82 PRO B CA 1
ATOM 3281 C C . PRO B 1 82 ? 24.016 0.307 6.242 1 97.88 82 PRO B C 1
ATOM 3283 O O . PRO B 1 82 ? 24.875 1.161 6.457 1 97.88 82 PRO B O 1
ATOM 3286 N N . SER B 1 83 ? 23.438 0.106 5.074 1 97.19 83 SER B N 1
ATOM 3287 C CA . SER B 1 83 ? 23.656 1.044 3.98 1 97.19 83 SER B CA 1
ATOM 3288 C C . SER B 1 83 ? 22.641 2.178 4.008 1 97.19 83 SER B C 1
ATOM 3290 O O . SER B 1 83 ? 22.844 3.219 3.381 1 97.19 83 SER B O 1
ATOM 3292 N N . MET B 1 84 ? 21.516 1.931 4.715 1 98.31 84 MET B N 1
ATOM 3293 C CA . MET B 1 84 ? 20.438 2.924 4.758 1 98.31 84 MET B CA 1
ATOM 3294 C C . MET B 1 84 ? 19.609 2.777 6.031 1 98.31 84 MET B C 1
ATOM 3296 O O . MET B 1 84 ? 19.344 1.659 6.477 1 98.31 84 MET B O 1
ATOM 3300 N N . VAL B 1 85 ? 19.266 3.879 6.598 1 98.81 85 VAL B N 1
ATOM 3301 C CA . VAL B 1 85 ? 18.344 3.939 7.727 1 98.81 85 VAL B CA 1
ATOM 3302 C C . VAL B 1 85 ? 17.094 4.719 7.328 1 98.81 85 VAL B C 1
ATOM 3304 O O . VAL B 1 85 ? 17.188 5.836 6.82 1 98.81 85 VAL B O 1
ATOM 3307 N N . LEU B 1 86 ? 15.938 4.129 7.527 1 98.88 86 LEU B N 1
ATOM 3308 C CA . LEU B 1 86 ? 14.664 4.785 7.238 1 98.88 86 LEU B CA 1
ATOM 3309 C C . LEU B 1 86 ? 13.844 4.961 8.508 1 98.88 86 LEU B C 1
ATOM 3311 O O . LEU B 1 86 ? 13.523 3.98 9.188 1 98.88 86 LEU B O 1
ATOM 3315 N N . VAL B 1 87 ? 13.508 6.176 8.82 1 98.94 87 VAL B N 1
ATOM 3316 C CA . VAL B 1 87 ? 12.609 6.473 9.93 1 98.94 87 VAL B CA 1
ATOM 3317 C C . VAL B 1 87 ? 11.156 6.309 9.484 1 98.94 87 VAL B C 1
ATOM 3319 O O . VAL B 1 87 ? 10.711 6.984 8.555 1 98.94 87 VAL B O 1
ATOM 3322 N N . CYS B 1 88 ? 10.492 5.391 10.102 1 98.81 88 CYS B N 1
ATOM 3323 C CA . CYS B 1 88 ? 9.086 5.137 9.812 1 98.81 88 CYS B CA 1
ATOM 3324 C C . CYS B 1 88 ? 8.188 5.789 10.859 1 98.81 88 CYS B C 1
ATOM 3326 O O . CYS B 1 88 ? 8.203 5.406 12.023 1 98.81 88 CYS B O 1
ATOM 3328 N N . SER B 1 89 ? 7.379 6.73 10.422 1 98.38 89 SER B N 1
ATOM 3329 C CA . SER B 1 89 ? 6.535 7.48 11.344 1 98.38 89 SER B CA 1
ATOM 3330 C C . SER B 1 89 ? 5.102 7.566 10.836 1 98.38 89 SER B C 1
ATOM 3332 O O . SER B 1 89 ? 4.727 6.867 9.891 1 98.38 89 SER B O 1
ATOM 3334 N N . GLY B 1 90 ? 4.258 8.258 11.555 1 96.69 90 GLY B N 1
ATOM 3335 C CA . GLY B 1 90 ? 2.848 8.43 11.242 1 96.69 90 GLY B CA 1
ATOM 3336 C C . GLY B 1 90 ? 2.215 9.594 11.984 1 96.69 90 GLY B C 1
ATOM 3337 O O . GLY B 1 90 ? 2.719 10.719 11.93 1 96.69 90 GLY B O 1
ATOM 3338 N N . VAL B 1 91 ? 1.156 9.305 12.664 1 93.31 91 VAL B N 1
ATOM 3339 C CA . VAL B 1 91 ? 0.436 10.367 13.352 1 93.31 91 VAL B CA 1
ATOM 3340 C C . VAL B 1 91 ? 1.169 10.75 14.641 1 93.31 91 VAL B C 1
ATOM 3342 O O . VAL B 1 91 ? 1.917 9.938 15.195 1 93.31 91 VAL B O 1
ATOM 3345 N N . TYR B 1 92 ? 1.095 11.945 15.062 1 90.94 92 TYR B N 1
ATOM 3346 C CA . TYR B 1 92 ? 1.602 12.477 16.328 1 90.94 92 TYR B CA 1
ATOM 3347 C C . TYR B 1 92 ? 3.125 12.492 16.328 1 90.94 92 TYR B C 1
ATOM 3349 O O . TYR B 1 92 ? 3.746 12.289 17.375 1 90.94 92 TYR B O 1
ATOM 3357 N N . VAL B 1 93 ? 3.715 12.625 15.211 1 94.25 93 VAL B N 1
ATOM 3358 C CA . VAL B 1 93 ? 5.168 12.578 15.102 1 94.25 93 VAL B CA 1
ATOM 3359 C C . VAL B 1 93 ? 5.789 13.719 15.906 1 94.25 93 VAL B C 1
ATOM 3361 O O . VAL B 1 93 ? 6.898 13.594 16.422 1 94.25 93 VAL B O 1
ATOM 3364 N N . GLU B 1 94 ? 5.082 14.867 16.016 1 89.88 94 GLU B N 1
ATOM 3365 C CA . GLU B 1 94 ? 5.586 16.062 16.688 1 89.88 94 GLU B CA 1
ATOM 3366 C C . GLU B 1 94 ? 5.859 15.773 18.172 1 89.88 94 GLU B C 1
ATOM 3368 O O . GLU B 1 94 ? 6.641 16.484 18.797 1 89.88 94 GLU B O 1
ATOM 3373 N N . ASP B 1 95 ? 5.246 14.719 18.641 1 89.44 95 ASP B N 1
ATOM 3374 C CA . ASP B 1 95 ? 5.406 14.352 20.047 1 89.44 95 ASP B CA 1
ATOM 3375 C C . ASP B 1 95 ? 6.633 13.469 20.25 1 89.44 95 ASP B C 1
ATOM 3377 O O . ASP B 1 95 ? 7.043 13.219 21.391 1 89.44 95 ASP B O 1
ATOM 3381 N N . PHE B 1 96 ? 7.145 13.008 19.203 1 94.62 96 PHE B N 1
ATOM 3382 C CA . PHE B 1 96 ? 8.312 12.141 19.297 1 94.62 96 PHE B CA 1
ATOM 3383 C C . PHE B 1 96 ? 9.594 12.969 19.344 1 94.62 96 PHE B C 1
ATOM 3385 O O . PHE B 1 96 ? 10.07 13.453 18.328 1 94.62 96 PHE B O 1
ATOM 3392 N N . GLN B 1 97 ? 10.125 13.188 20.516 1 92.06 97 GLN B N 1
ATOM 3393 C CA . GLN B 1 97 ? 11.406 13.844 20.766 1 92.06 97 GLN B CA 1
ATOM 3394 C C . GLN B 1 97 ? 12.359 12.93 21.531 1 92.06 97 GLN B C 1
ATOM 3396 O O . GLN B 1 97 ? 12.07 12.523 22.656 1 92.06 97 GLN B O 1
ATOM 3401 N N . ASN B 1 98 ? 13.383 12.578 20.844 1 97 98 ASN B N 1
ATOM 3402 C CA . ASN B 1 98 ? 14.352 11.664 21.438 1 97 98 ASN B CA 1
ATOM 3403 C C . ASN B 1 98 ? 15.781 12.023 21.047 1 97 98 ASN B C 1
ATOM 3405 O O . ASN B 1 98 ? 16.188 11.789 19.906 1 97 98 ASN B O 1
ATOM 3409 N N . LYS B 1 99 ? 16.547 12.547 21.969 1 97.56 99 LYS B N 1
ATOM 3410 C CA . LYS B 1 99 ? 17.891 13.047 21.719 1 97.56 99 LYS B CA 1
ATOM 3411 C C . LYS B 1 99 ? 18.828 11.922 21.266 1 97.56 99 LYS B C 1
ATOM 3413 O O . LYS B 1 99 ? 19.719 12.141 20.438 1 97.56 99 LYS B O 1
ATOM 3418 N N . SER B 1 100 ? 18.594 10.773 21.828 1 98.38 100 SER B N 1
ATOM 3419 C CA . SER B 1 100 ? 19.438 9.641 21.469 1 98.38 100 SER B CA 1
ATOM 3420 C C . SER B 1 100 ? 19.219 9.219 20.016 1 98.38 100 SER B C 1
ATOM 3422 O O . SER B 1 100 ? 20.172 8.867 19.312 1 98.38 100 SER B O 1
ATOM 3424 N N . VAL B 1 101 ? 17.984 9.227 19.578 1 98.69 101 VAL B N 1
ATOM 3425 C CA . VAL B 1 101 ? 17.672 8.906 18.188 1 98.69 101 VAL B CA 1
ATOM 3426 C C . VAL B 1 101 ? 18.297 9.953 17.266 1 98.69 101 VAL B C 1
ATOM 3428 O O . VAL B 1 101 ? 18.891 9.617 16.25 1 98.69 101 VAL B O 1
ATOM 3431 N N . ASN B 1 102 ? 18.188 11.234 17.688 1 98.56 102 ASN B N 1
ATOM 3432 C CA . ASN B 1 102 ? 18.781 12.312 16.906 1 98.56 102 ASN B CA 1
ATOM 3433 C C . ASN B 1 102 ? 20.281 12.125 16.734 1 98.56 102 ASN B C 1
ATOM 3435 O O . ASN B 1 102 ? 20.812 12.258 15.625 1 98.56 102 ASN B O 1
ATOM 3439 N N . ALA B 1 103 ? 20.906 11.812 17.797 1 98.62 103 ALA B N 1
ATOM 3440 C CA . ALA B 1 103 ? 22.359 11.602 17.781 1 98.62 103 ALA B CA 1
ATOM 3441 C C . ALA B 1 103 ? 22.719 10.43 16.875 1 98.62 103 ALA B C 1
ATOM 3443 O O . ALA B 1 103 ? 23.688 10.5 16.125 1 98.62 103 ALA B O 1
ATOM 3444 N N . TRP B 1 104 ? 21.984 9.344 17.016 1 98.69 104 TRP B N 1
ATOM 3445 C CA . TRP B 1 104 ? 22.219 8.148 16.203 1 98.69 104 TRP B CA 1
ATOM 3446 C C . TRP B 1 104 ? 22.078 8.453 14.719 1 98.69 104 TRP B C 1
ATOM 3448 O O . TRP B 1 104 ? 22.906 8.023 13.914 1 98.69 104 TRP B O 1
ATOM 3458 N N . LEU B 1 105 ? 21.062 9.188 14.328 1 98.81 105 LEU B N 1
ATOM 3459 C CA . LEU B 1 105 ? 20.828 9.539 12.938 1 98.81 105 LEU B CA 1
ATOM 3460 C C . LEU B 1 105 ? 21.953 10.422 12.398 1 98.81 105 LEU B C 1
ATOM 3462 O O . LEU B 1 105 ? 22.406 10.219 11.273 1 98.81 105 LEU B O 1
ATOM 3466 N N . ARG B 1 106 ? 22.406 11.367 13.164 1 98.44 106 ARG B N 1
ATOM 3467 C CA . ARG B 1 106 ? 23.516 12.219 12.758 1 98.44 106 ARG B CA 1
ATOM 3468 C C . ARG B 1 106 ? 24.781 11.398 12.516 1 98.44 106 ARG B C 1
ATOM 3470 O O . ARG B 1 106 ? 25.484 11.609 11.531 1 98.44 106 ARG B O 1
ATOM 3477 N N . GLU B 1 107 ? 25 10.594 13.469 1 98.38 107 GLU B N 1
ATOM 3478 C CA . GLU B 1 107 ? 26.188 9.758 13.352 1 98.38 107 GLU B CA 1
ATOM 3479 C C . GLU B 1 107 ? 26.125 8.875 12.102 1 98.38 107 GLU B C 1
ATOM 3481 O O . GLU B 1 107 ? 27.109 8.758 11.375 1 98.38 107 GLU B O 1
ATOM 3486 N N . ALA B 1 108 ? 24.969 8.219 11.883 1 98.44 108 ALA B N 1
ATOM 3487 C CA . ALA B 1 108 ? 24.781 7.398 10.688 1 98.44 108 ALA B CA 1
ATOM 3488 C C . ALA B 1 108 ? 25.078 8.195 9.422 1 98.44 108 ALA B C 1
ATOM 3490 O O . ALA B 1 108 ? 25.859 7.762 8.57 1 98.44 108 ALA B O 1
ATOM 3491 N N . TYR B 1 109 ? 24.531 9.367 9.391 1 98.31 109 TYR B N 1
ATOM 3492 C CA . TYR B 1 109 ? 24.703 10.227 8.227 1 98.31 109 TYR B CA 1
ATOM 3493 C C . TYR B 1 109 ? 26.172 10.609 8.047 1 98.31 109 TYR B C 1
ATOM 3495 O O . TYR B 1 109 ? 26.703 10.562 6.938 1 98.31 109 TYR B O 1
ATOM 3503 N N . ASN B 1 110 ? 26.828 10.953 9.094 1 97.31 110 ASN B N 1
ATOM 3504 C CA . ASN B 1 110 ? 28.219 11.375 9.055 1 97.31 110 ASN B CA 1
ATOM 3505 C C . ASN B 1 110 ? 29.141 10.242 8.617 1 97.31 110 ASN B C 1
ATOM 3507 O O . ASN B 1 110 ? 30.203 10.484 8.039 1 97.31 110 ASN B O 1
ATOM 3511 N N . ARG B 1 111 ? 28.703 9.078 8.82 1 97 111 ARG B N 1
ATOM 3512 C CA . ARG B 1 111 ? 29.484 7.91 8.438 1 97 111 ARG B CA 1
ATOM 3513 C C . ARG B 1 111 ? 29.188 7.496 7.004 1 97 111 ARG B C 1
ATOM 3515 O O . ARG B 1 111 ? 29.672 6.453 6.543 1 97 111 ARG B O 1
ATOM 3522 N N . GLY B 1 112 ? 28.344 8.242 6.355 1 96.56 112 GLY B N 1
ATOM 3523 C CA . GLY B 1 112 ? 28.094 8.008 4.945 1 96.56 112 GLY B CA 1
ATOM 3524 C C . GLY B 1 112 ? 26.906 7.098 4.699 1 96.56 112 GLY B C 1
ATOM 3525 O O . GLY B 1 112 ? 26.625 6.711 3.561 1 96.56 112 GLY B O 1
ATOM 3526 N N . ILE B 1 113 ? 26.219 6.691 5.73 1 98 113 ILE B N 1
ATOM 3527 C CA . ILE B 1 113 ? 25 5.887 5.609 1 98 113 ILE B CA 1
ATOM 3528 C C . ILE B 1 113 ? 23.859 6.758 5.102 1 98 113 ILE B C 1
ATOM 3530 O O . ILE B 1 113 ? 23.688 7.895 5.543 1 98 113 ILE B O 1
ATOM 3534 N N . ALA B 1 114 ? 23.094 6.242 4.117 1 98.44 114 ALA B N 1
ATOM 3535 C CA . ALA B 1 114 ? 21.906 6.969 3.67 1 98.44 114 ALA B CA 1
ATOM 3536 C C . ALA B 1 114 ? 20.859 7.031 4.773 1 98.44 114 ALA B C 1
ATOM 3538 O O . ALA B 1 114 ? 20.641 6.055 5.492 1 98.44 114 ALA B O 1
ATOM 3539 N N . VAL B 1 115 ? 20.297 8.195 4.926 1 98.75 115 VAL B N 1
ATOM 3540 C CA . VAL B 1 115 ? 19.234 8.375 5.906 1 98.75 115 VAL B CA 1
ATOM 3541 C C . VAL B 1 115 ? 17.953 8.82 5.203 1 98.75 115 VAL B C 1
ATOM 3543 O O . VAL B 1 115 ? 18 9.609 4.262 1 98.75 115 VAL B O 1
ATOM 3546 N N . GLY B 1 116 ? 16.844 8.242 5.641 1 98.69 116 GLY B N 1
ATOM 3547 C CA . GLY B 1 116 ? 15.578 8.578 4.992 1 98.69 116 GLY B CA 1
ATOM 3548 C C . GLY B 1 116 ? 14.391 8.516 5.934 1 98.69 116 GLY B C 1
ATOM 3549 O O . GLY B 1 116 ? 14.555 8.273 7.133 1 98.69 116 GLY B O 1
ATOM 3550 N N . SER B 1 117 ? 13.273 8.844 5.41 1 98.75 117 SER B N 1
ATOM 3551 C CA . SER B 1 117 ? 12.055 8.859 6.211 1 98.75 117 SER B CA 1
ATOM 3552 C C . SER B 1 117 ? 10.828 8.508 5.363 1 98.75 117 SER B C 1
ATOM 3554 O O . SER B 1 117 ? 10.828 8.727 4.148 1 98.75 117 SER B O 1
ATOM 3556 N N . LEU B 1 118 ? 9.891 7.941 6.008 1 98.69 118 LEU B N 1
ATOM 3557 C CA . LEU B 1 118 ? 8.586 7.633 5.441 1 98.69 118 LEU B CA 1
ATOM 3558 C C . LEU B 1 118 ? 7.48 8.398 6.164 1 98.69 118 LEU B C 1
ATOM 3560 O O . LEU B 1 118 ? 7.512 8.531 7.391 1 98.69 118 LEU B O 1
ATOM 3564 N N . CYS B 1 119 ? 6.43 8.875 5.332 1 98 119 CYS B N 1
ATOM 3565 C CA . CYS B 1 119 ? 5.281 9.586 5.879 1 98 119 CYS B CA 1
ATOM 3566 C C . CYS B 1 119 ? 5.723 10.867 6.586 1 98 119 CYS B C 1
ATOM 3568 O O . CYS B 1 119 ? 6.332 11.742 5.973 1 98 119 CYS B O 1
ATOM 3570 N N . THR B 1 120 ? 5.609 10.977 7.93 1 97.81 120 THR B N 1
ATOM 3571 C CA . THR B 1 120 ? 5.914 12.211 8.641 1 97.81 120 THR B CA 1
ATOM 3572 C C . THR B 1 120 ? 7.305 12.148 9.266 1 97.81 120 THR B C 1
ATOM 3574 O O . THR B 1 120 ? 7.672 13.008 10.07 1 97.81 120 THR B O 1
ATOM 3577 N N . GLY B 1 121 ? 8.109 11.18 8.82 1 98.44 121 GLY B N 1
ATOM 3578 C CA . GLY B 1 121 ? 9.414 10.93 9.414 1 98.44 121 GLY B CA 1
ATOM 3579 C C . GLY B 1 121 ? 10.414 12.039 9.156 1 98.44 121 GLY B C 1
ATOM 3580 O O . GLY B 1 121 ? 11.43 12.148 9.844 1 98.44 121 GLY B O 1
ATOM 3581 N N . ALA B 1 122 ? 10.125 12.875 8.148 1 98.31 122 ALA B N 1
ATOM 3582 C CA . ALA B 1 122 ? 10.992 14.023 7.879 1 98.31 122 ALA B CA 1
ATOM 3583 C C . ALA B 1 122 ? 11.117 14.914 9.109 1 98.31 122 ALA B C 1
ATOM 3585 O O . ALA B 1 122 ? 12.156 15.555 9.32 1 98.31 122 ALA B O 1
ATOM 3586 N N . HIS B 1 123 ? 10.07 14.945 9.938 1 97 123 HIS B N 1
ATOM 3587 C CA . HIS B 1 123 ? 10.109 15.703 11.188 1 97 123 HIS B CA 1
ATOM 3588 C C . HIS B 1 123 ? 11.25 15.227 12.086 1 97 123 HIS B C 1
ATOM 3590 O O . HIS B 1 123 ? 11.969 16.047 12.664 1 97 123 HIS B O 1
ATOM 3596 N N . VAL B 1 124 ? 11.438 13.914 12.164 1 98.25 124 VAL B N 1
ATOM 3597 C CA . VAL B 1 124 ? 12.469 13.32 13.008 1 98.25 124 VAL B CA 1
ATOM 3598 C C . VAL B 1 124 ? 13.844 13.617 12.422 1 98.25 124 VAL B C 1
ATOM 3600 O O . VAL B 1 124 ? 14.781 13.953 13.156 1 98.25 124 VAL B O 1
ATOM 3603 N N . LEU B 1 125 ? 13.992 13.523 11.109 1 98.56 125 LEU B N 1
ATOM 3604 C CA . LEU B 1 125 ? 15.258 13.844 10.461 1 98.56 125 LEU B CA 1
ATOM 3605 C C . LEU B 1 125 ? 15.641 15.297 10.703 1 98.56 125 LEU B C 1
ATOM 3607 O O . LEU B 1 125 ? 16.812 15.609 10.945 1 98.56 125 LEU B O 1
ATOM 3611 N N . ASP B 1 126 ? 14.68 16.141 10.602 1 97 126 ASP B N 1
ATOM 3612 C CA . ASP B 1 126 ? 15 17.562 10.781 1 97 126 ASP B CA 1
ATOM 3613 C C . ASP B 1 126 ? 15.297 17.875 12.25 1 97 126 ASP B C 1
ATOM 3615 O O . ASP B 1 126 ? 16.156 18.703 12.547 1 97 126 ASP B O 1
ATOM 3619 N N . SER B 1 127 ? 14.547 17.234 13.141 1 96.5 127 SER B N 1
ATOM 3620 C CA . SER B 1 127 ? 14.867 17.359 14.562 1 96.5 127 SER B CA 1
ATOM 3621 C C . SER B 1 127 ? 16.328 16.984 14.836 1 96.5 127 SER B C 1
ATOM 3623 O O . SER B 1 127 ? 16.938 17.516 15.766 1 96.5 127 SER B O 1
ATOM 3625 N N . ALA B 1 128 ? 16.828 16.094 14.008 1 97.75 128 ALA B N 1
ATOM 3626 C CA . ALA B 1 128 ? 18.234 15.672 14.117 1 97.75 128 ALA B CA 1
ATOM 3627 C C . ALA B 1 128 ? 19.156 16.656 13.398 1 97.75 128 ALA B C 1
ATOM 3629 O O . ALA B 1 128 ? 20.375 16.484 13.414 1 97.75 128 ALA B O 1
ATOM 3630 N N . GLY B 1 129 ? 18.562 17.688 12.75 1 97.25 129 GLY B N 1
ATOM 3631 C CA . GLY B 1 129 ? 19.344 18.703 12.062 1 97.25 129 GLY B CA 1
ATOM 3632 C C . GLY B 1 129 ? 19.844 18.25 10.703 1 97.25 129 GLY B C 1
ATOM 3633 O O . GLY B 1 129 ? 20.797 18.828 10.164 1 97.25 129 GLY B O 1
ATOM 3634 N N . LEU B 1 130 ? 19.188 17.312 10.133 1 98.25 130 LEU B N 1
ATOM 3635 C CA . LEU B 1 130 ? 19.75 16.672 8.945 1 98.25 130 LEU B CA 1
ATOM 3636 C C . LEU B 1 130 ? 19.125 17.25 7.672 1 98.25 130 LEU B C 1
ATOM 3638 O O . LEU B 1 130 ? 19.625 17 6.57 1 98.25 130 LEU B O 1
ATOM 3642 N N . LEU B 1 131 ? 18.078 18.078 7.824 1 98.06 131 LEU B N 1
ATOM 3643 C CA . LEU B 1 131 ? 17.375 18.516 6.617 1 98.06 131 LEU B CA 1
ATOM 3644 C C . LEU B 1 131 ? 17.625 20 6.352 1 98.06 131 LEU B C 1
ATOM 3646 O O . LEU B 1 131 ? 17 20.578 5.453 1 98.06 131 LEU B O 1
ATOM 3650 N N . THR B 1 132 ? 18.469 20.641 7.152 1 96.38 132 THR B N 1
ATOM 3651 C CA . THR B 1 132 ? 18.781 22.047 6.926 1 96.38 132 THR B CA 1
ATOM 3652 C C . THR B 1 132 ? 19.375 22.25 5.535 1 96.38 132 THR B C 1
ATOM 3654 O O . THR B 1 132 ? 20.406 21.672 5.199 1 96.38 132 THR B O 1
ATOM 3657 N N . GLY B 1 133 ? 18.719 23.047 4.746 1 96.19 133 GLY B N 1
ATOM 3658 C CA . GLY B 1 133 ? 19.188 23.359 3.402 1 96.19 133 GLY B CA 1
ATOM 3659 C C . GLY B 1 133 ? 19.047 22.188 2.441 1 96.19 133 GLY B C 1
ATOM 3660 O O . GLY B 1 133 ? 19.641 22.203 1.358 1 96.19 133 GLY B O 1
ATOM 3661 N N . LYS B 1 134 ? 18.375 21.188 2.883 1 97.44 134 LYS B N 1
ATOM 3662 C CA . LYS B 1 134 ? 18.203 20 2.053 1 97.44 134 LYS B CA 1
ATOM 3663 C C . LYS B 1 134 ? 16.781 19.922 1.494 1 97.44 134 LYS B C 1
ATOM 3665 O O . LYS B 1 134 ? 15.82 20.297 2.168 1 97.44 134 LYS B O 1
ATOM 3670 N N . ARG B 1 135 ? 16.672 19.438 0.25 1 97.19 135 ARG B N 1
ATOM 3671 C CA . ARG B 1 135 ? 15.352 19.156 -0.309 1 97.19 135 ARG B CA 1
ATOM 3672 C C . ARG B 1 135 ? 14.727 17.938 0.371 1 97.19 135 ARG B C 1
ATOM 3674 O O . ARG B 1 135 ? 15.391 16.938 0.59 1 97.19 135 ARG B O 1
ATOM 3681 N N . CYS B 1 136 ? 13.484 18.062 0.718 1 98 136 CYS B N 1
ATOM 3682 C CA . CYS B 1 136 ? 12.836 16.938 1.377 1 98 136 CYS B CA 1
ATOM 3683 C C . CYS B 1 136 ? 11.336 16.938 1.1 1 98 136 CYS B C 1
ATOM 3685 O O . CYS B 1 136 ? 10.797 17.906 0.563 1 98 136 CYS B O 1
ATOM 3687 N N . ALA B 1 137 ? 10.711 15.781 1.287 1 97.81 137 ALA B N 1
ATOM 3688 C CA . ALA B 1 137 ? 9.273 15.602 1.147 1 97.81 137 ALA B CA 1
ATOM 3689 C C . ALA B 1 137 ? 8.648 15.117 2.451 1 97.81 137 ALA B C 1
ATOM 3691 O O . ALA B 1 137 ? 9.305 14.43 3.24 1 97.81 137 ALA B O 1
ATOM 3692 N N . ILE B 1 138 ? 7.453 15.508 2.709 1 97.81 138 ILE B N 1
ATOM 3693 C CA . ILE B 1 138 ? 6.645 15.047 3.836 1 97.81 138 ILE B CA 1
ATOM 3694 C C . ILE B 1 138 ? 5.18 14.977 3.418 1 97.81 138 ILE B C 1
ATOM 3696 O O . ILE B 1 138 ? 4.793 15.516 2.381 1 97.81 138 ILE B O 1
ATOM 3700 N N . HIS B 1 139 ? 4.391 14.211 4.102 1 97.19 139 HIS B N 1
ATOM 3701 C CA . HIS B 1 139 ? 2.963 14.141 3.809 1 97.19 139 HIS B CA 1
ATOM 3702 C C . HIS B 1 139 ? 2.346 15.531 3.711 1 97.19 139 HIS B C 1
ATOM 3704 O O . HIS B 1 139 ? 2.611 16.391 4.551 1 97.19 139 HIS B O 1
ATOM 3710 N N . TRP B 1 140 ? 1.468 15.734 2.748 1 94.12 140 TRP B N 1
ATOM 3711 C CA . TRP B 1 140 ? 0.958 17.062 2.438 1 94.12 140 TRP B CA 1
ATOM 3712 C C . TRP B 1 140 ? 0.24 17.672 3.641 1 94.12 140 TRP B C 1
ATOM 3714 O O . TRP B 1 140 ? 0.302 18.875 3.863 1 94.12 140 TRP B O 1
ATOM 3724 N N . GLU B 1 141 ? -0.424 16.812 4.359 1 93.31 141 GLU B N 1
ATOM 3725 C CA . GLU B 1 141 ? -1.188 17.281 5.512 1 93.31 141 GLU B CA 1
ATOM 3726 C C . GLU B 1 141 ? -0.27 17.875 6.574 1 93.31 141 GLU B C 1
ATOM 3728 O O . GLU B 1 141 ? -0.702 18.703 7.379 1 93.31 141 GLU B O 1
ATOM 3733 N N . ASN B 1 142 ? 0.942 17.469 6.594 1 94.69 142 ASN B N 1
ATOM 3734 C CA . ASN B 1 142 ? 1.882 17.891 7.625 1 94.69 142 ASN B CA 1
ATOM 3735 C C . ASN B 1 142 ? 2.807 19 7.125 1 94.69 142 ASN B C 1
ATOM 3737 O O . ASN B 1 142 ? 3.619 19.516 7.887 1 94.69 142 ASN B O 1
ATOM 3741 N N . LEU B 1 143 ? 2.658 19.359 5.91 1 92.81 143 LEU B N 1
ATOM 3742 C CA . LEU B 1 143 ? 3.561 20.312 5.262 1 92.81 143 LEU B CA 1
ATOM 3743 C C . LEU B 1 143 ? 3.506 21.672 5.945 1 92.81 143 LEU B C 1
ATOM 3745 O O . LEU B 1 143 ? 4.547 22.25 6.266 1 92.81 143 LEU B O 1
ATOM 3749 N N . PRO B 1 144 ? 2.318 22.203 6.234 1 88.38 144 PRO B N 1
ATOM 3750 C CA . PRO B 1 144 ? 2.283 23.531 6.859 1 88.38 144 PRO B CA 1
ATOM 3751 C C . PRO B 1 144 ? 2.967 23.547 8.227 1 88.38 144 PRO B C 1
ATOM 3753 O O . PRO B 1 144 ? 3.797 24.422 8.492 1 88.38 144 PRO B O 1
ATOM 3756 N N . GLY B 1 145 ? 2.643 22.594 9.078 1 90.12 145 GLY B N 1
ATOM 3757 C CA . GLY B 1 145 ? 3.27 22.531 10.383 1 90.12 145 GLY B CA 1
ATOM 3758 C C . GLY B 1 145 ? 4.77 22.312 10.32 1 90.12 145 GLY B C 1
ATOM 3759 O O . GLY B 1 145 ? 5.523 22.922 11.07 1 90.12 145 GLY B O 1
ATOM 3760 N N . PHE B 1 146 ? 5.156 21.469 9.422 1 94.75 146 PHE B N 1
ATOM 3761 C CA . PHE B 1 146 ? 6.57 21.156 9.227 1 94.75 146 PHE B CA 1
ATOM 3762 C C . PHE B 1 146 ? 7.344 22.406 8.797 1 94.75 146 PHE B C 1
ATOM 3764 O O . PHE B 1 146 ? 8.422 22.688 9.32 1 94.75 146 PHE B O 1
ATOM 3771 N N . SER B 1 147 ? 6.801 23.172 7.852 1 91.75 147 SER B N 1
ATOM 3772 C CA . SER B 1 147 ? 7.445 24.359 7.324 1 91.75 147 SER B CA 1
ATOM 3773 C C . SER B 1 147 ? 7.598 25.422 8.406 1 91.75 147 SER B C 1
ATOM 3775 O O . SER B 1 147 ? 8.57 26.188 8.406 1 91.75 147 SER B O 1
ATOM 3777 N N . GLU B 1 148 ? 6.691 25.469 9.219 1 88.75 148 GLU B N 1
ATOM 3778 C CA . GLU B 1 148 ? 6.742 26.422 10.312 1 88.75 148 GLU B CA 1
ATOM 3779 C C . GLU B 1 148 ? 7.793 26.031 11.352 1 88.75 148 GLU B C 1
ATOM 3781 O O . GLU B 1 148 ? 8.539 26.891 11.844 1 88.75 148 GLU B O 1
ATOM 3786 N N . SER B 1 149 ? 7.816 24.766 11.664 1 90.38 149 SER B N 1
ATOM 3787 C CA . SER B 1 149 ? 8.727 24.266 12.688 1 90.38 149 SER B CA 1
ATOM 3788 C C . SER B 1 149 ? 10.164 24.25 12.188 1 90.38 149 SER B C 1
ATOM 3790 O O . SER B 1 149 ? 11.102 24.406 12.969 1 90.38 149 SER B O 1
ATOM 3792 N N . PHE B 1 150 ? 10.312 24.031 10.922 1 93.88 150 PHE B N 1
ATOM 3793 C CA . PHE B 1 150 ? 11.633 23.859 10.328 1 93.88 150 PHE B CA 1
ATOM 3794 C C . PHE B 1 150 ? 11.773 24.703 9.07 1 93.88 150 PHE B C 1
ATOM 3796 O O . PHE B 1 150 ? 11.898 24.172 7.969 1 93.88 150 PHE B O 1
ATOM 3803 N N . PRO B 1 151 ? 11.945 26.031 9.25 1 92 151 PRO B N 1
ATOM 3804 C CA . PRO B 1 151 ? 11.93 26.938 8.109 1 92 151 PRO B CA 1
ATOM 3805 C C . PRO B 1 151 ? 13.156 26.797 7.215 1 92 151 PRO B C 1
ATOM 3807 O O . PRO B 1 151 ? 13.164 27.266 6.074 1 92 151 PRO B O 1
ATOM 3810 N N . GLN B 1 152 ? 14.18 26.172 7.68 1 94.75 152 GLN B N 1
ATOM 3811 C CA . GLN B 1 152 ? 15.422 26.078 6.922 1 94.75 152 GLN B CA 1
ATOM 3812 C C . GLN B 1 152 ? 15.406 24.875 5.984 1 94.75 152 GLN B C 1
ATOM 3814 O O . GLN B 1 152 ? 16.281 24.734 5.137 1 94.75 152 GLN B O 1
ATOM 3819 N N . ALA B 1 153 ? 14.469 23.984 6.152 1 95.12 153 ALA B N 1
ATOM 3820 C CA . ALA B 1 153 ? 14.328 22.859 5.246 1 95.12 153 ALA B CA 1
ATOM 3821 C C . ALA B 1 153 ? 13.656 23.266 3.941 1 95.12 153 ALA B C 1
ATOM 3823 O O . ALA B 1 153 ? 12.75 24.109 3.943 1 95.12 153 ALA B O 1
ATOM 3824 N N . ASP B 1 154 ? 14.109 22.781 2.838 1 96.5 154 ASP B N 1
ATOM 3825 C CA . ASP B 1 154 ? 13.492 23 1.536 1 96.5 154 ASP B CA 1
ATOM 3826 C C . ASP B 1 154 ? 12.461 21.906 1.226 1 96.5 154 ASP B C 1
ATOM 3828 O O . ASP B 1 154 ? 12.758 20.953 0.512 1 96.5 154 ASP B O 1
ATOM 3832 N N . VAL B 1 155 ? 11.242 22.109 1.768 1 95.5 155 VAL B N 1
ATOM 3833 C CA . VAL B 1 155 ? 10.25 21.047 1.739 1 95.5 155 VAL B CA 1
ATOM 3834 C C . VAL B 1 155 ? 9.305 21.25 0.556 1 95.5 155 VAL B C 1
ATOM 3836 O O . VAL B 1 155 ? 8.914 22.375 0.25 1 95.5 155 VAL B O 1
ATOM 3839 N N . TYR B 1 156 ? 8.969 20.125 -0.15 1 92.62 156 TYR B N 1
ATOM 3840 C CA . TYR B 1 156 ? 8.086 20.125 -1.312 1 92.62 156 TYR B CA 1
ATOM 3841 C C . TYR B 1 156 ? 6.926 19.156 -1.119 1 92.62 156 TYR B C 1
ATOM 3843 O O . TYR B 1 156 ? 7.039 18.188 -0.377 1 92.62 156 TYR B O 1
ATOM 3851 N N . ALA B 1 157 ? 5.805 19.422 -1.831 1 90.88 157 ALA B N 1
ATOM 3852 C CA . ALA B 1 157 ? 4.664 18.516 -1.844 1 90.88 157 ALA B CA 1
ATOM 3853 C C . ALA B 1 157 ? 4.848 17.406 -2.883 1 90.88 157 ALA B C 1
ATOM 3855 O O . ALA B 1 157 ? 3.928 17.094 -3.641 1 90.88 157 ALA B O 1
ATOM 3856 N N . ASP B 1 158 ? 6.066 16.859 -2.973 1 94.5 158 ASP B N 1
ATOM 3857 C CA . ASP B 1 158 ? 6.422 15.758 -3.873 1 94.5 158 ASP B CA 1
ATOM 3858 C C . ASP B 1 158 ? 6.199 14.406 -3.205 1 94.5 158 ASP B C 1
ATOM 3860 O O . ASP B 1 158 ? 6.09 14.32 -1.979 1 94.5 158 ASP B O 1
ATOM 3864 N N . LEU B 1 159 ? 6.078 13.391 -4.004 1 96.88 159 LEU B N 1
ATOM 3865 C CA . LEU B 1 159 ? 5.895 12.055 -3.455 1 96.88 159 LEU B CA 1
ATOM 3866 C C . LEU B 1 159 ? 7.094 11.648 -2.607 1 96.88 159 LEU B C 1
ATOM 3868 O O . LEU B 1 159 ? 6.934 11.055 -1.536 1 96.88 159 LEU B O 1
ATOM 3872 N N . TYR B 1 160 ? 8.227 11.891 -3.145 1 98.19 160 TYR B N 1
ATOM 3873 C CA . TYR B 1 160 ? 9.484 11.664 -2.443 1 98.19 160 TYR B CA 1
ATOM 3874 C C . TYR B 1 160 ? 10.586 12.562 -2.992 1 98.19 160 TYR B C 1
ATOM 3876 O O . TYR B 1 160 ? 10.453 13.125 -4.082 1 98.19 160 TYR B O 1
ATOM 3884 N N . GLU B 1 161 ? 11.578 12.828 -2.232 1 97.88 161 GLU B N 1
ATOM 3885 C CA . GLU B 1 161 ? 12.758 13.609 -2.598 1 97.88 161 GLU B CA 1
ATOM 3886 C C . GLU B 1 161 ? 14.039 12.891 -2.203 1 97.88 161 GLU B C 1
ATOM 3888 O O . GLU B 1 161 ? 14.133 12.328 -1.113 1 97.88 161 GLU B O 1
ATOM 3893 N N . ILE B 1 162 ? 14.938 12.844 -3.117 1 97.69 162 ILE B N 1
ATOM 3894 C CA . ILE B 1 162 ? 16.266 12.312 -2.854 1 97.69 162 ILE B CA 1
ATOM 3895 C C . ILE B 1 162 ? 17.312 13.414 -3.035 1 97.69 162 ILE B C 1
ATOM 3897 O O . ILE B 1 162 ? 17.484 13.938 -4.137 1 97.69 162 ILE B O 1
ATOM 3901 N N . ASP B 1 163 ? 17.906 13.836 -1.992 1 97.75 163 ASP B N 1
ATOM 3902 C CA . ASP B 1 163 ? 18.969 14.836 -1.985 1 97.75 163 ASP B CA 1
ATOM 3903 C C . ASP B 1 163 ? 20.266 14.25 -1.431 1 97.75 163 ASP B C 1
ATOM 3905 O O . ASP B 1 163 ? 20.469 14.227 -0.215 1 97.75 163 ASP B O 1
ATOM 3909 N N . GLY B 1 164 ? 21.172 13.781 -2.42 1 95.94 164 GLY B N 1
ATOM 3910 C CA . GLY B 1 164 ? 22.344 13.055 -1.973 1 95.94 164 GLY B CA 1
ATOM 3911 C C . GLY B 1 164 ? 22 11.727 -1.313 1 95.94 164 GLY B C 1
ATOM 3912 O O . GLY B 1 164 ? 21.375 10.867 -1.926 1 95.94 164 GLY B O 1
ATOM 3913 N N . ASN B 1 165 ? 22.391 11.625 -0.006 1 96.69 165 ASN B N 1
ATOM 3914 C CA . ASN B 1 165 ? 22.141 10.391 0.727 1 96.69 165 ASN B CA 1
ATOM 3915 C C . ASN B 1 165 ? 20.953 10.539 1.676 1 96.69 165 ASN B C 1
ATOM 3917 O O . ASN B 1 165 ? 20.828 9.781 2.641 1 96.69 165 ASN B O 1
ATOM 3921 N N . ILE B 1 166 ? 20.109 11.516 1.39 1 98.5 166 ILE B N 1
ATOM 3922 C CA . ILE B 1 166 ? 18.891 11.734 2.174 1 98.5 166 ILE B CA 1
ATOM 3923 C C . ILE B 1 166 ? 17.672 11.375 1.341 1 98.5 166 ILE B C 1
ATOM 3925 O O . ILE B 1 166 ? 17.453 11.922 0.256 1 98.5 166 ILE B O 1
ATOM 3929 N N . TYR B 1 167 ? 16.891 10.453 1.811 1 98.56 167 TYR B N 1
ATOM 3930 C CA . TYR B 1 167 ? 15.695 9.961 1.147 1 98.56 167 TYR B CA 1
ATOM 3931 C C . TYR B 1 167 ? 14.445 10.297 1.952 1 98.56 167 TYR B C 1
ATOM 3933 O O . TYR B 1 167 ? 14.25 9.789 3.057 1 98.56 167 TYR B O 1
ATOM 3941 N N . THR B 1 168 ? 13.617 11.172 1.479 1 98.62 168 THR B N 1
ATOM 3942 C CA . THR B 1 168 ? 12.383 11.484 2.197 1 98.62 168 THR B CA 1
ATOM 3943 C C . THR B 1 168 ? 11.164 11.219 1.325 1 98.62 168 THR B C 1
ATOM 3945 O O . THR B 1 168 ? 11.188 11.469 0.118 1 98.62 168 THR B O 1
ATOM 3948 N N . CYS B 1 169 ? 10.172 10.633 1.935 1 98 169 CYS B N 1
ATOM 3949 C CA . CYS B 1 169 ? 8.961 10.211 1.236 1 98 169 CYS B CA 1
ATOM 3950 C C . CYS B 1 169 ? 7.715 10.648 1.988 1 98 169 CYS B C 1
ATOM 3952 O O . CYS B 1 169 ? 7.668 10.578 3.219 1 98 169 CYS B O 1
ATOM 3954 N N . ALA B 1 170 ? 6.684 11.039 1.247 1 97.69 170 ALA B N 1
ATOM 3955 C CA . ALA B 1 170 ? 5.457 11.578 1.826 1 97.69 170 ALA B CA 1
ATOM 3956 C C . ALA B 1 170 ? 4.66 10.484 2.533 1 97.69 170 ALA B C 1
ATOM 3958 O O . ALA B 1 170 ? 3.805 10.773 3.373 1 97.69 170 ALA B O 1
ATOM 3959 N N . GLY B 1 171 ? 4.898 9.188 2.133 1 97.25 171 GLY B N 1
ATOM 3960 C CA . GLY B 1 171 ? 4.18 8.094 2.76 1 97.25 171 GLY B CA 1
ATOM 3961 C C . GLY B 1 171 ? 3.076 7.527 1.887 1 97.25 171 GLY B C 1
ATOM 3962 O O . GLY B 1 171 ? 3.16 7.582 0.658 1 97.25 171 GLY B O 1
ATOM 3963 N N . GLY B 1 172 ? 2.004 6.883 2.576 1 96.69 172 GLY B N 1
ATOM 3964 C CA . GLY B 1 172 ? 1.021 6.195 1.754 1 96.69 172 GLY B CA 1
ATOM 3965 C C . GLY B 1 172 ? 1.64 5.23 0.762 1 96.69 172 GLY B C 1
ATOM 3966 O O . GLY B 1 172 ? 2.533 4.457 1.115 1 96.69 172 GLY B O 1
ATOM 3967 N N . THR B 1 173 ? 1.145 5.324 -0.474 1 97.12 173 THR B N 1
ATOM 3968 C CA . THR B 1 173 ? 1.685 4.434 -1.498 1 97.12 173 THR B CA 1
ATOM 3969 C C . THR B 1 173 ? 2.963 5.016 -2.098 1 97.12 173 THR B C 1
ATOM 3971 O O . THR B 1 173 ? 3.646 4.348 -2.877 1 97.12 173 THR B O 1
ATOM 3974 N N . ALA B 1 174 ? 3.314 6.246 -1.705 1 97.31 174 ALA B N 1
ATOM 3975 C CA . ALA B 1 174 ? 4.5 6.895 -2.26 1 97.31 174 ALA B CA 1
ATOM 3976 C C . ALA B 1 174 ? 5.773 6.164 -1.836 1 97.31 174 ALA B C 1
ATOM 3978 O O . ALA B 1 174 ? 6.805 6.262 -2.504 1 97.31 174 ALA B O 1
ATOM 3979 N N . SER B 1 175 ? 5.699 5.48 -0.678 1 97.94 175 SER B N 1
ATOM 3980 C CA . SER B 1 175 ? 6.855 4.715 -0.227 1 97.94 175 SER B CA 1
ATOM 3981 C C . SER B 1 175 ? 7.238 3.641 -1.24 1 97.94 175 SER B C 1
ATOM 3983 O O . SER B 1 175 ? 8.414 3.32 -1.398 1 97.94 175 SER B O 1
ATOM 3985 N N . LEU B 1 176 ? 6.215 3.041 -1.851 1 97.5 176 LEU B N 1
ATOM 3986 C CA . LEU B 1 176 ? 6.473 2.09 -2.928 1 97.5 176 LEU B CA 1
ATOM 3987 C C . LEU B 1 176 ? 7.277 2.74 -4.047 1 97.5 176 LEU B C 1
ATOM 3989 O O . LEU B 1 176 ? 8.281 2.186 -4.492 1 97.5 176 LEU B O 1
ATOM 3993 N N . ASP B 1 177 ? 6.941 3.926 -4.422 1 97.56 177 ASP B N 1
ATOM 3994 C CA . ASP B 1 177 ? 7.582 4.652 -5.516 1 97.56 177 ASP B CA 1
ATOM 3995 C C . ASP B 1 177 ? 9.031 4.98 -5.184 1 97.56 177 ASP B C 1
ATOM 3997 O O . ASP B 1 177 ? 9.922 4.82 -6.023 1 97.56 177 ASP B O 1
ATOM 4001 N N . MET B 1 178 ? 9.203 5.434 -3.994 1 98.19 178 MET B N 1
ATOM 4002 C CA . MET B 1 178 ? 10.57 5.762 -3.594 1 98.19 178 MET B CA 1
ATOM 4003 C C . MET B 1 178 ? 11.453 4.52 -3.621 1 98.19 178 MET B C 1
ATOM 4005 O O . MET B 1 178 ? 12.594 4.57 -4.094 1 98.19 178 MET B O 1
ATOM 4009 N N . MET B 1 179 ? 10.961 3.41 -3.115 1 98.38 179 MET B N 1
ATOM 4010 C CA . MET B 1 179 ? 11.742 2.18 -3.09 1 98.38 179 MET B CA 1
ATOM 4011 C C . MET B 1 179 ? 11.969 1.647 -4.504 1 98.38 179 MET B C 1
ATOM 4013 O O . MET B 1 179 ? 13.008 1.06 -4.793 1 98.38 179 MET B O 1
ATOM 4017 N N . LEU B 1 180 ? 10.961 1.809 -5.367 1 97.62 180 LEU B N 1
ATOM 4018 C CA . LEU B 1 180 ? 11.141 1.435 -6.766 1 97.62 180 LEU B CA 1
ATOM 4019 C C . LEU B 1 180 ? 12.266 2.242 -7.398 1 97.62 180 LEU B C 1
ATOM 4021 O O . LEU B 1 180 ? 13.031 1.716 -8.211 1 97.62 180 LEU B O 1
ATOM 4025 N N . ASN B 1 181 ? 12.328 3.516 -7.051 1 97.31 181 ASN B N 1
ATOM 4026 C CA . ASN B 1 181 ? 13.438 4.336 -7.527 1 97.31 181 ASN B CA 1
ATOM 4027 C C . ASN B 1 181 ? 14.781 3.781 -7.066 1 97.31 181 ASN B C 1
ATOM 4029 O O . ASN B 1 181 ? 15.734 3.738 -7.844 1 97.31 181 ASN B O 1
ATOM 4033 N N . LEU B 1 182 ? 14.859 3.391 -5.824 1 97.31 182 LEU B N 1
ATOM 4034 C CA . LEU B 1 182 ? 16.078 2.775 -5.297 1 97.31 182 LEU B CA 1
ATOM 4035 C C . LEU B 1 182 ? 16.438 1.523 -6.086 1 97.31 182 LEU B C 1
ATOM 4037 O O . LEU B 1 182 ? 17.594 1.337 -6.465 1 97.31 182 LEU B O 1
ATOM 4041 N N . ILE B 1 183 ? 15.484 0.672 -6.332 1 97.56 183 ILE B N 1
ATOM 4042 C CA . ILE B 1 183 ? 15.672 -0.574 -7.062 1 97.56 183 ILE B CA 1
ATOM 4043 C C . ILE B 1 183 ? 16.125 -0.27 -8.492 1 97.56 183 ILE B C 1
ATOM 4045 O O . ILE B 1 183 ? 16.969 -0.977 -9.055 1 97.56 183 ILE B O 1
ATOM 4049 N N . ASP B 1 184 ? 15.562 0.759 -9.047 1 96.5 184 ASP B N 1
ATOM 4050 C CA . ASP B 1 184 ? 15.938 1.168 -10.398 1 96.5 184 ASP B CA 1
ATOM 4051 C C . ASP B 1 184 ? 17.422 1.534 -10.461 1 96.5 184 ASP B C 1
ATOM 4053 O O . ASP B 1 184 ? 18.125 1.121 -11.383 1 96.5 184 ASP B O 1
ATOM 4057 N N . GLN B 1 185 ? 17.859 2.281 -9.5 1 95.81 185 GLN B N 1
ATOM 4058 C CA . GLN B 1 185 ? 19.266 2.678 -9.43 1 95.81 185 GLN B CA 1
ATOM 4059 C C . GLN B 1 185 ? 20.172 1.463 -9.273 1 95.81 185 GLN B C 1
ATOM 4061 O O . GLN B 1 185 ? 21.266 1.421 -9.844 1 95.81 185 GLN B O 1
ATOM 4066 N N . ASP B 1 186 ? 19.688 0.511 -8.523 1 96.56 186 ASP B N 1
ATOM 4067 C CA . ASP B 1 186 ? 20.516 -0.645 -8.203 1 96.56 186 ASP B CA 1
ATOM 4068 C C . ASP B 1 186 ? 20.5 -1.667 -9.336 1 96.56 186 ASP B C 1
ATOM 4070 O O . ASP B 1 186 ? 21.531 -2.26 -9.656 1 96.56 186 ASP B O 1
ATOM 4074 N N . PHE B 1 187 ? 19.266 -1.898 -9.961 1 96.5 187 PHE B N 1
ATOM 4075 C CA . PHE B 1 187 ? 19.141 -3.064 -10.828 1 96.5 187 PHE B CA 1
ATOM 4076 C C . PHE B 1 187 ? 18.484 -2.689 -12.148 1 96.5 187 PHE B C 1
ATOM 4078 O O . PHE B 1 187 ? 18.406 -3.51 -13.062 1 96.5 187 PHE B O 1
ATOM 4085 N N . GLY B 1 188 ? 17.953 -1.542 -12.25 1 94.88 188 GLY B N 1
ATOM 4086 C CA . GLY B 1 188 ? 17.422 -1.064 -13.516 1 94.88 188 GLY B CA 1
ATOM 4087 C C . GLY B 1 188 ? 15.93 -1.282 -13.664 1 94.88 188 GLY B C 1
ATOM 4088 O O . GLY B 1 188 ? 15.297 -1.885 -12.797 1 94.88 188 GLY B O 1
ATOM 4089 N N . GLU B 1 189 ? 15.398 -0.878 -14.773 1 92.56 189 GLU B N 1
ATOM 4090 C CA . GLU B 1 189 ? 13.969 -0.747 -15.039 1 92.56 189 GLU B CA 1
ATOM 4091 C C . GLU B 1 189 ? 13.305 -2.113 -15.156 1 92.56 189 GLU B C 1
ATOM 4093 O O . GLU B 1 189 ? 12.133 -2.277 -14.797 1 92.56 189 GLU B O 1
ATOM 4098 N N . ASN B 1 190 ? 13.938 -3.084 -15.648 1 90.88 190 ASN B N 1
ATOM 4099 C CA . ASN B 1 190 ? 13.352 -4.41 -15.812 1 90.88 190 ASN B CA 1
ATOM 4100 C C . ASN B 1 190 ? 12.898 -4.996 -14.484 1 90.88 190 ASN B C 1
ATOM 4102 O O . ASN B 1 190 ? 11.781 -5.504 -14.375 1 90.88 190 ASN B O 1
ATOM 4106 N N . LEU B 1 191 ? 13.758 -4.875 -13.445 1 93.88 191 LEU B N 1
ATOM 4107 C CA . LEU B 1 191 ? 13.383 -5.371 -12.125 1 93.88 191 LEU B CA 1
ATOM 4108 C C . LEU B 1 191 ? 12.242 -4.543 -11.539 1 93.88 191 LEU B C 1
ATOM 4110 O O . LEU B 1 191 ? 11.336 -5.086 -10.914 1 93.88 191 LEU B O 1
ATOM 4114 N N . VAL B 1 192 ? 12.305 -3.219 -11.805 1 95.94 192 VAL B N 1
ATOM 4115 C CA . VAL B 1 192 ? 11.25 -2.328 -11.336 1 95.94 192 VAL B CA 1
ATOM 4116 C C . VAL B 1 192 ? 9.898 -2.793 -11.875 1 95.94 192 VAL B C 1
ATOM 4118 O O . VAL B 1 192 ? 8.93 -2.912 -11.125 1 95.94 192 VAL B O 1
ATOM 4121 N N . ASN B 1 193 ? 9.859 -3.096 -13.125 1 92.31 193 ASN B N 1
ATOM 4122 C CA . ASN B 1 193 ? 8.609 -3.52 -13.758 1 92.31 193 ASN B CA 1
ATOM 4123 C C . ASN B 1 193 ? 8.102 -4.832 -13.172 1 92.31 193 ASN B C 1
ATOM 4125 O O . ASN B 1 193 ? 6.898 -4.988 -12.945 1 92.31 193 ASN B O 1
ATOM 4129 N N . ARG B 1 194 ? 8.938 -5.738 -12.891 1 92.88 194 ARG B N 1
ATOM 4130 C CA . ARG B 1 194 ? 8.555 -7.016 -12.305 1 92.88 194 ARG B CA 1
ATOM 4131 C C . ARG B 1 194 ? 7.984 -6.82 -10.898 1 92.88 194 ARG B C 1
ATOM 4133 O O . ARG B 1 194 ? 6.988 -7.449 -10.539 1 92.88 194 ARG B O 1
ATOM 4140 N N . VAL B 1 195 ? 8.664 -5.945 -10.164 1 96.75 195 VAL B N 1
ATOM 4141 C CA . VAL B 1 195 ? 8.188 -5.66 -8.812 1 96.75 195 VAL B CA 1
ATOM 4142 C C . VAL B 1 195 ? 6.816 -4.996 -8.867 1 96.75 195 VAL B C 1
ATOM 4144 O O . VAL B 1 195 ? 5.922 -5.344 -8.094 1 96.75 195 VAL B O 1
ATOM 4147 N N . CYS B 1 196 ? 6.621 -4.09 -9.781 1 95.19 196 CYS B N 1
ATOM 4148 C CA . CYS B 1 196 ? 5.348 -3.402 -9.953 1 95.19 196 CYS B CA 1
ATOM 4149 C C . CYS B 1 196 ? 4.234 -4.391 -10.281 1 95.19 196 CYS B C 1
ATOM 4151 O O . CYS B 1 196 ? 3.115 -4.262 -9.781 1 95.19 196 CYS B O 1
ATOM 4153 N N . GLU B 1 197 ? 4.535 -5.363 -11.062 1 92.94 197 GLU B N 1
ATOM 4154 C CA . GLU B 1 197 ? 3.551 -6.383 -11.414 1 92.94 197 GLU B CA 1
ATOM 4155 C C . GLU B 1 197 ? 3.146 -7.207 -10.195 1 92.94 197 GLU B C 1
ATOM 4157 O O . GLU B 1 197 ? 1.972 -7.543 -10.031 1 92.94 197 GLU B O 1
ATOM 4162 N N . GLN B 1 198 ? 4.113 -7.441 -9.43 1 95.75 198 GLN B N 1
ATOM 4163 C CA . GLN B 1 198 ? 3.859 -8.25 -8.242 1 95.75 198 GLN B CA 1
ATOM 4164 C C . GLN B 1 198 ? 3.043 -7.469 -7.215 1 95.75 198 GLN B C 1
ATOM 4166 O O . GLN B 1 198 ? 2.195 -8.039 -6.523 1 95.75 198 GLN B O 1
ATOM 4171 N N . ALA B 1 199 ? 3.271 -6.145 -7.109 1 97.06 199 ALA B N 1
ATOM 4172 C CA . ALA B 1 199 ? 2.613 -5.297 -6.117 1 97.06 199 ALA B CA 1
ATOM 4173 C C . ALA B 1 199 ? 1.298 -4.746 -6.656 1 97.06 199 ALA B C 1
ATOM 4175 O O . ALA B 1 199 ? 0.562 -4.066 -5.938 1 97.06 199 ALA B O 1
ATOM 4176 N N . LEU B 1 200 ? 0.997 -5.047 -7.938 1 96.19 200 LEU B N 1
ATOM 4177 C CA . LEU B 1 200 ? -0.229 -4.629 -8.609 1 96.19 200 LEU B CA 1
ATOM 4178 C C . LEU B 1 200 ? -0.38 -3.111 -8.57 1 96.19 200 LEU B C 1
ATOM 4180 O O . LEU B 1 200 ? -1.438 -2.598 -8.195 1 96.19 200 LEU B O 1
ATOM 4184 N N . THR B 1 201 ? 0.718 -2.393 -8.875 1 92.5 201 THR B N 1
ATOM 4185 C CA . THR B 1 201 ? 0.651 -0.941 -9.008 1 92.5 201 THR B CA 1
ATOM 4186 C C . THR B 1 201 ? 0.138 -0.549 -10.391 1 92.5 201 THR B C 1
ATOM 4188 O O . THR B 1 201 ? 0.306 -1.296 -11.352 1 92.5 201 THR B O 1
ATOM 4191 N N . ASP B 1 202 ? -0.473 0.577 -10.414 1 84.19 202 ASP B N 1
ATOM 4192 C CA . ASP B 1 202 ? -1.065 1.049 -11.664 1 84.19 202 ASP B CA 1
ATOM 4193 C C . ASP B 1 202 ? 0.006 1.578 -12.609 1 84.19 202 ASP B C 1
ATOM 4195 O O . ASP B 1 202 ? -0.087 1.392 -13.828 1 84.19 202 ASP B O 1
ATOM 4199 N N . ARG B 1 203 ? 0.938 2.248 -12.109 1 85.56 203 ARG B N 1
ATOM 4200 C CA . ARG B 1 203 ? 2.066 2.801 -12.852 1 85.56 203 ARG B CA 1
ATOM 4201 C C . ARG B 1 203 ? 3.225 3.139 -11.914 1 85.56 203 ARG B C 1
ATOM 4203 O O . ARG B 1 203 ? 3.037 3.246 -10.703 1 85.56 203 ARG B O 1
ATOM 4210 N N . VAL B 1 204 ? 4.352 3.23 -12.484 1 86.44 204 VAL B N 1
ATOM 4211 C CA . VAL B 1 204 ? 5.5 3.742 -11.742 1 86.44 204 VAL B CA 1
ATOM 4212 C C . VAL B 1 204 ? 5.441 5.27 -11.688 1 86.44 204 VAL B C 1
ATOM 4214 O O . VAL B 1 204 ? 5.406 5.93 -12.727 1 86.44 204 VAL B O 1
ATOM 4217 N N . ARG B 1 205 ? 5.43 5.816 -10.461 1 92.12 205 ARG B N 1
ATOM 4218 C CA . ARG B 1 205 ? 5.359 7.266 -10.305 1 92.12 205 ARG B CA 1
ATOM 4219 C C . ARG B 1 205 ? 6.742 7.855 -10.039 1 92.12 205 ARG B C 1
ATOM 4221 O O . ARG B 1 205 ? 7.598 7.203 -9.438 1 92.12 205 ARG B O 1
ATOM 4228 N N . GLY B 1 206 ? 6.918 9.07 -10.57 1 91.81 206 GLY B N 1
ATOM 4229 C CA . GLY B 1 206 ? 8.164 9.789 -10.359 1 91.81 206 GLY B CA 1
ATOM 4230 C C . GLY B 1 206 ? 8.156 10.641 -9.102 1 91.81 206 GLY B C 1
ATOM 4231 O O . GLY B 1 206 ? 7.105 10.836 -8.484 1 91.81 206 GLY B O 1
ATOM 4232 N N . PRO B 1 207 ? 9.344 11.125 -8.742 1 90.94 207 PRO B N 1
ATOM 4233 C CA . PRO B 1 207 ? 9.469 11.883 -7.496 1 90.94 207 PRO B CA 1
ATOM 4234 C C . PRO B 1 207 ? 8.586 13.133 -7.477 1 90.94 207 PRO B C 1
ATOM 4236 O O . PRO B 1 207 ? 8.047 13.5 -6.426 1 90.94 207 PRO B O 1
ATOM 4239 N N . HIS B 1 208 ? 8.344 13.773 -8.641 1 86.75 208 HIS B N 1
ATOM 4240 C CA . HIS B 1 208 ? 7.691 15.078 -8.672 1 86.75 208 HIS B CA 1
ATOM 4241 C C . HIS B 1 208 ? 6.203 14.945 -8.969 1 86.75 208 HIS B C 1
ATOM 4243 O O . HIS B 1 208 ? 5.508 15.953 -9.133 1 86.75 208 HIS B O 1
ATOM 4249 N N . ASP B 1 209 ? 5.789 13.688 -9.047 1 89 209 ASP B N 1
ATOM 4250 C CA . ASP B 1 209 ? 4.344 13.5 -9.156 1 89 209 ASP B CA 1
ATOM 4251 C C . ASP B 1 209 ? 3.625 14.07 -7.934 1 89 209 ASP B C 1
ATOM 4253 O O . ASP B 1 209 ? 4.195 14.133 -6.844 1 89 209 ASP B O 1
ATOM 4257 N N . ARG B 1 210 ? 2.381 14.477 -8.156 1 85.94 210 ARG B N 1
ATOM 4258 C CA . ARG B 1 210 ? 1.602 15.117 -7.102 1 85.94 210 ARG B CA 1
ATOM 4259 C C . ARG B 1 210 ? 1.179 14.102 -6.043 1 85.94 210 ARG B C 1
ATOM 4261 O O . ARG B 1 210 ? 0.879 12.945 -6.367 1 85.94 210 ARG B O 1
ATOM 4268 N N . GLN B 1 211 ? 1.142 14.594 -4.809 1 91.94 211 GLN B N 1
ATOM 4269 C CA . GLN B 1 211 ? 0.645 13.758 -3.723 1 91.94 211 GLN B CA 1
ATOM 4270 C C . GLN B 1 211 ? -0.872 13.609 -3.795 1 91.94 211 GLN B C 1
ATOM 4272 O O . GLN B 1 211 ? -1.388 12.484 -3.818 1 91.94 211 GLN B O 1
ATOM 4277 N N . ARG B 1 212 ? -1.482 14.742 -3.961 1 86.75 212 ARG B N 1
ATOM 4278 C CA . ARG B 1 212 ? -2.938 14.781 -3.855 1 86.75 212 ARG B CA 1
ATOM 4279 C C . ARG B 1 212 ? -3.592 14.492 -5.203 1 86.75 212 ARG B C 1
ATOM 4281 O O . ARG B 1 212 ? -3 14.75 -6.254 1 86.75 212 ARG B O 1
ATOM 4288 N N . LEU B 1 213 ? -4.789 13.969 -5.152 1 85.75 213 LEU B N 1
ATOM 4289 C CA . LEU B 1 213 ? -5.57 13.773 -6.371 1 85.75 213 LEU B CA 1
ATOM 4290 C C . LEU B 1 213 ? -5.785 15.094 -7.098 1 85.75 213 LEU B C 1
ATOM 4292 O O . LEU B 1 213 ? -5.758 16.156 -6.48 1 85.75 213 LEU B O 1
ATOM 4296 N N . PRO B 1 214 ? -5.953 14.969 -8.422 1 85.12 214 PRO B N 1
ATOM 4297 C CA . PRO B 1 214 ? -6.367 16.188 -9.125 1 85.12 214 PRO B CA 1
ATOM 4298 C C . PRO B 1 214 ? -7.633 16.812 -8.539 1 85.12 214 PRO B C 1
ATOM 4300 O O . PRO B 1 214 ? -8.5 16.078 -8.031 1 85.12 214 PRO B O 1
ATOM 4303 N N . LEU B 1 215 ? -7.656 18.125 -8.609 1 87.56 215 LEU B N 1
ATOM 4304 C CA . LEU B 1 215 ? -8.75 18.859 -7.996 1 87.56 215 LEU B CA 1
ATOM 4305 C C . LEU B 1 215 ? -10.102 18.344 -8.477 1 87.56 215 LEU B C 1
ATOM 4307 O O . LEU B 1 215 ? -11.039 18.234 -7.691 1 87.56 215 LEU B O 1
ATOM 4311 N N . ARG B 1 216 ? -10.156 18.031 -9.742 1 87.31 216 ARG B N 1
ATOM 4312 C CA . ARG B 1 216 ? -11.383 17.5 -10.32 1 87.31 216 ARG B CA 1
ATOM 4313 C C . ARG B 1 216 ? -11.867 16.266 -9.562 1 87.31 216 ARG B C 1
ATOM 4315 O O . ARG B 1 216 ? -13.055 16.156 -9.242 1 87.31 216 ARG B O 1
ATOM 4322 N N . ALA B 1 217 ? -10.969 15.438 -9.297 1 84.69 217 ALA B N 1
ATOM 4323 C CA . ALA B 1 217 ? -11.305 14.195 -8.602 1 84.69 217 ALA B CA 1
ATOM 4324 C C . ALA B 1 217 ? -11.578 14.453 -7.117 1 84.69 217 ALA B C 1
ATOM 4326 O O . ALA B 1 217 ? -12.5 13.875 -6.539 1 84.69 217 ALA B O 1
ATOM 4327 N N . ARG B 1 218 ? -10.82 15.336 -6.551 1 85.62 218 ARG B N 1
ATOM 4328 C CA . ARG B 1 218 ? -10.922 15.633 -5.129 1 85.62 218 ARG B CA 1
ATOM 4329 C C . ARG B 1 218 ? -12.297 16.219 -4.789 1 85.62 218 ARG B C 1
ATOM 4331 O O . ARG B 1 218 ? -12.883 15.875 -3.762 1 85.62 218 ARG B O 1
ATOM 4338 N N . LEU B 1 219 ? -12.812 17.062 -5.738 1 88.38 219 LEU B N 1
ATOM 4339 C CA . LEU B 1 219 ? -14.008 17.844 -5.422 1 88.38 219 LEU B CA 1
ATOM 4340 C C . LEU B 1 219 ? -15.211 17.312 -6.191 1 88.38 219 LEU B C 1
ATOM 4342 O O . LEU B 1 219 ? -16.344 17.688 -5.906 1 88.38 219 LEU B O 1
ATOM 4346 N N . GLY B 1 220 ? -14.93 16.422 -7.129 1 85.19 220 GLY B N 1
ATOM 4347 C CA . GLY B 1 220 ? -16.016 15.93 -7.969 1 85.19 220 GLY B CA 1
ATOM 4348 C C . GLY B 1 220 ? -16.609 17.016 -8.844 1 85.19 220 GLY B C 1
ATOM 4349 O O . GLY B 1 220 ? -17.828 17.062 -9.039 1 85.19 220 GLY B O 1
ATOM 4350 N N . VAL B 1 221 ? -15.836 17.984 -9.141 1 89.56 221 VAL B N 1
ATOM 4351 C CA . VAL B 1 221 ? -16.281 19.109 -9.953 1 89.56 221 VAL B CA 1
ATOM 4352 C C . VAL B 1 221 ? -15.57 19.094 -11.305 1 89.56 221 VAL B C 1
ATOM 4354 O O . VAL B 1 221 ? -14.367 18.828 -11.375 1 89.56 221 VAL B O 1
ATOM 4357 N N . GLN B 1 222 ? -16.328 19.406 -12.383 1 88.44 222 GLN B N 1
ATOM 4358 C CA . GLN B 1 222 ? -15.766 19.328 -13.727 1 88.44 222 GLN B CA 1
ATOM 4359 C C . GLN B 1 222 ? -15.555 20.719 -14.32 1 88.44 222 GLN B C 1
ATOM 4361 O O . GLN B 1 222 ? -14.758 20.891 -15.242 1 88.44 222 GLN B O 1
ATOM 4366 N N . ASN B 1 223 ? -16.219 21.672 -13.766 1 92.62 223 ASN B N 1
ATOM 4367 C CA . ASN B 1 223 ? -16.172 23.016 -14.344 1 92.62 223 ASN B CA 1
ATOM 4368 C C . ASN B 1 223 ? -14.766 23.609 -14.219 1 92.62 223 AS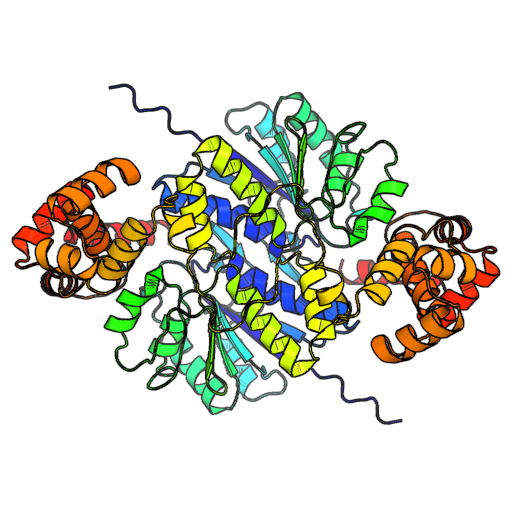N B C 1
ATOM 4370 O O . ASN B 1 223 ? -14.281 23.844 -13.109 1 92.62 223 ASN B O 1
ATOM 4374 N N . ALA B 1 224 ? -14.227 23.953 -15.328 1 93.19 224 ALA B N 1
ATOM 4375 C CA . ALA B 1 224 ? -12.836 24.406 -15.391 1 93.19 224 ALA B CA 1
ATOM 4376 C C . ALA B 1 224 ? -12.656 25.734 -14.672 1 93.19 224 ALA B C 1
ATOM 4378 O O . ALA B 1 224 ? -11.617 25.984 -14.055 1 93.19 224 ALA B O 1
ATOM 4379 N N . LYS B 1 225 ? -13.594 26.516 -14.773 1 94.12 225 LYS B N 1
ATOM 4380 C CA . LYS B 1 225 ? -13.5 27.828 -14.133 1 94.12 225 LYS B CA 1
ATOM 4381 C C . LYS B 1 225 ? -13.516 27.688 -12.617 1 94.12 225 LYS B C 1
ATOM 4383 O O . LYS B 1 225 ? -12.727 28.344 -11.922 1 94.12 225 LYS B O 1
ATOM 4388 N N . VAL B 1 226 ? -14.367 26.875 -12.148 1 95 226 VAL B N 1
ATOM 4389 C CA . VAL B 1 226 ? -14.445 26.656 -10.711 1 95 226 VAL B CA 1
ATOM 4390 C C . VAL B 1 226 ? -13.125 26.078 -10.211 1 95 226 VAL B C 1
ATOM 4392 O O . VAL B 1 226 ? -12.602 26.516 -9.18 1 95 226 VAL B O 1
ATOM 4395 N N . LEU B 1 227 ? -12.586 25.156 -10.969 1 95 227 LEU B N 1
ATOM 4396 C CA . LEU B 1 227 ? -11.32 24.531 -10.602 1 95 227 LEU B CA 1
ATOM 4397 C C . LEU B 1 227 ? -10.195 25.547 -10.57 1 95 227 LEU B C 1
ATOM 4399 O O . LEU B 1 227 ? -9.375 25.547 -9.648 1 95 227 LEU B O 1
ATOM 4403 N N . SER B 1 228 ? -10.18 26.391 -11.531 1 94.81 228 SER B N 1
ATOM 4404 C CA . SER B 1 228 ? -9.148 27.406 -11.586 1 94.81 228 SER B CA 1
ATOM 4405 C C . SER B 1 228 ? -9.258 28.375 -10.406 1 94.81 228 SER B C 1
ATOM 4407 O O . SER B 1 228 ? -8.25 28.812 -9.859 1 94.81 228 SER B O 1
ATOM 4409 N N . ILE B 1 229 ? -10.414 28.703 -10.055 1 95.81 229 ILE B N 1
ATOM 4410 C CA . ILE B 1 229 ? -10.664 29.594 -8.922 1 95.81 229 ILE B CA 1
ATOM 4411 C C . ILE B 1 229 ? -10.172 28.938 -7.633 1 95.81 229 ILE B C 1
ATOM 4413 O O . ILE B 1 229 ? -9.492 29.578 -6.824 1 95.81 229 ILE B O 1
ATOM 4417 N N . ILE B 1 230 ? -10.484 27.703 -7.508 1 95.31 230 ILE B N 1
ATOM 4418 C CA . ILE B 1 230 ? -10.094 26.984 -6.301 1 95.31 230 ILE B CA 1
ATOM 4419 C C . ILE B 1 230 ? -8.578 26.859 -6.234 1 95.31 230 ILE B C 1
ATOM 4421 O O . ILE B 1 230 ? -7.984 27.016 -5.164 1 95.31 230 ILE B O 1
ATOM 4425 N N . GLU B 1 231 ? -7.988 26.594 -7.332 1 93.94 231 GLU B N 1
ATOM 4426 C CA . GLU B 1 231 ? -6.531 26.578 -7.379 1 93.94 231 GLU B CA 1
ATOM 4427 C C . GLU B 1 231 ? -5.941 27.906 -6.93 1 93.94 231 GLU B C 1
ATOM 4429 O O . GLU B 1 231 ? -4.953 27.938 -6.195 1 93.94 231 GLU B O 1
ATOM 4434 N N . LEU B 1 232 ? -6.535 28.938 -7.418 1 94.88 232 LEU B N 1
ATOM 4435 C CA . LEU B 1 232 ? -6.117 30.281 -7.039 1 94.88 232 LEU B CA 1
ATOM 4436 C C . LEU B 1 232 ? -6.281 30.5 -5.539 1 94.88 232 LEU B C 1
ATOM 4438 O O . LEU B 1 232 ? -5.395 31.062 -4.891 1 94.88 232 LEU B O 1
ATOM 4442 N N . MET B 1 233 ? -7.352 30.109 -5.008 1 95.31 233 MET B N 1
ATOM 4443 C CA . MET B 1 233 ? -7.617 30.219 -3.578 1 95.31 233 MET B CA 1
ATOM 4444 C C . MET B 1 233 ? -6.578 29.453 -2.766 1 95.31 233 MET B C 1
ATOM 4446 O O . MET B 1 233 ? -5.996 30 -1.824 1 95.31 233 MET B O 1
ATOM 4450 N N . GLU B 1 234 ? -6.328 28.203 -3.178 1 92.81 234 GLU B N 1
ATOM 4451 C CA . GLU B 1 234 ? -5.41 27.328 -2.445 1 92.81 234 GLU B CA 1
ATOM 4452 C C . GLU B 1 234 ? -3.99 27.891 -2.471 1 92.81 234 GLU B C 1
ATOM 4454 O O . GLU B 1 234 ? -3.215 27.672 -1.536 1 92.81 234 GLU B O 1
ATOM 4459 N N . SER B 1 235 ? -3.74 28.672 -3.512 1 92.5 235 SER B N 1
ATOM 4460 C CA . SER B 1 235 ? -2.402 29.25 -3.656 1 92.5 235 SER B CA 1
ATOM 4461 C C . SER B 1 235 ? -2.26 30.531 -2.854 1 92.5 235 SER B C 1
ATOM 4463 O O . SER B 1 235 ? -1.153 31.062 -2.701 1 92.5 235 SER B O 1
ATOM 4465 N N . ASN B 1 236 ? -3.396 31.062 -2.223 1 95 236 ASN B N 1
ATOM 4466 C CA . ASN B 1 236 ? -3.396 32.344 -1.531 1 95 236 ASN B CA 1
ATOM 4467 C C . ASN B 1 236 ? -4.121 32.25 -0.19 1 95 236 ASN B C 1
ATOM 4469 O O . ASN B 1 236 ? -5 33.062 0.1 1 95 236 ASN B O 1
ATOM 4473 N N . LEU B 1 237 ? -3.646 31.422 0.618 1 93 237 LEU B N 1
ATOM 4474 C CA . LEU B 1 237 ? -4.344 31.188 1.876 1 93 237 LEU B CA 1
ATOM 4475 C C . LEU B 1 237 ? -3.904 32.188 2.941 1 93 237 LEU B C 1
ATOM 4477 O O . LEU B 1 237 ? -4.699 32.562 3.799 1 93 237 LEU B O 1
ATOM 4481 N N . SER B 1 238 ? -2.674 32.625 2.959 1 90.69 238 SER B N 1
ATOM 4482 C CA . SER B 1 238 ? -2.145 33.531 3.959 1 90.69 238 SER B CA 1
ATOM 4483 C C . SER B 1 238 ? -2.518 35 3.631 1 90.69 238 SER B C 1
ATOM 4485 O O . SER B 1 238 ? -2.662 35.812 4.531 1 90.69 238 SER B O 1
ATOM 4487 N N . GLU B 1 239 ? -2.615 35.281 2.395 1 93.62 239 GLU B N 1
ATOM 4488 C CA . GLU B 1 239 ? -3.072 36.562 1.889 1 93.62 239 GLU B CA 1
ATOM 4489 C C . GLU B 1 239 ? -4.238 36.406 0.917 1 93.62 239 GLU B C 1
ATOM 4491 O O . GLU B 1 239 ? -4.07 36.562 -0.293 1 93.62 239 GLU B O 1
ATOM 4496 N N . PRO B 1 240 ? -5.359 36.25 1.505 1 95.12 240 PRO B N 1
ATOM 4497 C CA . PRO B 1 240 ? -6.512 35.906 0.664 1 95.12 240 PRO B CA 1
ATOM 4498 C C . PRO B 1 240 ? -6.887 37.031 -0.302 1 95.12 240 PRO B C 1
ATOM 4500 O O . PRO B 1 240 ? -6.824 38.188 0.06 1 95.12 240 PRO B O 1
ATOM 4503 N N . LEU B 1 241 ? -7.266 36.594 -1.455 1 95.5 241 LEU B N 1
ATOM 4504 C CA . LEU B 1 241 ? -7.758 37.5 -2.475 1 95.5 241 LEU B CA 1
ATOM 4505 C C . LEU B 1 241 ? -9.227 37.844 -2.24 1 95.5 241 LEU B C 1
ATOM 4507 O O . LEU B 1 241 ? -9.984 37.031 -1.723 1 95.5 241 LEU B O 1
ATOM 4511 N N . SER B 1 242 ? -9.508 39.062 -2.625 1 94.56 242 SER B N 1
ATOM 4512 C CA . SER B 1 242 ? -10.93 39.406 -2.615 1 94.56 242 SER B CA 1
ATOM 4513 C C . SER B 1 242 ? -11.68 38.688 -3.732 1 94.56 242 SER B C 1
ATOM 4515 O O . SER B 1 242 ? -11.07 38.219 -4.699 1 94.56 242 SER B O 1
ATOM 4517 N N . LEU B 1 243 ? -12.977 38.594 -3.479 1 92.62 243 LEU B N 1
ATOM 4518 C CA . LEU B 1 243 ? -13.789 37.969 -4.516 1 92.62 243 LEU B CA 1
ATOM 4519 C C . LEU B 1 243 ? -13.672 38.719 -5.832 1 92.62 243 LEU B C 1
ATOM 4521 O O . LEU B 1 243 ? -13.742 38.125 -6.906 1 92.62 243 LEU B O 1
ATOM 4525 N N . LEU B 1 244 ? -13.5 39.969 -5.707 1 93.44 244 LEU B N 1
ATOM 4526 C CA . LEU B 1 244 ? -13.336 40.812 -6.898 1 93.44 244 LEU B CA 1
ATOM 4527 C C . LEU B 1 244 ? -12.055 40.469 -7.637 1 93.44 244 LEU B C 1
ATOM 4529 O O . LEU B 1 244 ? -12.047 40.344 -8.867 1 93.44 244 LEU B O 1
ATOM 4533 N N . GLU B 1 245 ? -10.961 40.344 -6.957 1 95.5 245 GLU B N 1
ATOM 4534 C CA . GLU B 1 245 ? -9.68 39.938 -7.535 1 95.5 245 GLU B CA 1
ATOM 4535 C C . GLU B 1 245 ? -9.758 38.562 -8.195 1 95.5 245 GLU B C 1
ATOM 4537 O O . GLU B 1 245 ? -9.195 38.344 -9.266 1 95.5 245 GLU B O 1
ATOM 4542 N N . ILE B 1 246 ? -10.469 37.688 -7.535 1 95.69 246 ILE B N 1
ATOM 4543 C CA . ILE B 1 246 ? -10.633 36.312 -8.039 1 95.69 246 ILE B CA 1
ATOM 4544 C C . ILE B 1 246 ? -11.453 36.344 -9.328 1 95.69 246 ILE B C 1
ATOM 4546 O O . ILE B 1 246 ? -11.117 35.688 -10.305 1 95.69 246 ILE B O 1
ATOM 4550 N N . ALA B 1 247 ? -12.484 37.062 -9.344 1 93.88 247 ALA B N 1
ATOM 4551 C CA . ALA B 1 247 ? -13.344 37.188 -10.516 1 93.88 247 ALA B CA 1
ATOM 4552 C C . ALA B 1 247 ? -12.562 37.75 -11.719 1 93.88 247 ALA B C 1
ATOM 4554 O O . ALA B 1 247 ? -12.703 37.219 -12.828 1 93.88 247 ALA B O 1
ATOM 4555 N N . GLU B 1 248 ? -11.805 38.75 -11.453 1 94.06 248 GLU B N 1
ATOM 4556 C CA . GLU B 1 248 ? -10.992 39.344 -12.508 1 94.06 248 GLU B CA 1
ATOM 4557 C C . GLU B 1 248 ? -10.008 38.344 -13.094 1 94.06 248 GLU B C 1
ATO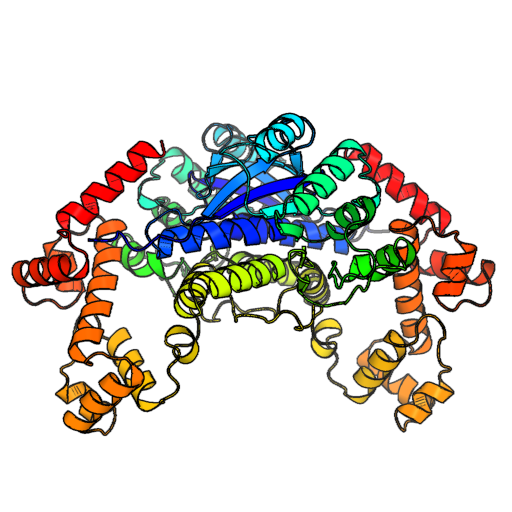M 4559 O O . GLU B 1 248 ? -9.836 38.25 -14.312 1 94.06 248 GLU B O 1
ATOM 4564 N N . SER B 1 249 ? -9.422 37.625 -12.25 1 93.38 249 SER B N 1
ATOM 4565 C CA . SER B 1 249 ? -8.438 36.625 -12.68 1 93.38 249 SER B CA 1
ATOM 4566 C C . SER B 1 249 ? -9.094 35.531 -13.5 1 93.38 249 SER B C 1
ATOM 4568 O O . SER B 1 249 ? -8.453 34.906 -14.367 1 93.38 249 SER B O 1
ATOM 4570 N N . ALA B 1 250 ? -10.312 35.219 -13.25 1 93.56 250 ALA B N 1
ATOM 4571 C CA . ALA B 1 250 ? -11.023 34.125 -13.906 1 93.56 250 ALA B CA 1
ATOM 4572 C C . ALA B 1 250 ? -11.859 34.625 -15.07 1 93.56 250 ALA B C 1
ATOM 4574 O O . ALA B 1 250 ? -12.539 33.844 -15.742 1 93.56 250 ALA B O 1
ATOM 4575 N N . ASP B 1 251 ? -11.828 35.875 -15.312 1 93.88 251 ASP B N 1
ATOM 4576 C CA . ASP B 1 251 ? -12.617 36.531 -16.359 1 93.88 251 ASP B CA 1
ATOM 4577 C C . ASP B 1 251 ? -14.109 36.281 -16.156 1 93.88 251 ASP B C 1
ATOM 4579 O O . ASP B 1 251 ? -14.789 35.812 -17.078 1 93.88 251 ASP B O 1
ATOM 4583 N N . LEU B 1 252 ? -14.523 36.406 -14.938 1 95.44 252 LEU B N 1
ATOM 4584 C CA . LEU B 1 252 ? -15.93 36.25 -14.562 1 95.44 252 LEU B CA 1
ATOM 4585 C C . LEU B 1 252 ? -16.375 37.438 -13.703 1 95.44 252 LEU B C 1
ATOM 4587 O O . LEU B 1 252 ? -15.547 38.188 -13.164 1 95.44 252 LEU B O 1
ATOM 4591 N N . SER B 1 253 ? -17.656 37.656 -13.641 1 95 253 SER B N 1
ATOM 4592 C CA . SER B 1 253 ? -18.219 38.594 -12.688 1 95 253 SER B CA 1
ATOM 4593 C C . SER B 1 253 ? -18.406 37.969 -11.312 1 95 253 SER B C 1
ATOM 4595 O O . SER B 1 253 ? -18.391 36.719 -11.188 1 95 253 SER B O 1
ATOM 4597 N N . ARG B 1 254 ? -18.516 38.812 -10.344 1 93.62 254 ARG B N 1
ATOM 4598 C CA . ARG B 1 254 ? -18.797 38.312 -9 1 93.62 254 ARG B CA 1
ATOM 4599 C C . ARG B 1 254 ? -20.047 37.469 -8.961 1 93.62 254 ARG B C 1
ATOM 4601 O O . ARG B 1 254 ? -20.094 36.438 -8.297 1 93.62 254 ARG B O 1
ATOM 4608 N N . ARG B 1 255 ? -21.016 37.906 -9.688 1 94.5 255 ARG B N 1
ATOM 4609 C CA . ARG B 1 255 ? -22.281 37.156 -9.734 1 94.5 255 ARG B CA 1
ATOM 4610 C C . ARG B 1 255 ? -22.109 35.781 -10.383 1 94.5 255 ARG B C 1
ATOM 4612 O O . ARG B 1 255 ? -22.688 34.812 -9.93 1 94.5 255 ARG B O 1
ATOM 4619 N N . GLN B 1 256 ? -21.344 35.719 -11.391 1 95.31 256 GLN B N 1
ATOM 4620 C CA . GLN B 1 256 ? -21.094 34.438 -12.102 1 95.31 256 GLN B CA 1
ATOM 4621 C C . GLN B 1 256 ? -20.359 33.438 -11.203 1 95.31 256 GLN B C 1
ATOM 4623 O O . GLN B 1 256 ? -20.688 32.25 -11.195 1 95.31 256 GLN B O 1
ATOM 4628 N N . ILE B 1 257 ? -19.375 33.938 -10.477 1 95.31 257 ILE B N 1
ATOM 4629 C CA . ILE B 1 257 ? -18.609 33.062 -9.594 1 95.31 257 ILE B CA 1
ATOM 4630 C C . ILE B 1 257 ? -19.531 32.531 -8.5 1 95.31 257 ILE B C 1
ATOM 4632 O O . ILE B 1 257 ? -19.469 31.344 -8.164 1 95.31 257 ILE B O 1
ATOM 4636 N N . GLU B 1 258 ? -20.344 33.375 -7.953 1 95.31 258 GLU B N 1
ATOM 4637 C CA . GLU B 1 258 ? -21.281 32.969 -6.91 1 95.31 258 GLU B CA 1
ATOM 4638 C C . GLU B 1 258 ? -22.25 31.906 -7.426 1 95.31 258 GLU B C 1
ATOM 4640 O O . GLU B 1 258 ? -22.516 30.906 -6.75 1 95.31 258 GLU B O 1
ATOM 4645 N N . ARG B 1 259 ? -22.719 32.125 -8.57 1 95.12 259 ARG B N 1
ATOM 4646 C CA . ARG B 1 259 ? -23.656 31.172 -9.18 1 95.12 259 ARG B CA 1
ATOM 4647 C C . ARG B 1 259 ? -22.984 29.828 -9.438 1 95.12 259 ARG B C 1
ATOM 4649 O O . ARG B 1 259 ? -23.531 28.766 -9.109 1 95.12 259 ARG B O 1
ATOM 4656 N N . LEU B 1 260 ? -21.812 29.891 -10.031 1 95 260 LEU B N 1
ATOM 4657 C CA . LEU B 1 260 ? -21.078 28.672 -10.359 1 95 260 LEU B CA 1
ATOM 4658 C C . LEU B 1 260 ? -20.781 27.875 -9.102 1 95 260 LEU B C 1
ATOM 4660 O O . LEU B 1 260 ? -20.922 26.641 -9.086 1 95 260 LEU B O 1
ATOM 4664 N N . PHE B 1 261 ? -20.328 28.516 -8.078 1 95.94 261 PHE B N 1
ATOM 4665 C CA . PHE B 1 261 ? -19.984 27.844 -6.828 1 95.94 261 PHE B CA 1
ATOM 4666 C C . PHE B 1 261 ? -21.234 27.234 -6.195 1 95.94 261 PHE B C 1
ATOM 4668 O O . PHE B 1 261 ? -21.203 26.094 -5.715 1 95.94 261 PHE B O 1
ATOM 4675 N N . ARG B 1 262 ? -22.266 27.938 -6.195 1 93.94 262 ARG B N 1
ATOM 4676 C CA . ARG B 1 262 ? -23.516 27.406 -5.645 1 93.94 262 ARG B CA 1
ATOM 4677 C C . ARG B 1 262 ? -23.953 26.172 -6.41 1 93.94 262 ARG B C 1
ATOM 4679 O O . ARG B 1 262 ? -24.375 25.172 -5.805 1 93.94 262 ARG B O 1
ATOM 4686 N N . GLN B 1 263 ? -23.859 26.219 -7.645 1 94.12 263 GLN B N 1
ATOM 4687 C CA . GLN B 1 263 ? -24.281 25.125 -8.508 1 94.12 263 GLN B CA 1
ATOM 4688 C C . GLN B 1 263 ? -23.375 23.922 -8.359 1 94.12 263 GLN B C 1
ATOM 4690 O O . GLN B 1 263 ? -23.844 22.781 -8.25 1 94.12 263 GLN B O 1
ATOM 4695 N N . GLU B 1 264 ? -22.078 24.25 -8.344 1 93.31 264 GLU B N 1
ATOM 4696 C CA . GLU B 1 264 ? -21.094 23.172 -8.43 1 93.31 264 GLU B CA 1
ATOM 4697 C C . GLU B 1 264 ? -20.688 22.688 -7.047 1 93.31 264 GLU B C 1
ATOM 4699 O O . GLU B 1 264 ? -20.328 21.516 -6.875 1 93.31 264 GLU B O 1
ATOM 4704 N N . MET B 1 265 ? -20.734 23.562 -6.074 1 92.12 265 MET B N 1
ATOM 4705 C CA . MET B 1 265 ? -20.125 23.25 -4.785 1 92.12 265 MET B CA 1
ATOM 4706 C C . MET B 1 265 ? -21.156 23.297 -3.67 1 92.12 265 MET B C 1
ATOM 4708 O O . MET B 1 265 ? -20.906 22.812 -2.564 1 92.12 265 MET B O 1
ATOM 4712 N N . GLY B 1 266 ? -22.234 23.828 -3.914 1 92.81 266 GLY B N 1
ATOM 4713 C CA . GLY B 1 266 ? -23.297 23.922 -2.922 1 92.81 266 GLY B CA 1
ATOM 4714 C C . GLY B 1 266 ? -23 24.938 -1.835 1 92.81 266 GLY B C 1
ATOM 4715 O O . GLY B 1 266 ? -23.656 24.938 -0.789 1 92.81 266 GLY B O 1
ATOM 4716 N N . ARG B 1 267 ? -22.016 25.766 -2.029 1 92.56 267 ARG B N 1
ATOM 4717 C CA . ARG B 1 267 ? -21.656 26.828 -1.095 1 92.56 267 ARG B CA 1
ATOM 4718 C C . ARG B 1 267 ? -21.062 28.016 -1.827 1 92.56 267 ARG B C 1
ATOM 4720 O O . ARG B 1 267 ? -20.703 27.922 -3 1 92.56 267 ARG B O 1
ATOM 4727 N N . SER B 1 268 ? -21.031 29.078 -1.143 1 95.25 268 SER B N 1
ATOM 4728 C CA . SER B 1 268 ? -20.484 30.281 -1.744 1 95.25 268 SER B CA 1
ATOM 4729 C C . SER B 1 268 ? -18.969 30.234 -1.81 1 95.25 268 SER B C 1
ATOM 4731 O O . SER B 1 268 ? -18.328 29.516 -1.029 1 95.25 268 SER B O 1
ATOM 4733 N N . PRO B 1 269 ? -18.391 31 -2.787 1 95.81 269 PRO B N 1
ATOM 4734 C CA . PRO B 1 269 ? -16.922 31.062 -2.865 1 95.81 269 PRO B CA 1
ATOM 4735 C C . PRO B 1 269 ? -16.281 31.578 -1.581 1 95.81 269 PRO B C 1
ATOM 4737 O O . PRO B 1 269 ? -15.227 31.094 -1.17 1 95.81 269 PRO B O 1
ATOM 4740 N N . ALA B 1 270 ? -16.906 32.531 -0.948 1 94.88 270 ALA B N 1
ATOM 4741 C CA . ALA B 1 270 ? -16.375 33.094 0.293 1 94.88 270 ALA B CA 1
ATOM 4742 C C . ALA B 1 270 ? -16.359 32.062 1.402 1 94.88 270 ALA B C 1
ATOM 4744 O O . ALA B 1 270 ? -15.391 31.953 2.16 1 94.88 270 ALA B O 1
ATOM 4745 N N . ARG B 1 271 ? -17.406 31.344 1.441 1 95.25 271 ARG B N 1
ATOM 4746 C CA . ARG B 1 271 ? -17.484 30.281 2.451 1 95.25 271 ARG B CA 1
ATOM 4747 C C . ARG B 1 271 ? -16.453 29.203 2.201 1 95.25 271 ARG B C 1
ATOM 4749 O O . ARG B 1 271 ? -15.773 28.75 3.135 1 95.25 271 ARG B O 1
ATOM 4756 N N . TYR B 1 272 ? -16.359 28.828 0.97 1 95.5 272 TYR B N 1
ATOM 4757 C CA . TYR B 1 272 ? -15.383 27.797 0.627 1 95.5 272 TYR B CA 1
ATOM 4758 C C . TYR B 1 272 ? -13.969 28.266 0.973 1 95.5 272 TYR B C 1
ATOM 4760 O O . TYR B 1 272 ? -13.188 27.5 1.556 1 95.5 272 TYR B O 1
ATOM 4768 N N . TYR B 1 273 ? -13.672 29.453 0.605 1 96.38 273 TYR B N 1
ATOM 4769 C CA . TYR B 1 273 ? -12.359 30.031 0.876 1 96.38 273 TYR B CA 1
ATOM 4770 C C . TYR B 1 273 ? -12.062 30.047 2.371 1 96.38 273 TYR B C 1
ATOM 4772 O O . TYR B 1 273 ? -10.961 29.688 2.797 1 96.38 273 TYR B O 1
ATOM 4780 N N . LEU B 1 274 ? -13.039 30.422 3.121 1 95.94 274 LEU B N 1
ATOM 4781 C CA . LEU B 1 274 ? -12.914 30.422 4.574 1 95.94 274 LEU B CA 1
ATOM 4782 C C . LEU B 1 274 ? -12.633 29.016 5.102 1 95.94 274 LEU B C 1
ATOM 4784 O O . LEU B 1 274 ? -11.758 28.828 5.949 1 95.94 274 LEU B O 1
ATOM 4788 N N . GLU B 1 275 ? -13.281 28.078 4.555 1 95.38 275 GLU B N 1
ATOM 4789 C CA . GLU B 1 275 ? -13.156 26.703 5.016 1 95.38 275 GLU B CA 1
ATOM 4790 C C . GLU B 1 275 ? -11.75 26.156 4.766 1 95.38 275 GLU B C 1
ATOM 4792 O O . GLU B 1 275 ? -11.18 25.469 5.621 1 95.38 275 GLU B O 1
ATOM 4797 N N . ILE B 1 276 ? -11.242 26.422 3.602 1 94.69 276 ILE B N 1
ATOM 4798 C CA . ILE B 1 276 ? -9.922 25.875 3.318 1 94.69 276 ILE B CA 1
ATOM 4799 C C . ILE B 1 276 ? -8.867 26.625 4.141 1 94.69 276 ILE B C 1
ATOM 4801 O O . ILE B 1 276 ? -7.844 26.047 4.512 1 94.69 276 ILE B O 1
ATOM 4805 N N . ARG B 1 277 ? -9.094 27.906 4.441 1 95.62 277 ARG B N 1
ATOM 4806 C CA . ARG B 1 277 ? -8.203 28.641 5.336 1 95.62 277 ARG B CA 1
ATOM 4807 C C . ARG B 1 277 ? -8.281 28.078 6.754 1 95.62 277 ARG B C 1
ATOM 4809 O O . ARG B 1 277 ? -7.254 27.922 7.418 1 95.62 277 ARG B O 1
ATOM 4816 N N . LEU B 1 278 ? -9.445 27.797 7.215 1 96 278 LEU B N 1
ATOM 4817 C CA . LEU B 1 278 ? -9.633 27.219 8.539 1 96 278 LEU B CA 1
ATOM 4818 C C . LEU B 1 278 ? -9.031 25.828 8.617 1 96 278 LEU B C 1
ATOM 4820 O O . LEU B 1 278 ? -8.516 25.422 9.664 1 96 278 LEU B O 1
ATOM 4824 N N . ASP B 1 279 ? -9.133 25.141 7.543 1 93.62 279 ASP B N 1
ATOM 4825 C CA . ASP B 1 279 ? -8.523 23.812 7.492 1 93.62 279 ASP B CA 1
ATOM 4826 C C . ASP B 1 279 ? -7.012 23.891 7.672 1 93.62 279 ASP B C 1
ATOM 4828 O O . ASP B 1 279 ? -6.43 23.109 8.422 1 93.62 279 ASP B O 1
ATOM 4832 N N . ARG B 1 280 ? -6.418 24.734 6.977 1 93.38 280 ARG B N 1
ATOM 4833 C CA . ARG B 1 280 ? -4.988 24.969 7.16 1 93.38 280 ARG B CA 1
ATOM 4834 C C . ARG B 1 280 ? -4.672 25.328 8.609 1 93.38 280 ARG B C 1
ATOM 4836 O O . ARG B 1 280 ? -3.699 24.828 9.18 1 93.38 280 ARG B O 1
ATOM 4843 N N . ALA B 1 281 ? -5.484 26.188 9.164 1 95 281 ALA B N 1
ATOM 4844 C CA . ALA B 1 281 ? -5.301 26.594 10.555 1 95 281 ALA B CA 1
ATOM 4845 C C . ALA B 1 281 ? -5.352 25.375 11.484 1 95 281 ALA B C 1
ATOM 4847 O O . ALA B 1 281 ? -4.551 25.281 12.422 1 95 281 ALA B O 1
ATOM 4848 N N . ARG B 1 282 ? -6.246 24.594 11.25 1 92.88 282 ARG B N 1
ATOM 4849 C CA . ARG B 1 282 ? -6.383 23.391 12.062 1 92.88 282 ARG B CA 1
ATOM 4850 C C . ARG B 1 282 ? -5.102 22.562 12.031 1 92.88 282 ARG B C 1
ATOM 4852 O O . ARG B 1 282 ? -4.629 22.109 13.078 1 92.88 282 ARG B O 1
ATOM 4859 N N . HIS B 1 283 ? -4.57 22.375 10.891 1 89.75 283 HIS B N 1
ATOM 4860 C CA . HIS B 1 283 ? -3.316 21.641 10.758 1 89.75 283 HIS B CA 1
ATOM 4861 C C . HIS B 1 283 ? -2.195 22.312 11.539 1 89.75 283 HIS B C 1
ATOM 4863 O O . HIS B 1 283 ? -1.434 21.641 12.242 1 89.75 283 HIS B O 1
ATOM 4869 N N . LEU B 1 284 ? -2.164 23.594 11.453 1 92.38 284 LEU B N 1
ATOM 4870 C CA . LEU B 1 284 ? -1.124 24.328 12.156 1 92.38 284 LEU B CA 1
ATOM 4871 C C . LEU B 1 284 ? -1.296 24.203 13.664 1 92.38 284 LEU B C 1
ATOM 4873 O O . LEU B 1 284 ? -0.316 24.031 14.398 1 92.38 284 LEU B O 1
ATOM 4877 N N . LEU B 1 285 ? -2.514 24.281 14.109 1 91.56 285 LEU B N 1
ATOM 4878 C CA . LEU B 1 285 ? -2.809 24.188 15.531 1 91.56 285 LEU B CA 1
ATOM 4879 C C . LEU B 1 285 ? -2.367 22.844 16.094 1 91.56 285 LEU B C 1
ATOM 4881 O O . LEU B 1 285 ? -1.818 22.781 17.203 1 91.56 285 LEU B O 1
ATOM 4885 N N . ILE B 1 286 ? -2.555 21.828 15.312 1 87.06 286 ILE B N 1
ATOM 4886 C CA . ILE B 1 286 ? -2.346 20.469 15.781 1 87.06 286 ILE B CA 1
ATOM 4887 C C . ILE B 1 286 ? -0.879 20.078 15.602 1 87.06 286 ILE B C 1
ATOM 4889 O O . ILE B 1 286 ? -0.316 19.359 16.438 1 87.06 286 ILE B O 1
ATOM 4893 N N . GLN B 1 287 ? -0.206 20.594 14.664 1 87.31 287 GLN B N 1
ATOM 4894 C CA . GLN B 1 287 ? 1.079 20.047 14.25 1 87.31 287 GLN B CA 1
ATOM 4895 C C . GLN B 1 287 ? 2.225 20.984 14.617 1 87.31 287 GLN B C 1
ATOM 4897 O O . GLN B 1 287 ? 3.393 20.672 14.367 1 87.31 287 GLN B O 1
ATOM 4902 N N . SER B 1 288 ? 1.9 22.172 15.164 1 87.31 288 SER B N 1
ATOM 4903 C CA . SER B 1 288 ? 2.951 23.125 15.508 1 87.31 288 SER B CA 1
ATOM 4904 C C . SER B 1 288 ? 2.68 23.797 16.859 1 87.31 288 SER B C 1
ATOM 4906 O O . SER B 1 288 ? 1.589 23.656 17.406 1 87.31 288 SER B O 1
ATOM 4908 N N . SER B 1 289 ? 3.674 24.438 17.344 1 86.81 289 SER B N 1
ATOM 4909 C CA . SER B 1 289 ? 3.535 25.188 18.594 1 86.81 289 SER B CA 1
ATOM 4910 C C . SER B 1 289 ? 3.232 26.656 18.328 1 86.81 289 SER B C 1
ATOM 4912 O O . SER B 1 289 ? 3.33 27.5 19.219 1 86.81 289 SER B O 1
ATOM 4914 N N . MET B 1 290 ? 2.803 26.922 17.156 1 90.69 290 MET B N 1
ATOM 4915 C CA . MET B 1 290 ? 2.5 28.297 16.781 1 90.69 290 MET B CA 1
ATOM 4916 C C . MET B 1 290 ? 1.362 28.844 17.625 1 90.69 290 MET B C 1
ATOM 4918 O O . MET B 1 290 ? 0.335 28.188 17.812 1 90.69 290 MET B O 1
ATOM 4922 N N . PRO B 1 291 ? 1.649 30.016 18.188 1 93.31 291 PRO B N 1
ATOM 4923 C CA . PRO B 1 291 ? 0.563 30.625 18.969 1 93.31 291 PRO B CA 1
ATOM 4924 C C . PRO B 1 291 ? -0.688 30.875 18.125 1 93.31 291 PRO B C 1
ATOM 4926 O O . PRO B 1 291 ? -0.587 31.156 16.922 1 93.31 291 PRO B O 1
ATOM 4929 N N . VAL B 1 292 ? -1.773 30.828 18.75 1 94.31 292 VAL B N 1
ATOM 4930 C CA . VAL B 1 292 ? -3.07 30.922 18.078 1 94.31 292 VAL B CA 1
ATOM 4931 C C . VAL B 1 292 ? -3.137 32.219 17.266 1 94.31 292 VAL B C 1
ATOM 4933 O O . VAL B 1 292 ? -3.652 32.219 16.141 1 94.31 292 VAL B O 1
ATOM 4936 N N . VAL B 1 293 ? -2.594 33.25 17.859 1 95.06 293 VAL B N 1
ATOM 4937 C CA . VAL B 1 293 ? -2.631 34.562 17.188 1 95.06 293 VAL B CA 1
ATOM 4938 C C . VAL B 1 293 ? -1.833 34.469 15.883 1 95.06 293 VAL B C 1
ATOM 4940 O O . VAL B 1 293 ? -2.236 35.031 14.867 1 95.06 293 VAL B O 1
ATOM 4943 N N . GLU B 1 294 ? -0.747 33.812 15.906 1 94.94 294 GLU B N 1
ATOM 4944 C CA . GLU B 1 294 ? 0.096 33.656 14.727 1 94.94 294 GLU B CA 1
ATOM 4945 C C . GLU B 1 294 ? -0.556 32.75 13.695 1 94.94 294 GLU B C 1
ATOM 4947 O O . GLU B 1 294 ? -0.401 32.969 12.484 1 94.94 294 GLU B O 1
ATOM 4952 N N . VAL B 1 295 ? -1.19 31.688 14.172 1 95.88 295 VAL B N 1
ATOM 4953 C CA . VAL B 1 295 ? -1.942 30.812 13.281 1 95.88 295 VAL B CA 1
ATOM 4954 C C . VAL B 1 295 ? -2.99 31.625 12.523 1 95.88 295 VAL B C 1
ATOM 4956 O O . VAL B 1 295 ? -3.154 31.453 11.312 1 95.88 295 VAL B O 1
ATOM 4959 N N . ALA B 1 296 ? -3.668 32.469 13.25 1 96.31 296 ALA B N 1
ATOM 4960 C CA . ALA B 1 296 ? -4.672 33.344 12.633 1 96.31 296 ALA B CA 1
ATOM 4961 C C . ALA B 1 296 ? -4.062 34.156 11.5 1 96.31 296 ALA B C 1
ATOM 4963 O O . ALA B 1 296 ? -4.621 34.219 10.398 1 96.31 296 ALA B O 1
ATOM 4964 N N . VAL B 1 297 ? -2.912 34.719 11.742 1 94.31 297 VAL B N 1
ATOM 4965 C CA . VAL B 1 297 ? -2.229 35.562 10.766 1 94.31 297 VAL B CA 1
ATOM 4966 C C . VAL B 1 297 ? -1.774 34.688 9.586 1 94.31 297 VAL B C 1
ATOM 4968 O O . VAL B 1 297 ? -1.961 35.094 8.43 1 94.31 297 VAL B O 1
ATOM 4971 N N . ALA B 1 298 ? -1.285 33.562 9.859 1 93.5 298 ALA B N 1
ATOM 4972 C CA . ALA B 1 298 ? -0.757 32.656 8.836 1 93.5 298 ALA B CA 1
ATOM 4973 C C . ALA B 1 298 ? -1.869 32.156 7.914 1 93.5 298 ALA B C 1
ATOM 4975 O O . ALA B 1 298 ? -1.602 31.672 6.816 1 93.5 298 ALA B O 1
ATOM 4976 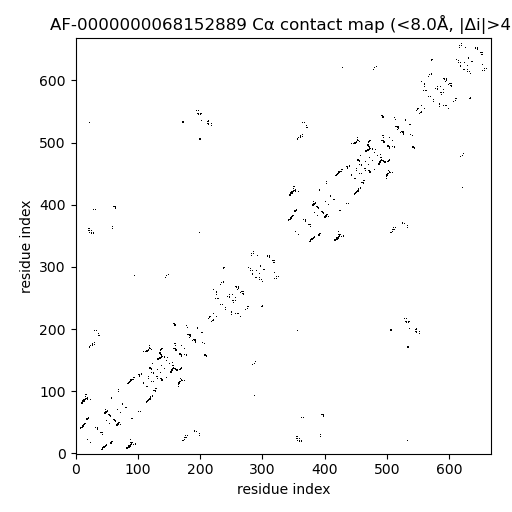N N . CYS B 1 299 ? -3.066 32.312 8.352 1 95.81 299 CYS B N 1
ATOM 4977 C CA . CYS B 1 299 ? -4.203 31.812 7.57 1 95.81 299 CYS B CA 1
ATOM 4978 C C . CYS B 1 299 ? -5.047 32.969 7.059 1 95.81 299 CYS B C 1
ATOM 4980 O O . CYS B 1 299 ? -6.164 32.781 6.582 1 95.81 299 CYS B O 1
ATOM 4982 N N . GLY B 1 300 ? -4.535 34.156 7.215 1 94.69 300 GLY B N 1
ATOM 4983 C CA . GLY B 1 300 ? -5.09 35.312 6.547 1 94.69 300 GLY B CA 1
ATOM 4984 C C . GLY B 1 300 ? -6.207 36 7.328 1 94.69 300 GLY B C 1
ATOM 4985 O O . GLY B 1 300 ? -7.023 36.719 6.762 1 94.69 300 GLY B O 1
ATOM 4986 N N . PHE B 1 301 ? -6.262 35.75 8.57 1 95.81 301 PHE B N 1
ATOM 4987 C CA . PHE B 1 301 ? -7.281 36.438 9.375 1 95.81 301 PHE B CA 1
ATOM 4988 C C . PHE B 1 301 ? -6.781 37.781 9.883 1 95.81 301 PHE B C 1
ATOM 4990 O O . PHE B 1 301 ? -5.598 37.938 10.188 1 95.81 301 PHE B O 1
ATOM 4997 N N . VAL B 1 302 ? -7.738 38.625 10.023 1 90.88 302 VAL B N 1
ATOM 4998 C CA . VAL B 1 302 ? -7.406 40 10.414 1 90.88 302 VAL B CA 1
ATOM 4999 C C . VAL B 1 302 ? -7.176 40.062 11.922 1 90.88 302 VAL B C 1
ATOM 5001 O O . VAL B 1 302 ? -6.445 40.938 12.406 1 90.88 302 VAL B O 1
ATOM 5004 N N . SER B 1 303 ? -7.953 39.219 12.648 1 92.5 303 SER B N 1
ATOM 5005 C CA . SER B 1 303 ? -7.809 39.219 14.102 1 92.5 303 SER B CA 1
ATOM 5006 C C . SER B 1 303 ? -7.992 37.812 14.68 1 92.5 303 SER B C 1
ATOM 5008 O O . SER B 1 303 ? -8.672 36.969 14.078 1 92.5 303 SER B O 1
ATOM 5010 N N . ALA B 1 304 ? -7.398 37.688 15.828 1 93.56 304 ALA B N 1
ATOM 5011 C CA . ALA B 1 304 ? -7.508 36.406 16.531 1 93.56 304 ALA B CA 1
ATOM 5012 C C . ALA B 1 304 ? -8.945 36.156 16.969 1 93.56 304 ALA B C 1
ATOM 5014 O O . ALA B 1 304 ? -9.398 35 16.984 1 93.56 304 ALA B O 1
ATOM 5015 N N . SER B 1 305 ? -9.594 37.219 17.281 1 94.94 305 SER B N 1
ATOM 5016 C CA . SER B 1 305 ? -10.984 37.094 17.703 1 94.94 305 SER B CA 1
ATOM 5017 C C . SER B 1 305 ? -11.867 36.594 16.562 1 94.94 305 SER B C 1
ATOM 5019 O O . SER B 1 305 ? -12.695 35.688 16.766 1 94.94 305 SER B O 1
ATOM 5021 N N . HIS B 1 306 ? -11.664 37.188 15.461 1 96 306 HIS B N 1
ATOM 5022 C CA . HIS B 1 306 ? -12.422 36.75 14.297 1 96 306 HIS B CA 1
ATOM 5023 C C . HIS B 1 306 ? -12.102 35.312 13.938 1 96 306 HIS B C 1
ATOM 5025 O O . HIS B 1 306 ? -12.992 34.531 13.609 1 96 306 HIS B O 1
ATOM 5031 N N . PHE B 1 307 ? -10.852 35 13.961 1 97.38 307 PHE B N 1
ATOM 5032 C CA . PHE B 1 307 ? -10.391 33.656 13.703 1 97.38 307 PHE B CA 1
ATOM 5033 C C . PHE B 1 307 ? -11.07 32.656 14.656 1 97.38 307 PHE B C 1
ATOM 5035 O O . PHE B 1 307 ? -11.656 31.672 14.211 1 97.38 307 PHE B O 1
ATOM 5042 N N . SER B 1 308 ? -11.055 32.938 15.883 1 97.12 308 SER B N 1
ATOM 5043 C CA . SER B 1 308 ? -11.609 32.031 16.891 1 97.12 308 SER B CA 1
ATOM 5044 C C . SER B 1 308 ? -13.109 31.844 16.703 1 97.12 308 SER B C 1
ATOM 5046 O O . SER B 1 308 ? -13.617 30.734 16.875 1 97.12 308 SER B O 1
ATOM 5048 N N . LYS B 1 309 ? -13.734 32.875 16.391 1 96.88 309 LYS B N 1
ATOM 5049 C CA . LYS B 1 309 ? -15.172 32.781 16.141 1 96.88 309 LYS B CA 1
ATOM 5050 C C . LYS B 1 309 ? -15.484 31.875 14.961 1 96.88 309 LYS B C 1
ATOM 5052 O O . LYS B 1 309 ? -16.328 30.984 15.07 1 96.88 309 LYS B O 1
ATOM 5057 N N . CYS B 1 310 ? -14.82 32.125 13.844 1 97.12 310 CYS B N 1
ATOM 5058 C CA . CYS B 1 310 ? -15.039 31.328 12.648 1 97.12 310 CYS B CA 1
ATOM 5059 C C . CYS B 1 310 ? -14.68 29.859 12.891 1 97.12 310 CYS B C 1
ATOM 5061 O O . CYS B 1 310 ? -15.375 28.953 12.414 1 97.12 310 CYS B O 1
ATOM 5063 N N . TYR B 1 311 ? -13.617 29.641 13.578 1 97.31 311 TYR B N 1
ATOM 5064 C CA . TYR B 1 311 ? -13.148 28.297 13.883 1 97.31 311 TYR B CA 1
ATOM 5065 C C . TYR B 1 311 ? -14.188 27.531 14.695 1 97.31 311 TYR B C 1
ATOM 5067 O O . TYR B 1 311 ? -14.516 26.391 14.383 1 97.31 311 TYR B O 1
ATOM 5075 N N . ARG B 1 312 ? -14.719 28.156 15.664 1 96.19 312 ARG B N 1
ATOM 5076 C CA . ARG B 1 312 ? -15.742 27.547 16.516 1 96.19 312 ARG B CA 1
ATOM 5077 C C . ARG B 1 312 ? -17 27.234 15.711 1 96.19 312 ARG B C 1
ATOM 5079 O O . ARG B 1 312 ? -17.641 26.203 15.914 1 96.19 312 ARG B O 1
ATOM 5086 N N . GLU B 1 313 ? -17.312 28.109 14.93 1 95.81 313 GLU B N 1
ATOM 5087 C CA . GLU B 1 313 ? -18.516 27.938 14.109 1 95.81 313 GLU B CA 1
ATOM 5088 C C . GLU B 1 313 ? -18.375 26.703 13.203 1 95.81 313 GLU B C 1
ATOM 5090 O O . GLU B 1 313 ? -19.344 25.984 12.984 1 95.81 313 GLU B O 1
ATOM 5095 N N . LEU B 1 314 ? -17.219 26.547 12.703 1 93.56 314 LEU B N 1
ATOM 5096 C CA . LEU B 1 314 ? -17.016 25.469 11.75 1 93.56 314 LEU B CA 1
ATOM 5097 C C . LEU B 1 314 ? -16.797 24.141 12.477 1 93.56 314 LEU B C 1
ATOM 5099 O O . LEU B 1 314 ? -17.359 23.109 12.086 1 93.56 314 LEU B 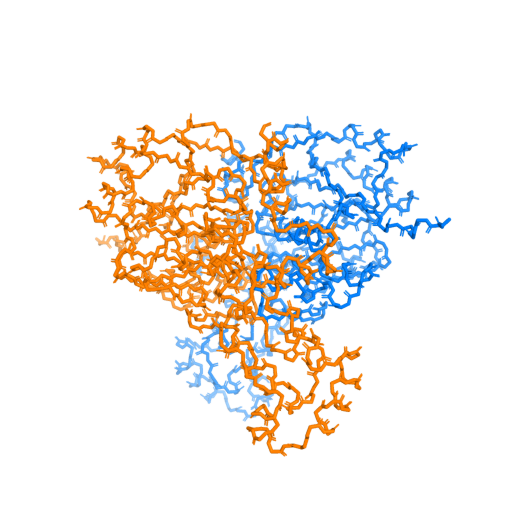O 1
ATOM 5103 N N . TYR B 1 315 ? -15.992 24.078 13.531 1 92.69 315 TYR B N 1
ATOM 5104 C CA . TYR B 1 315 ? -15.523 22.828 14.117 1 92.69 315 TYR B CA 1
ATOM 5105 C C . TYR B 1 315 ? -16.188 22.562 15.461 1 92.69 315 TYR B C 1
ATOM 5107 O O . TYR B 1 315 ? -15.977 21.516 16.078 1 92.69 315 TYR B O 1
ATOM 5115 N N . ASN B 1 316 ? -16.938 23.469 15.945 1 92.81 316 ASN B N 1
ATOM 5116 C CA . ASN B 1 316 ? -17.656 23.375 17.219 1 92.81 316 ASN B CA 1
ATOM 5117 C C . ASN B 1 316 ? -16.703 23.234 18.391 1 92.81 316 ASN B C 1
ATOM 5119 O O . ASN B 1 316 ? -16.984 22.516 19.344 1 92.81 316 ASN B O 1
ATOM 5123 N N . ARG B 1 317 ? -15.492 23.859 18.266 1 92.62 317 ARG B N 1
ATOM 5124 C CA . ARG B 1 317 ? -14.484 23.969 19.328 1 92.62 317 ARG B CA 1
ATOM 5125 C C . ARG B 1 317 ? -13.547 25.141 19.047 1 92.62 317 ARG B C 1
ATOM 5127 O O . ARG B 1 317 ? -13.383 25.562 17.906 1 92.62 317 ARG B O 1
ATOM 5134 N N . SER B 1 318 ? -12.984 25.578 20.156 1 94.62 318 SER B N 1
ATOM 5135 C CA . SER B 1 318 ? -12.047 26.688 20 1 94.62 318 SER B CA 1
ATOM 5136 C C . SER B 1 318 ? -10.688 26.203 19.516 1 94.62 318 SER B C 1
ATOM 5138 O O . SER B 1 318 ? -10.367 25.016 19.656 1 94.62 318 SER B O 1
ATOM 5140 N N . PRO B 1 319 ? -9.938 27.141 18.906 1 94.69 319 PRO B N 1
ATOM 5141 C CA . PRO B 1 319 ? -8.57 26.766 18.531 1 94.69 319 PRO B CA 1
ATOM 5142 C C . PRO B 1 319 ? -7.777 26.188 19.703 1 94.69 319 PRO B C 1
ATOM 5144 O O . PRO B 1 319 ? -7.043 25.219 19.531 1 94.69 319 PRO B O 1
ATOM 5147 N N . GLN B 1 320 ? -8.008 26.75 20.844 1 91.88 320 GLN B N 1
ATOM 5148 C CA . GLN B 1 320 ? -7.305 26.266 22.031 1 91.88 320 GLN B CA 1
ATOM 5149 C C . GLN B 1 320 ? -7.75 24.859 22.406 1 91.88 320 GLN B C 1
ATOM 5151 O O . GLN B 1 320 ? -6.93 24.031 22.797 1 91.88 320 GLN B O 1
ATOM 5156 N N . GLN B 1 321 ? -8.977 24.656 22.266 1 91.12 321 GLN B N 1
ATOM 5157 C CA . GLN B 1 321 ? -9.523 23.328 22.547 1 91.12 321 GLN B CA 1
ATOM 5158 C C . GLN B 1 321 ? -8.992 22.297 21.562 1 91.12 321 GLN B C 1
ATOM 5160 O O . GLN B 1 321 ? -8.711 21.156 21.953 1 91.12 321 GLN B O 1
ATOM 5165 N N . GLU B 1 322 ? -8.945 22.766 20.344 1 89.94 322 GLU B N 1
ATOM 5166 C CA . GLU B 1 322 ? -8.414 21.875 19.328 1 89.94 322 GLU B CA 1
ATOM 5167 C C . GLU B 1 322 ? -7.02 21.375 19.688 1 89.94 322 GLU B C 1
ATOM 5169 O O . GLU B 1 322 ? -6.738 20.188 19.594 1 89.94 322 GLU B O 1
ATOM 5174 N N . ARG B 1 323 ? -6.211 22.203 20.078 1 86.06 323 ARG B N 1
ATOM 5175 C CA . ARG B 1 323 ? -4.84 21.891 20.453 1 86.06 323 ARG B CA 1
ATOM 5176 C C . ARG B 1 323 ? -4.805 21.016 21.703 1 86.06 323 ARG B C 1
ATOM 5178 O O . ARG B 1 323 ? -4.02 20.062 21.781 1 86.06 323 ARG B O 1
ATOM 5185 N N . ALA B 1 324 ? -5.695 21.234 22.656 1 82.56 324 ALA B N 1
ATOM 5186 C CA . ALA B 1 324 ? -5.734 20.516 23.922 1 82.56 324 ALA B CA 1
ATOM 5187 C C . ALA B 1 324 ? -6.242 19.094 23.719 1 82.56 324 ALA B C 1
ATOM 5189 O O . ALA B 1 324 ? -5.77 18.156 24.375 1 82.56 324 ALA B O 1
ATOM 5190 N N . GLU B 1 325 ? -7.262 18.906 22.938 1 74.25 325 GLU B N 1
ATOM 5191 C CA . GLU B 1 325 ? -7.867 17.594 22.688 1 74.25 325 GLU B CA 1
ATOM 5192 C C . GLU B 1 325 ? -6.859 16.641 22.062 1 74.25 325 GLU B C 1
ATOM 5194 O O . GLU B 1 325 ? -6.867 15.438 22.359 1 74.25 325 GLU B O 1
ATOM 5199 N N . ARG B 1 326 ? -6.129 17.078 21.281 1 65.94 326 ARG B N 1
ATOM 5200 C CA . ARG B 1 326 ? -5.086 16.25 20.688 1 65.94 326 ARG B CA 1
ATOM 5201 C C . ARG B 1 326 ? -4.184 15.656 21.766 1 65.94 326 ARG B C 1
ATOM 5203 O O . ARG B 1 326 ? -3.836 14.477 21.719 1 65.94 326 ARG B O 1
ATOM 5210 N N . LYS B 1 327 ? -3.969 16.438 22.625 1 61.75 327 LYS B N 1
ATOM 5211 C CA . LYS B 1 327 ? -3.113 16.016 23.734 1 61.75 327 LYS B CA 1
ATOM 5212 C C . LYS B 1 327 ? -3.779 14.906 24.547 1 61.75 327 LYS B C 1
ATOM 5214 O O . LYS B 1 327 ? -3.115 13.969 24.984 1 61.75 327 LYS B O 1
ATOM 5219 N N . LEU B 1 328 ? -5.051 14.977 24.562 1 53.62 328 LEU B N 1
ATOM 5220 C CA . LEU B 1 328 ? -5.785 13.977 25.328 1 53.62 328 LEU B CA 1
ATOM 5221 C C . LEU B 1 328 ? -5.828 12.641 24.594 1 53.62 328 LEU B C 1
ATOM 5223 O O . LEU B 1 328 ? -5.691 11.578 25.203 1 53.62 328 LEU B O 1
ATOM 5227 N N . THR B 1 329 ? -6.137 12.695 23.344 1 55.03 329 THR B N 1
ATOM 5228 C CA . THR B 1 329 ? -6.195 11.461 22.562 1 55.03 329 THR B CA 1
ATOM 5229 C C . THR B 1 329 ? -4.848 10.75 22.578 1 55.03 329 THR B C 1
ATOM 5231 O O . THR B 1 329 ? -4.793 9.516 22.641 1 55.03 329 THR B O 1
ATOM 5234 N N . LEU B 1 330 ? -3.814 11.492 22.594 1 52.81 330 LEU B N 1
ATOM 5235 C CA . LEU B 1 330 ? -2.463 10.945 22.672 1 52.81 330 LEU B CA 1
ATOM 5236 C C . LEU B 1 330 ? -2.215 10.289 24.016 1 52.81 330 LEU B C 1
ATOM 5238 O O . LEU B 1 330 ? -1.525 9.273 24.109 1 52.81 330 LEU B O 1
ATOM 5242 N N . GLN B 1 331 ? -2.764 10.922 25 1 47.31 331 GLN B N 1
ATOM 5243 C CA . GLN B 1 331 ? -2.598 10.375 26.344 1 47.31 331 GLN B CA 1
ATOM 5244 C C . GLN B 1 331 ? -3.363 9.062 26.5 1 47.31 331 GLN B C 1
ATOM 5246 O O . GLN B 1 331 ? -2.912 8.156 27.203 1 47.31 331 GLN B O 1
ATOM 5251 N N . MET B 1 332 ? -4.414 8.883 25.672 1 42.88 332 MET B N 1
ATOM 5252 C CA . MET B 1 332 ? -5.207 7.664 25.766 1 42.88 332 MET B CA 1
ATOM 5253 C C . MET B 1 332 ? -4.594 6.551 24.922 1 42.88 332 MET B C 1
ATOM 5255 O O . MET B 1 332 ? -4.836 5.371 25.172 1 42.88 332 MET B O 1
ATOM 5259 N N . ALA B 1 333 ? -4 6.883 24.016 1 44.44 333 ALA B N 1
ATOM 5260 C CA . ALA B 1 333 ? -3.34 5.91 23.141 1 44.44 333 ALA B CA 1
ATOM 5261 C C . ALA B 1 333 ? -2.025 5.434 23.75 1 44.44 333 ALA B C 1
ATOM 5263 O O . ALA B 1 333 ? -1.408 4.488 23.25 1 44.44 333 ALA B O 1
ATOM 5264 N N . ARG B 1 334 ? -1.437 6.059 24.797 1 42.28 334 ARG B N 1
ATOM 5265 C CA . ARG B 1 334 ? -0.227 5.645 25.5 1 42.28 334 ARG B CA 1
ATOM 5266 C C . ARG B 1 334 ? -0.543 4.605 26.562 1 42.28 334 ARG B C 1
ATOM 5268 O O . ARG B 1 334 ? -1.583 4.68 27.219 1 42.28 334 ARG B O 1
#

Nearest PDB structures (foldseek):
  3gra-assembly1_A  TM=9.159E-01  e=4.968E-16  Pseudomonas putida KT2440
  3oio-assembly1_A  TM=9.512E-01  e=1.385E-09  Chromobacterium violaceum
  6swi-assembly1_A  TM=9.657E-01  e=1.849E-06  Geobacillus stearothermophilus
  3lsg-assembly1_A  TM=9.242E-01  e=1.323E-06  Fusobacterium nucleatum subsp. nucleatum
  3w6v-assembly1_A  TM=9.429E-01  e=2.312E-06  Streptomyces griseus

InterPro domains:
  IPR002818 DJ-1/PfpI [PF01965] (26-184)
  IPR009057 Homedomain-like superfamily [SSF46689] (225-274)
  IPR009057 Homedomain-like superfamily [SSF46689] (276-325)
  IPR018060 AraC-like, DNA binding HTH domain [PF12833] (246-323)
  IPR018060 AraC-like, DNA binding HTH domain [PS01124] (227-325)
  IPR018060 AraC-like, DNA binding HTH domain [SM00342] (240-323)
  IPR018062 HTH domain AraC-type, conserved site [PS00041] (277-319)
  IPR029062 Class I glutamine amidotransferase-like [G3DSA:3.40.50.880] (6-212)
  IPR029062 Class I glutamine amidotransferase-like [SSF52317] (12-205)
  IPR052158 Isonitrile Hydratase and Quaternary Amine Regulator [PTHR43130] (6-285)

Secondary structure (DSSP, 8-state):
--------EEEEEEEPTTB-HHHHHHHHHHHHHHHHHHTS-SEEEEEEESSSS-EEBTTS-EE--SEEHHHHHHHTTSTT--SEEEEE-BTTGGG---HHHHHHHHHHHHTT-EEEEEGGGHHHHHHTT--BT-EEE--GGGHHHHHHH-TTBEEESBSEEEETTEEEE--TTHHHHHHHHHHHHHH-HHHHHHHHHHHT-SSPPPTTSBSSPPHHHHHT---HHHHHHHHHHHT-SSSPPPHHHHHHHHT--HHHHHHHHHHHHSS-HHHHHHHHHHHHHHHHHHH----HHHHHHHTT-S-HHHHHHHHHHHHSS-HHHHHHHHHHHHHHH-/--------EEEEEEEPTTB-HHHHHHHHHHHHHHHHHHTS-SEEEEEEESSSS-EEBTTS-EE--SEEHHHHHHHTTSTT--SEEEEE-BTTGGG---HHHHHHHHHHHHTT-EEEEEGGGHHHHHHTT--BT-EEE--GGGHHHHHHH-TTBEEESBSEEEETTEEEE--TTHHHHHHHHHHHHHH-HHHHHHHHHHHT-SSPPPTTSBSSPPHHHHHT---HHHHHHHHHHHT-SSSPPPHHHHHHHHT--HHHHHHHHHHHHSS-HHHHHHHHHHHHHHHHHHH----HHHHHHHTT-S-HHHHHHHHHHHHSS-HHHHHHHHHHHHHHH-

Organism: Rhizobium meliloti (strain 1021) (NCBI:txid266834)

Solvent-accessible surface area (backbone atoms only — not comparable to full-atom values): 33943 Å² total; per-residue (Å²): 129,81,70,74,81,73,72,70,43,35,34,34,41,36,51,38,69,22,13,40,54,32,20,52,26,26,34,52,45,50,45,46,45,42,20,60,75,69,72,44,76,35,56,46,75,47,35,25,18,77,80,34,49,64,42,42,28,63,81,73,46,40,35,60,35,80,32,20,44,69,55,52,58,61,24,64,83,46,93,68,38,52,52,30,37,32,32,32,21,29,59,70,47,84,73,65,79,53,71,66,59,26,51,48,53,45,51,41,44,74,71,69,26,26,39,31,19,30,17,42,15,40,58,54,44,39,74,38,61,69,30,64,76,29,58,32,10,31,26,67,79,47,41,68,16,45,47,67,77,40,70,57,38,46,70,43,67,23,21,25,28,75,46,90,56,34,39,19,14,19,11,28,52,25,22,33,34,48,45,41,51,51,42,29,74,75,67,28,63,70,56,36,37,54,35,36,40,69,37,31,41,88,67,89,61,57,48,78,39,69,37,56,50,57,63,46,66,61,67,70,42,82,55,63,66,60,51,51,50,50,53,53,46,71,74,26,40,45,64,59,72,50,64,66,58,50,18,59,74,67,74,42,48,62,66,53,50,42,51,48,24,37,74,69,66,70,41,44,56,67,56,50,53,49,49,56,25,49,50,53,33,50,39,30,44,66,53,34,86,60,49,66,58,54,40,22,44,59,32,42,38,94,38,51,66,58,37,41,52,54,40,24,70,73,70,74,40,42,64,66,50,54,39,50,49,54,54,48,57,53,58,66,75,100,130,81,70,74,83,72,72,70,43,36,34,33,40,38,52,39,68,22,13,40,55,32,22,50,28,28,34,53,45,50,46,48,45,43,18,62,74,69,73,44,75,37,55,46,75,45,36,26,18,77,79,32,48,64,41,41,27,65,82,72,46,40,36,58,35,81,32,22,44,69,54,52,58,61,24,64,82,46,92,68,39,50,52,29,38,31,32,33,20,29,59,71,46,86,73,64,80,54,69,67,60,26,52,47,51,44,51,42,42,73,71,68,26,25,39,32,17,29,16,43,15,41,56,54,44,39,74,37,61,70,28,65,77,29,57,33,10,29,26,68,81,48,41,66,16,47,47,68,76,39,68,58,37,46,71,41,66,22,22,26,26,74,45,89,57,34,38,20,13,20,10,28,51,25,21,34,35,50,46,40,50,53,44,28,75,74,68,28,62,70,56,36,37,53,36,36,41,68,36,30,42,86,68,90,60,58,48,78,38,69,37,57,50,56,65,44,64,61,68,71,43,82,58,63,65,61,52,51,50,49,51,53,48,72,75,26,38,46,65,59,73,50,66,64,58,51,18,59,75,67,74,44,48,62,66,54,49,42,50,48,27,37,74,69,67,70,40,45,57,68,55,51,52,48,49,58,23,50,49,53,34,51,38,31,43,67,53,35,87,60,51,65,58,55,41,22,43,59,33,42,38,92,36,49,67,58,37,40,50,54,41,24,70,73,69,74,42,42,64,68,49,52,40,51,50,52,54,48,56,53,58,66,74,99